Protein AF-A0A8H4R1X8-F1 (afdb_monomer)

Secondary structure (DSSP, 8-state):
---EEEEEEEE--TTSSHHHHHHHHTT-EEE-GGG--EEEEEEEE-S-GGGTTTT-SEEEEEEE---STTHHHHHHHHHHHHHHHHHH-GGGGGGEEEEEE-GGGS-SS--TTTHHHHHHHHHHHHHHS-EEEE--TTT-TTHHHHHHHHHHHHS-----HHHHHHHHHHHHHHHHHHHHHHHHHSPP--TTTT-----SS---SHHHHHHHHTSHHHHHHHHHHHHHHHHTT--TTPPPSEEEEETTEEEEEPPTTHHHHHHHHHHH--S--PPEE-TT-SSEEEEE---S--HHHHGGGS-HHHHHHHHHHHHHHHHHHHH---SSSS-TTT--B-SGGG-SSSS-B---SSHHHHHHHHHHHHHH-

Structure (mmCIF, N/CA/C/O backbone):
data_AF-A0A8H4R1X8-F1
#
_entry.id   AF-A0A8H4R1X8-F1
#
loop_
_atom_site.group_PDB
_atom_site.id
_atom_site.type_symbol
_atom_site.label_atom_id
_atom_site.label_alt_id
_atom_site.label_comp_id
_atom_site.label_asym_id
_atom_site.label_entity_id
_atom_site.label_seq_id
_atom_site.pdbx_PDB_ins_code
_atom_site.Cartn_x
_atom_site.Cartn_y
_atom_site.Cartn_z
_atom_site.occupancy
_atom_site.B_iso_or_equiv
_atom_site.auth_seq_id
_atom_site.auth_comp_id
_atom_site.auth_asym_id
_atom_site.auth_atom_id
_atom_site.pdbx_PDB_model_num
ATOM 1 N N . MET A 1 1 ? -36.419 9.594 14.996 1.00 67.94 1 MET A N 1
ATOM 2 C CA . MET A 1 1 ? -35.307 8.666 14.683 1.00 67.94 1 MET A CA 1
ATOM 3 C C . MET A 1 1 ? -35.090 7.795 15.907 1.00 67.94 1 MET A C 1
ATOM 5 O O . MET A 1 1 ? -35.027 8.354 16.991 1.00 67.94 1 MET A O 1
ATOM 9 N N . SER A 1 2 ? -35.062 6.468 15.768 1.00 80.12 2 SER A N 1
ATOM 10 C CA . SER A 1 2 ? -34.792 5.568 16.897 1.00 80.12 2 SER A CA 1
ATOM 11 C C . SER A 1 2 ? -33.324 5.684 17.308 1.00 80.12 2 SER A C 1
ATOM 13 O O . SER A 1 2 ? -32.444 5.491 16.467 1.00 80.12 2 SER A O 1
ATOM 15 N N . GLU A 1 3 ? -33.073 6.004 18.572 1.00 90.19 3 GLU A N 1
ATOM 16 C CA . GLU A 1 3 ? -31.738 5.961 19.169 1.00 90.19 3 GLU A CA 1
ATOM 17 C C . GLU A 1 3 ? -31.219 4.515 19.156 1.00 90.19 3 GLU A C 1
ATOM 19 O O . GLU A 1 3 ? -31.959 3.589 19.495 1.00 90.19 3 GLU A O 1
ATOM 24 N N . LYS A 1 4 ? -29.974 4.308 18.716 1.00 94.12 4 LYS A N 1
ATOM 25 C CA . LYS A 1 4 ? -29.330 2.985 18.711 1.00 94.12 4 LYS A C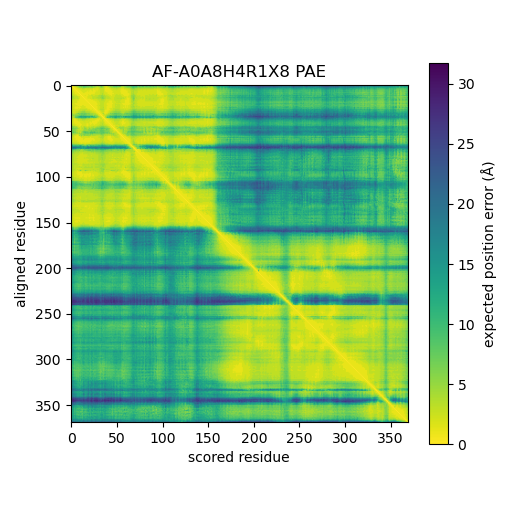A 1
ATOM 26 C C . LYS A 1 4 ? -28.282 2.902 19.809 1.00 94.12 4 LYS A C 1
ATOM 28 O O . LYS A 1 4 ? -27.446 3.792 19.914 1.00 94.12 4 LYS A O 1
ATOM 33 N N . GLU A 1 5 ? -28.297 1.827 20.580 1.00 96.31 5 GLU A N 1
ATOM 34 C CA . GLU A 1 5 ? -27.269 1.550 21.586 1.00 96.31 5 GLU A CA 1
ATOM 35 C C . GLU A 1 5 ? -26.081 0.808 20.945 1.00 96.31 5 GLU A C 1
ATOM 37 O O . GLU A 1 5 ? -26.293 -0.110 20.153 1.00 96.31 5 GLU A O 1
ATOM 42 N N . ILE A 1 6 ? -24.846 1.218 21.258 1.00 96.50 6 ILE A N 1
ATOM 43 C CA . ILE A 1 6 ? -23.599 0.523 20.897 1.00 96.50 6 ILE A CA 1
ATOM 44 C C . ILE A 1 6 ? -22.894 0.120 22.192 1.00 96.50 6 ILE A C 1
ATOM 46 O O . ILE A 1 6 ? -22.570 0.978 23.015 1.00 96.50 6 ILE A O 1
ATOM 50 N N . ARG A 1 7 ? -22.624 -1.173 22.358 1.00 97.06 7 ARG A N 1
ATOM 51 C CA . ARG A 1 7 ? -22.012 -1.746 23.561 1.00 97.06 7 ARG A CA 1
ATOM 52 C C . ARG A 1 7 ? -20.508 -1.889 23.386 1.00 97.06 7 ARG A C 1
ATOM 54 O O . ARG A 1 7 ? -20.046 -2.553 22.454 1.00 97.06 7 ARG A O 1
ATOM 61 N N . LEU A 1 8 ? -19.755 -1.271 24.289 1.00 97.38 8 LEU A N 1
ATOM 62 C CA . LEU A 1 8 ? -18.296 -1.226 24.273 1.00 97.38 8 LEU A CA 1
ATOM 63 C C . LEU A 1 8 ? -17.733 -1.968 25.486 1.00 97.38 8 LEU A C 1
ATOM 65 O O . LEU A 1 8 ? -18.058 -1.622 26.622 1.00 97.38 8 LEU A O 1
ATOM 69 N N . SER A 1 9 ? -16.842 -2.930 25.256 1.00 97.25 9 SER A N 1
ATOM 70 C CA . SER A 1 9 ? -15.993 -3.486 26.315 1.00 97.25 9 SER A CA 1
ATOM 71 C C . SER A 1 9 ? -14.662 -2.756 26.312 1.00 97.25 9 SER A C 1
ATOM 73 O O . SER A 1 9 ? -13.980 -2.728 25.291 1.00 97.25 9 SER A O 1
ATOM 75 N N . ILE A 1 10 ? -14.273 -2.183 27.446 1.00 97.50 10 ILE A N 1
ATOM 76 C CA . ILE A 1 10 ? -12.992 -1.486 27.590 1.00 97.50 10 ILE A CA 1
ATOM 77 C C . ILE A 1 10 ? -12.081 -2.324 28.476 1.00 97.50 10 ILE A C 1
ATOM 79 O O . ILE A 1 10 ? -12.452 -2.695 29.591 1.00 97.50 10 ILE A O 1
ATOM 83 N N . PHE A 1 11 ? -10.894 -2.626 27.968 1.00 96.75 11 PHE A N 1
ATOM 84 C CA . PHE A 1 11 ? -9.898 -3.447 28.632 1.00 96.75 11 PHE A CA 1
ATOM 85 C C . PHE A 1 11 ? -8.535 -2.769 28.579 1.00 96.75 11 PHE A C 1
ATOM 87 O O . PHE A 1 11 ? -8.171 -2.152 27.584 1.00 96.75 11 PHE A O 1
ATOM 94 N N . GLY A 1 12 ? -7.769 -2.916 29.649 1.00 95.31 12 GLY A N 1
ATOM 95 C CA . GLY A 1 12 ? -6.408 -2.418 29.742 1.00 95.31 12 GLY A CA 1
ATOM 96 C C . GLY A 1 12 ? -5.877 -2.563 31.158 1.00 95.31 12 GLY A C 1
ATOM 97 O O . GLY A 1 12 ? -6.645 -2.719 32.115 1.00 95.31 12 GLY A O 1
ATOM 98 N N . ASP A 1 13 ? -4.564 -2.469 31.307 1.00 93.69 13 ASP A N 1
ATOM 99 C CA . ASP A 1 13 ? -3.908 -2.633 32.602 1.00 93.69 13 ASP A CA 1
ATOM 100 C C . ASP A 1 13 ? -4.240 -1.487 33.571 1.00 93.69 13 ASP A C 1
ATOM 102 O O . ASP A 1 13 ? -4.947 -0.519 33.245 1.00 93.69 13 ASP A O 1
ATOM 106 N N . SER A 1 14 ? -3.778 -1.605 34.815 1.00 93.19 14 SER A N 1
ATOM 107 C CA . SER A 1 14 ? -3.855 -0.494 35.767 1.00 93.19 14 SER A CA 1
ATOM 108 C C . SER A 1 14 ? -3.109 0.726 35.213 1.00 93.19 14 SER A C 1
ATOM 110 O O . SER A 1 14 ? -2.062 0.592 34.592 1.00 93.19 14 SER A O 1
ATOM 112 N N . GLY A 1 15 ? -3.666 1.927 35.383 1.00 92.56 15 GLY A N 1
ATOM 113 C CA . GLY A 1 15 ? -3.042 3.164 34.892 1.00 92.56 15 GLY A CA 1
ATOM 114 C C . GLY A 1 15 ? -3.182 3.440 33.387 1.00 92.56 15 GLY A C 1
ATOM 115 O O . GLY A 1 15 ? -2.812 4.530 32.948 1.00 92.56 15 GLY A O 1
ATOM 116 N N . SER A 1 16 ? -3.788 2.534 32.611 1.00 94.56 16 SER A N 1
ATOM 117 C CA . SER A 1 16 ? -4.052 2.711 31.171 1.00 94.56 16 SER A CA 1
ATOM 118 C C . SER A 1 16 ? -5.112 3.762 30.829 1.00 94.56 16 SER A C 1
ATOM 120 O O . SER A 1 16 ? -5.340 4.042 29.657 1.00 94.56 16 SER A O 1
ATOM 122 N N . GLY A 1 17 ? -5.798 4.337 31.820 1.00 95.75 17 GLY A N 1
ATOM 123 C CA . GLY A 1 17 ? -6.875 5.307 31.598 1.00 95.75 17 GLY A CA 1
ATOM 124 C C . GLY A 1 17 ? -8.225 4.696 31.197 1.00 95.75 17 GLY A C 1
ATOM 125 O O . GLY A 1 17 ? -9.147 5.458 30.898 1.00 95.75 17 GLY A O 1
ATOM 126 N N . LYS A 1 18 ? -8.379 3.359 31.225 1.00 96.69 18 LYS A N 1
ATOM 127 C CA . LYS A 1 18 ? -9.637 2.673 30.871 1.00 96.69 18 LYS A CA 1
ATOM 128 C C . LYS A 1 18 ? -10.871 3.208 31.602 1.00 96.69 18 LYS A C 1
ATOM 130 O O . LYS A 1 18 ? -11.884 3.444 30.957 1.00 96.69 18 LYS A O 1
ATOM 135 N N . THR A 1 19 ? -10.776 3.466 32.907 1.00 97.44 19 THR A N 1
ATOM 136 C CA . THR A 1 19 ? -11.908 3.929 33.725 1.00 97.44 19 THR A CA 1
ATOM 137 C C . THR A 1 19 ? -12.337 5.336 33.357 1.00 97.44 19 THR A C 1
ATOM 139 O O . THR A 1 19 ? -13.521 5.603 33.172 1.00 97.44 19 THR A O 1
ATOM 142 N N . THR A 1 20 ? -11.374 6.235 33.161 1.00 97.50 20 THR A N 1
ATOM 143 C CA . THR A 1 20 ? -11.653 7.601 32.712 1.00 97.50 20 THR A CA 1
ATOM 144 C C . THR A 1 20 ? -12.304 7.600 31.331 1.00 97.50 20 THR A C 1
ATOM 146 O O . THR A 1 20 ? -13.279 8.315 31.118 1.00 97.50 20 THR A O 1
ATOM 149 N N . LEU A 1 21 ? -11.809 6.768 30.408 1.00 97.44 21 LEU A N 1
ATOM 150 C CA . LEU A 1 21 ? -12.401 6.622 29.079 1.00 97.44 21 LEU A CA 1
ATOM 151 C C . LEU A 1 21 ? -13.810 6.009 29.139 1.00 97.44 21 LEU A C 1
ATOM 153 O O . LEU A 1 21 ? -14.708 6.502 28.462 1.00 97.44 21 LEU A O 1
ATOM 157 N N . CYS A 1 22 ? -14.016 4.982 29.970 1.00 97.44 22 CYS A N 1
ATOM 158 C CA . CYS A 1 22 ? -15.313 4.339 30.182 1.00 97.44 22 CYS A CA 1
ATOM 159 C C . CYS A 1 22 ? -16.348 5.342 30.679 1.00 97.44 22 CYS A C 1
ATOM 161 O O . CYS A 1 22 ? -17.390 5.501 30.054 1.00 97.44 22 CYS A O 1
ATOM 163 N N . ASN A 1 23 ? -16.022 6.083 31.737 1.00 97.31 23 ASN A N 1
ATOM 164 C CA . ASN A 1 23 ? -16.903 7.104 32.299 1.00 97.31 23 ASN A CA 1
ATOM 165 C C . ASN A 1 23 ? -17.181 8.241 31.313 1.00 97.31 23 ASN A C 1
ATOM 167 O O . ASN A 1 23 ? -18.259 8.827 31.334 1.00 97.31 23 ASN A O 1
ATOM 171 N N . TRP A 1 24 ? -16.210 8.575 30.456 1.00 96.75 24 TRP A N 1
ATOM 172 C CA . TRP A 1 24 ? -16.415 9.607 29.449 1.00 96.75 24 TRP A CA 1
ATOM 173 C C . TRP A 1 24 ? -17.393 9.156 28.369 1.00 96.75 24 TRP A C 1
ATOM 175 O O . TRP A 1 24 ? -18.232 9.957 27.969 1.00 96.75 24 TRP A O 1
ATOM 185 N N . LEU A 1 25 ? -17.268 7.916 27.885 1.00 96.75 25 LEU A N 1
ATOM 186 C CA . LEU A 1 25 ? -18.071 7.377 26.786 1.00 96.75 25 LEU A CA 1
ATOM 187 C C . LEU A 1 25 ? -19.457 6.901 27.241 1.00 96.75 25 LEU A C 1
ATOM 189 O O . LEU A 1 25 ? -20.407 7.002 26.468 1.00 96.75 25 LEU A O 1
ATOM 193 N N . ASP A 1 26 ? -19.594 6.378 28.461 1.00 97.56 26 ASP A N 1
ATOM 194 C CA . ASP A 1 26 ? -20.839 5.761 28.918 1.00 97.56 26 ASP A CA 1
ATOM 195 C C . ASP A 1 26 ? -22.011 6.752 28.938 1.00 97.56 26 ASP A C 1
ATOM 197 O O . ASP A 1 26 ? -21.920 7.879 29.429 1.00 97.56 26 ASP A O 1
ATOM 201 N N . GLY A 1 27 ? -23.122 6.348 28.326 1.00 94.69 27 GLY A N 1
ATOM 202 C CA . GLY A 1 27 ? -24.318 7.168 28.168 1.00 94.69 27 GLY A CA 1
ATOM 203 C C . GLY A 1 27 ? -24.185 8.332 27.179 1.00 94.69 27 GLY A C 1
ATOM 204 O O . GLY A 1 27 ? -25.184 9.010 26.924 1.00 94.69 27 GLY A O 1
ATOM 205 N N . LYS A 1 28 ? -23.007 8.582 26.583 1.00 93.94 28 LYS A N 1
ATOM 206 C CA . LYS A 1 28 ? -22.850 9.670 25.610 1.00 93.94 28 LYS A CA 1
ATOM 207 C C . LYS A 1 28 ? -23.652 9.396 24.354 1.00 93.94 28 LYS A C 1
ATOM 209 O O . LYS A 1 28 ? -23.607 8.307 23.778 1.00 93.94 28 LYS A O 1
ATOM 214 N N . GLN A 1 29 ? -24.330 10.446 23.906 1.00 94.00 29 GLN A N 1
ATOM 215 C CA . GLN A 1 29 ? -24.980 10.478 22.612 1.00 94.00 29 GLN A CA 1
ATOM 216 C C . GLN A 1 29 ? -24.038 11.055 21.560 1.00 94.00 29 GLN A C 1
ATOM 218 O O . GLN A 1 29 ? -23.407 12.090 21.772 1.00 94.00 29 GLN A O 1
ATOM 223 N N . PHE A 1 30 ? -23.975 10.398 20.410 1.00 89.31 30 PHE A N 1
ATOM 224 C CA . PHE A 1 30 ? -23.195 10.840 19.265 1.00 89.31 30 PHE A CA 1
ATOM 225 C C . PHE A 1 30 ? -24.058 10.824 18.007 1.00 89.31 30 PHE A C 1
ATOM 227 O O . PHE A 1 30 ? -24.783 9.862 17.753 1.00 89.31 30 PHE A O 1
ATOM 234 N N . VAL A 1 31 ? -23.975 11.880 17.201 1.00 87.88 31 VAL A N 1
ATOM 235 C CA . VAL A 1 31 ? -24.609 11.909 15.880 1.00 87.88 31 VAL A CA 1
ATOM 236 C C . VAL A 1 31 ? -23.635 11.270 14.907 1.00 87.88 31 VAL A C 1
ATOM 238 O O . VAL A 1 31 ? -22.562 11.814 14.653 1.00 87.88 31 VAL A O 1
ATOM 241 N N . GLY A 1 32 ? -23.980 10.094 14.386 1.00 81.38 32 GLY A N 1
ATOM 242 C CA . GLY A 1 32 ? -23.092 9.416 13.454 1.00 81.38 32 GLY A CA 1
ATOM 243 C C . GLY A 1 32 ? -22.926 10.200 12.146 1.00 81.38 32 GLY A C 1
ATOM 244 O O . GLY A 1 32 ? -23.780 11.013 11.773 1.00 81.38 32 GLY A O 1
ATOM 245 N N . PRO A 1 33 ? -21.838 9.943 11.404 1.00 76.12 33 PRO A N 1
ATOM 246 C CA . PRO A 1 33 ? -21.590 10.614 10.136 1.00 76.12 33 PRO A CA 1
ATOM 247 C C . PRO A 1 33 ? -22.722 10.355 9.128 1.00 76.12 33 PRO A C 1
ATOM 249 O O . PRO A 1 33 ? -23.291 9.261 9.075 1.00 76.12 33 PRO A O 1
ATOM 252 N N . GLY A 1 34 ? -23.048 11.370 8.320 1.00 73.38 34 GLY A N 1
ATOM 253 C CA . GLY A 1 34 ? -23.973 11.241 7.186 1.00 73.38 34 GLY A CA 1
ATOM 254 C C . GLY A 1 34 ? -25.450 11.024 7.542 1.00 73.38 34 GLY A C 1
ATOM 255 O O . GLY A 1 34 ? -26.135 10.288 6.834 1.00 73.38 34 GLY A O 1
ATOM 256 N N . ASN A 1 35 ? -25.950 11.644 8.620 1.00 70.81 35 ASN A N 1
ATOM 257 C CA . ASN A 1 35 ? -27.333 11.492 9.106 1.00 70.81 35 ASN A CA 1
ATOM 258 C C . ASN A 1 35 ? -27.700 10.037 9.463 1.00 70.81 35 ASN A C 1
ATOM 260 O O . ASN A 1 35 ? -28.859 9.635 9.356 1.00 70.81 35 ASN A O 1
ATOM 264 N N . SER A 1 36 ? -26.722 9.238 9.904 1.00 74.12 36 SER A N 1
ATOM 265 C CA . SER A 1 36 ? -26.918 7.825 10.269 1.00 74.12 36 SER A CA 1
ATOM 266 C C . SER A 1 36 ? -27.732 7.610 11.555 1.00 74.12 36 SER A C 1
ATOM 268 O O . SER A 1 36 ? -28.049 6.470 11.898 1.00 74.12 36 SER A O 1
ATOM 270 N N . GLY A 1 37 ? -28.131 8.699 12.217 1.00 86.88 37 GLY A N 1
ATOM 271 C CA . GLY A 1 37 ? -28.921 8.715 13.441 1.00 86.88 37 GLY A CA 1
ATOM 272 C C . GLY A 1 37 ? -28.089 9.093 14.661 1.00 86.88 37 GLY A C 1
ATOM 273 O O . GLY A 1 37 ? -26.900 9.403 14.557 1.00 86.88 37 GLY A O 1
ATOM 274 N N . THR A 1 38 ? -28.745 9.078 15.817 1.00 92.50 38 THR A N 1
ATOM 275 C CA . THR A 1 38 ? -28.103 9.279 17.118 1.00 92.50 38 THR A CA 1
ATOM 276 C C . THR A 1 38 ? -27.814 7.922 17.747 1.00 92.50 38 THR A C 1
ATOM 278 O O . THR A 1 38 ? -28.680 7.042 17.778 1.00 92.50 38 THR A O 1
ATOM 281 N N . PHE A 1 39 ? -26.596 7.765 18.247 1.00 94.12 39 PHE A N 1
ATOM 282 C CA . PHE A 1 39 ? -26.103 6.564 18.904 1.00 94.12 39 PHE A CA 1
ATOM 283 C C . PHE A 1 39 ? -25.848 6.857 20.373 1.00 94.12 39 PHE A C 1
ATOM 285 O O . PHE A 1 39 ? -25.292 7.907 20.682 1.00 94.12 39 PHE A O 1
ATOM 292 N N . ARG A 1 40 ? -26.206 5.927 21.255 1.00 96.50 40 ARG A N 1
ATOM 293 C CA . ARG A 1 40 ? -25.829 5.944 22.667 1.00 96.50 40 ARG A CA 1
ATOM 294 C C . ARG A 1 40 ? -24.765 4.893 22.908 1.00 96.50 40 ARG A C 1
ATOM 296 O O . ARG A 1 40 ? -24.959 3.736 22.547 1.00 96.50 40 ARG A O 1
ATOM 303 N N . MET A 1 41 ? -23.659 5.281 23.519 1.00 96.69 41 MET A N 1
ATOM 304 C CA . MET A 1 41 ? -22.636 4.324 23.923 1.00 96.69 41 MET A CA 1
ATOM 305 C C . MET A 1 41 ? -22.961 3.760 25.301 1.00 96.69 41 MET A C 1
ATOM 307 O O . MET A 1 41 ? -23.322 4.507 26.206 1.00 96.69 41 MET A O 1
ATOM 311 N N . LYS A 1 42 ? -22.826 2.446 25.450 1.00 97.38 42 LYS A N 1
ATOM 312 C CA . LYS A 1 42 ? -22.928 1.749 26.729 1.00 97.38 42 LYS A CA 1
ATOM 313 C C . LYS A 1 42 ? -21.622 1.026 26.981 1.00 97.38 42 LYS A C 1
ATOM 315 O O . LYS A 1 42 ? -21.281 0.097 26.251 1.00 97.38 42 LYS A O 1
ATOM 320 N N . CYS A 1 43 ? -20.875 1.482 27.971 1.00 97.31 43 CYS A N 1
ATOM 321 C CA . CYS A 1 43 ? -19.518 1.021 28.202 1.00 97.31 43 CYS A CA 1
ATOM 322 C C . CYS A 1 43 ? -19.460 0.100 29.414 1.00 97.31 43 CYS A C 1
ATOM 324 O O . CYS A 1 43 ? -20.140 0.305 30.417 1.00 97.31 43 CYS A O 1
ATOM 326 N N . ARG A 1 44 ? -18.617 -0.925 29.324 1.00 96.88 44 ARG A N 1
ATOM 327 C CA . ARG A 1 44 ? -18.326 -1.826 30.431 1.00 96.88 44 ARG A CA 1
ATOM 328 C C . ARG A 1 44 ? -16.830 -2.059 30.521 1.00 96.88 44 ARG A C 1
ATOM 330 O O . ARG A 1 44 ? -16.206 -2.544 29.576 1.00 96.88 44 ARG A O 1
ATOM 337 N N . GLU A 1 45 ? -16.262 -1.783 31.687 1.00 96.44 45 GLU A N 1
ATOM 338 C CA . GLU A 1 45 ? -14.912 -2.239 31.993 1.00 96.44 45 GLU A CA 1
ATOM 339 C C . GLU A 1 45 ? -14.881 -3.758 32.118 1.00 96.44 45 GLU A C 1
ATOM 341 O O . GLU A 1 45 ? -15.719 -4.378 32.779 1.00 96.44 45 GLU A O 1
ATOM 346 N N . THR A 1 46 ? -13.899 -4.361 31.465 1.00 93.19 46 THR A N 1
ATOM 347 C CA . THR A 1 46 ? -13.682 -5.800 31.489 1.00 93.19 46 THR A CA 1
ATOM 348 C C . THR A 1 46 ? -12.313 -6.081 32.096 1.00 93.19 46 THR A C 1
ATOM 350 O O . THR A 1 46 ? -11.337 -5.414 31.764 1.00 93.19 46 THR A O 1
ATOM 353 N N . ILE A 1 47 ? -12.252 -7.058 33.001 1.00 89.94 47 ILE A N 1
ATOM 354 C CA . ILE A 1 47 ? -11.014 -7.479 33.683 1.00 89.94 47 ILE A CA 1
ATOM 355 C C . ILE A 1 47 ? -10.453 -8.762 33.047 1.00 89.94 47 ILE A C 1
ATOM 357 O O . ILE A 1 47 ? -9.271 -9.053 33.187 1.00 89.94 47 ILE A O 1
ATOM 361 N N . ASP A 1 48 ? -11.280 -9.507 32.307 1.00 89.44 48 ASP A N 1
ATOM 362 C CA . ASP A 1 48 ? -10.909 -10.780 31.690 1.00 89.44 48 ASP A CA 1
ATOM 363 C C . ASP A 1 48 ? -11.115 -10.759 30.168 1.00 89.44 48 ASP A C 1
ATOM 365 O O . ASP A 1 48 ? -12.205 -10.480 29.663 1.00 89.44 48 ASP A O 1
ATOM 369 N N . ALA A 1 49 ? -10.065 -11.125 29.437 1.00 85.94 49 ALA A N 1
ATOM 370 C CA . ALA A 1 49 ? -10.086 -11.275 27.990 1.00 85.94 49 ALA A CA 1
ATOM 371 C C . ALA A 1 49 ? -11.094 -12.315 27.478 1.00 85.94 49 ALA A C 1
ATOM 373 O O . ALA A 1 49 ? -11.504 -12.248 26.317 1.00 85.94 49 ALA A O 1
ATOM 374 N N . SER A 1 50 ? -11.515 -13.268 28.314 1.00 85.62 50 SER A N 1
ATOM 375 C CA . SER A 1 50 ? -12.558 -14.239 27.961 1.00 85.62 50 SER A CA 1
ATOM 376 C C . SER A 1 50 ? -13.927 -13.580 27.720 1.00 85.62 50 SER A C 1
ATOM 378 O O . SER A 1 50 ? -14.735 -14.086 26.941 1.00 85.62 50 SER A O 1
ATOM 380 N N . ALA A 1 51 ? -14.172 -12.412 28.323 1.00 87.19 51 ALA A N 1
ATOM 381 C CA . ALA A 1 51 ? -15.445 -11.701 28.250 1.00 87.19 51 ALA A CA 1
ATOM 382 C C . ALA A 1 51 ? -15.516 -10.664 27.112 1.00 87.19 51 ALA A C 1
ATOM 384 O O . ALA A 1 51 ? -16.546 -10.012 26.952 1.00 87.19 51 ALA A O 1
ATOM 385 N N . PHE A 1 52 ? -14.464 -10.516 26.296 1.00 86.12 52 PHE A N 1
ATOM 386 C CA . PHE A 1 52 ? -14.390 -9.513 25.221 1.00 86.12 52 PHE A CA 1
ATOM 387 C C . PHE A 1 52 ? -15.568 -9.547 24.251 1.00 86.12 52 PHE A C 1
ATOM 389 O O . PHE A 1 52 ? -16.041 -8.503 23.813 1.00 86.12 52 PHE A O 1
ATOM 396 N N . MET A 1 53 ? -16.043 -10.744 23.922 1.00 87.50 53 MET A N 1
ATOM 397 C CA . MET A 1 53 ? -17.038 -10.943 22.870 1.00 87.50 53 MET A CA 1
ATOM 398 C C . MET A 1 53 ? -18.457 -11.145 23.410 1.00 87.50 53 MET A C 1
ATOM 400 O O . MET A 1 53 ? -19.399 -11.246 22.623 1.00 87.50 53 MET A O 1
ATOM 404 N N . HIS A 1 54 ? -18.627 -11.218 24.733 1.00 89.00 54 HIS A N 1
ATOM 405 C CA . HIS A 1 54 ? -19.922 -11.497 25.335 1.00 89.00 54 HIS A CA 1
ATOM 406 C C . HIS A 1 54 ? -20.775 -10.228 25.383 1.00 89.00 54 HIS A C 1
ATOM 408 O O . HIS A 1 54 ? -20.590 -9.379 26.250 1.00 89.00 54 HIS A O 1
ATOM 414 N N . ASP A 1 55 ? -21.768 -10.163 24.496 1.00 90.38 55 ASP A N 1
ATOM 415 C CA . ASP A 1 55 ? -22.748 -9.073 24.435 1.00 90.38 55 ASP A CA 1
ATOM 416 C C . ASP A 1 55 ? -22.155 -7.703 24.053 1.00 90.38 55 ASP A C 1
ATOM 418 O O . ASP A 1 55 ? -22.696 -6.653 24.395 1.00 90.38 55 ASP A O 1
ATOM 422 N N . THR A 1 56 ? -21.051 -7.720 23.304 1.00 93.69 56 THR A N 1
ATOM 423 C CA . THR A 1 56 ? -20.283 -6.522 22.955 1.00 93.69 56 THR A CA 1
ATOM 424 C C . THR A 1 56 ? -20.191 -6.322 21.442 1.00 93.69 56 THR A C 1
ATOM 426 O O . THR A 1 56 ? -19.933 -7.253 20.664 1.00 93.69 56 THR A O 1
ATOM 429 N N . ASP A 1 57 ? -20.365 -5.071 21.015 1.00 95.25 57 ASP A N 1
ATOM 430 C CA . ASP A 1 57 ? -20.259 -4.677 19.611 1.00 95.25 57 ASP A CA 1
ATOM 431 C C . ASP A 1 57 ? -18.801 -4.360 19.235 1.00 95.25 57 ASP A C 1
ATOM 433 O O . ASP A 1 57 ? -18.361 -4.733 18.144 1.00 95.25 57 ASP A O 1
ATOM 437 N N . MET A 1 58 ? -18.042 -3.742 20.152 1.00 96.38 58 MET A N 1
ATOM 438 C CA . MET A 1 58 ? -16.639 -3.326 19.985 1.00 96.38 58 MET A CA 1
ATOM 439 C C . MET A 1 58 ? -15.814 -3.471 21.273 1.00 96.38 58 MET A C 1
ATOM 441 O O . MET A 1 58 ? -16.306 -3.208 22.368 1.00 96.38 58 MET A O 1
ATOM 445 N N . VAL A 1 59 ? -14.532 -3.803 21.133 1.00 97.19 59 VAL A N 1
ATOM 446 C CA . VAL A 1 59 ? -13.564 -3.952 22.226 1.00 97.19 59 VAL A CA 1
ATOM 447 C C . VAL A 1 59 ? -12.473 -2.890 22.099 1.00 97.19 59 VAL A C 1
ATOM 449 O O . VAL A 1 59 ? -11.781 -2.816 21.085 1.00 97.19 59 VAL A O 1
ATOM 452 N N . LEU A 1 60 ? -12.308 -2.071 23.135 1.00 97.69 60 LEU A N 1
ATOM 453 C CA . LEU A 1 60 ? -11.283 -1.033 23.219 1.00 97.69 60 LEU A CA 1
ATOM 454 C C . LEU A 1 60 ? -10.139 -1.516 24.113 1.00 97.69 60 LEU A C 1
ATOM 456 O O . LEU A 1 60 ? -10.348 -1.761 25.300 1.00 97.69 60 LEU A O 1
ATOM 460 N N . LEU A 1 61 ? -8.939 -1.634 23.549 1.00 97.50 61 LEU A N 1
ATOM 461 C CA . LEU A 1 61 ? -7.729 -2.081 24.236 1.00 97.50 61 LEU A CA 1
ATOM 462 C C . LEU A 1 61 ? -6.841 -0.880 24.560 1.00 97.50 61 LEU A C 1
ATOM 464 O O . LEU A 1 61 ? -6.157 -0.349 23.685 1.00 97.50 61 LEU A O 1
ATOM 468 N N . THR A 1 62 ? -6.893 -0.409 25.801 1.00 97.38 62 THR A N 1
ATOM 469 C CA . THR A 1 62 ? -6.271 0.849 26.225 1.00 97.38 62 THR A CA 1
ATOM 470 C C . THR A 1 62 ? -4.881 0.638 26.805 1.00 97.38 62 THR A C 1
ATOM 472 O O . THR A 1 62 ? -4.740 -0.115 27.765 1.00 97.38 62 THR A O 1
ATOM 475 N N . PHE A 1 63 ? -3.895 1.392 26.331 1.00 95.81 63 PHE A N 1
ATOM 476 C CA . PHE A 1 63 ? -2.547 1.472 26.899 1.00 95.81 63 PHE A CA 1
ATOM 477 C C . PHE A 1 63 ? -2.147 2.944 27.095 1.00 95.81 63 PHE A C 1
ATOM 479 O O . PHE A 1 63 ? -2.589 3.795 26.320 1.00 95.8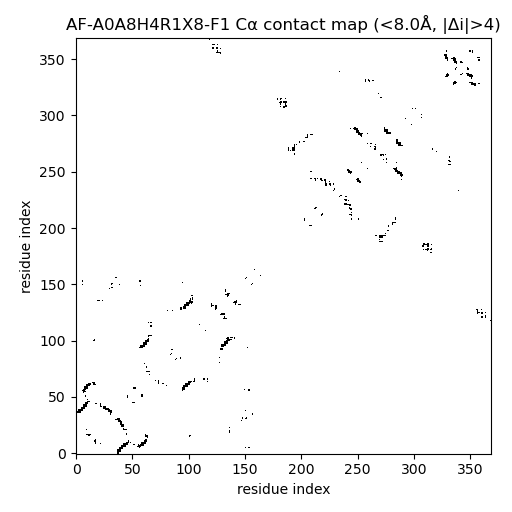1 63 PHE A O 1
ATOM 486 N N . PRO A 1 64 ? -1.353 3.286 28.124 1.00 94.44 64 PRO A N 1
ATOM 487 C CA . PRO A 1 64 ? -0.869 4.651 28.292 1.00 94.44 64 PRO A CA 1
ATOM 488 C C . PRO A 1 64 ? 0.215 4.964 27.250 1.00 94.44 64 PRO A C 1
ATOM 490 O O . PRO A 1 64 ? 1.071 4.130 26.974 1.00 94.44 64 PRO A O 1
ATOM 493 N N . ILE A 1 65 ? 0.196 6.166 26.672 1.00 91.44 65 ILE A N 1
ATOM 494 C CA . ILE A 1 65 ? 1.314 6.653 25.856 1.00 91.44 65 ILE A CA 1
ATOM 495 C C . ILE A 1 65 ? 2.374 7.208 26.811 1.00 91.44 65 ILE A C 1
ATOM 497 O O . ILE A 1 65 ? 2.158 8.244 27.440 1.00 91.44 65 ILE A O 1
ATOM 501 N N . GLU A 1 66 ? 3.510 6.523 26.929 1.00 85.19 66 GLU A N 1
ATOM 502 C CA . GLU A 1 66 ? 4.621 6.920 27.800 1.00 85.19 66 GLU A CA 1
ATOM 503 C C . GLU A 1 66 ? 5.895 7.164 26.973 1.00 85.19 66 GLU A C 1
ATOM 505 O O . GLU A 1 66 ? 6.255 6.352 26.125 1.00 85.19 66 GLU A O 1
ATOM 510 N N . ILE A 1 67 ? 6.556 8.309 27.195 1.00 68.88 67 ILE A N 1
ATOM 511 C CA . ILE A 1 67 ? 7.756 8.754 26.444 1.00 68.88 67 ILE A CA 1
ATOM 512 C C . ILE A 1 67 ? 9.052 8.220 27.069 1.00 68.88 67 ILE A C 1
ATOM 514 O O . ILE A 1 67 ? 10.089 8.148 26.417 1.00 68.88 67 ILE A O 1
ATOM 518 N N . ASN A 1 68 ? 9.005 7.847 28.346 1.00 69.56 68 ASN A N 1
ATOM 519 C CA . ASN A 1 68 ? 10.201 7.500 29.106 1.00 69.56 68 ASN A CA 1
ATOM 520 C C . ASN A 1 68 ? 10.641 6.042 28.870 1.00 69.56 68 ASN A C 1
ATOM 522 O O . ASN A 1 68 ? 10.043 5.315 28.080 1.00 69.56 68 ASN A O 1
ATOM 526 N N . SER A 1 69 ? 11.693 5.617 29.583 1.00 59.56 69 SER A N 1
ATOM 527 C CA . SER A 1 69 ? 12.410 4.329 29.488 1.00 59.56 69 SER A CA 1
ATOM 528 C C . SER A 1 69 ? 11.565 3.046 29.474 1.00 59.56 69 SER A C 1
ATOM 530 O O . SER A 1 69 ? 12.127 1.971 29.285 1.00 59.56 69 SER A O 1
ATOM 532 N N . ASP A 1 70 ? 10.248 3.135 29.663 1.00 65.19 70 ASP A N 1
ATOM 533 C CA . ASP A 1 70 ? 9.320 2.007 29.657 1.00 65.19 70 ASP A CA 1
ATOM 534 C C . ASP A 1 70 ? 8.492 1.870 28.360 1.00 65.19 70 ASP A C 1
ATOM 536 O O . ASP A 1 70 ? 7.473 1.181 28.310 1.00 65.19 70 ASP A O 1
ATOM 540 N N . MET A 1 71 ? 8.960 2.457 27.248 1.00 76.69 71 MET A N 1
ATOM 541 C CA . MET A 1 71 ? 8.411 2.173 25.909 1.00 76.69 71 MET A CA 1
ATOM 542 C C . MET A 1 71 ? 8.369 0.660 25.619 1.00 76.69 71 MET A C 1
ATOM 544 O O . MET A 1 71 ? 7.458 0.169 24.951 1.00 76.69 71 MET A O 1
ATOM 548 N N . VAL A 1 72 ? 9.326 -0.091 26.174 1.00 79.81 72 VAL A N 1
ATOM 549 C CA . VAL A 1 72 ? 9.375 -1.556 26.101 1.00 79.81 72 VAL A CA 1
ATOM 550 C C . VAL A 1 72 ? 8.127 -2.190 26.722 1.00 79.81 72 VAL A C 1
ATOM 552 O O . VAL A 1 72 ? 7.568 -3.106 26.119 1.00 79.81 72 VAL A O 1
ATOM 555 N N . SER A 1 73 ? 7.638 -1.696 27.864 1.00 83.94 73 SER A N 1
ATOM 556 C CA . SER A 1 73 ? 6.398 -2.181 28.484 1.00 83.94 73 SER A CA 1
ATOM 557 C C . SER A 1 73 ? 5.187 -1.921 27.594 1.00 83.94 73 SER A C 1
ATOM 559 O O . SER A 1 73 ? 4.444 -2.853 27.289 1.00 83.94 73 SER A O 1
ATOM 561 N N . THR A 1 74 ? 5.046 -0.703 27.057 1.00 84.69 74 THR A N 1
ATOM 562 C CA . THR A 1 74 ? 3.933 -0.369 26.149 1.00 84.69 74 THR A CA 1
ATOM 563 C C . THR A 1 74 ? 3.914 -1.279 24.919 1.00 84.69 74 THR A C 1
ATOM 565 O O . THR A 1 74 ? 2.875 -1.842 24.569 1.00 84.69 74 THR A O 1
ATOM 568 N N . LEU A 1 75 ? 5.071 -1.485 24.284 1.00 85.94 75 LEU A N 1
ATOM 569 C CA . LEU A 1 75 ? 5.190 -2.381 23.133 1.00 85.94 75 LEU A CA 1
ATOM 570 C C . LEU A 1 75 ? 4.918 -3.838 23.495 1.00 85.94 75 LEU A C 1
ATOM 572 O O . LEU A 1 75 ? 4.275 -4.544 22.723 1.00 85.94 75 LEU A O 1
ATOM 576 N N . THR A 1 76 ? 5.352 -4.277 24.673 1.00 89.44 76 THR A N 1
ATOM 577 C CA . THR A 1 76 ? 5.084 -5.631 25.167 1.00 89.44 76 THR A CA 1
ATOM 578 C C . THR A 1 76 ? 3.587 -5.855 25.365 1.00 89.44 76 THR A C 1
ATOM 580 O O . THR A 1 76 ? 3.059 -6.887 24.957 1.00 89.44 76 THR A O 1
ATOM 583 N N . VAL A 1 77 ? 2.877 -4.878 25.933 1.00 89.56 77 VAL A N 1
ATOM 584 C CA . VAL A 1 77 ? 1.421 -4.929 26.116 1.00 89.56 77 VAL A CA 1
ATOM 585 C C . VAL A 1 77 ? 0.703 -5.007 24.768 1.00 89.56 77 VAL A C 1
ATOM 587 O O . VAL A 1 77 ? -0.140 -5.884 24.565 1.00 89.56 77 VAL A O 1
ATOM 590 N N . ILE A 1 78 ? 1.078 -4.145 23.817 1.00 91.25 78 ILE A N 1
ATOM 591 C CA . ILE A 1 78 ? 0.502 -4.144 22.465 1.00 91.25 78 ILE A CA 1
ATOM 592 C C . ILE A 1 78 ? 0.742 -5.487 21.770 1.00 91.25 78 ILE A C 1
ATOM 594 O O . ILE A 1 78 ? -0.184 -6.060 21.196 1.00 91.25 78 ILE A O 1
ATOM 598 N N . GLU A 1 79 ? 1.963 -6.011 21.851 1.00 90.56 79 GLU A N 1
ATOM 599 C CA . GLU A 1 79 ? 2.354 -7.276 21.233 1.00 90.56 79 GLU A CA 1
ATOM 600 C C . GLU A 1 79 ? 1.614 -8.472 21.845 1.00 90.56 79 GLU A C 1
ATOM 602 O O . GLU A 1 79 ? 1.170 -9.369 21.126 1.00 90.56 79 GLU A O 1
ATOM 607 N N . ASN A 1 80 ? 1.409 -8.471 23.163 1.00 92.75 80 ASN A N 1
ATOM 608 C CA . ASN A 1 80 ? 0.629 -9.498 23.847 1.00 92.75 80 ASN A CA 1
ATOM 609 C C . ASN A 1 80 ? -0.835 -9.489 23.392 1.00 92.75 80 ASN A C 1
ATOM 611 O O . ASN A 1 80 ? -1.406 -10.548 23.124 1.00 92.75 80 ASN A O 1
ATOM 615 N N . TRP A 1 81 ? -1.445 -8.308 23.255 1.00 93.88 81 TRP A N 1
ATOM 616 C CA . TRP A 1 81 ? -2.802 -8.195 22.716 1.00 93.88 81 TRP A CA 1
ATOM 617 C C . TRP A 1 81 ? -2.880 -8.578 21.246 1.00 93.88 81 TRP A C 1
ATOM 619 O O . TRP A 1 81 ? -3.828 -9.255 20.851 1.00 93.88 81 TRP A O 1
ATOM 629 N N . ARG A 1 82 ? -1.879 -8.208 20.443 1.00 91.75 82 ARG A N 1
ATOM 630 C CA . ARG A 1 82 ? -1.794 -8.609 19.037 1.00 91.75 82 ARG A CA 1
ATOM 631 C C . ARG A 1 82 ? -1.801 -10.130 18.911 1.00 91.75 82 ARG A C 1
ATOM 633 O O . ARG A 1 82 ? -2.673 -10.661 18.228 1.00 91.75 82 ARG A O 1
ATOM 640 N N . LYS A 1 83 ? -0.911 -10.820 19.631 1.00 92.75 83 LYS A N 1
ATOM 641 C CA . LYS A 1 83 ? -0.856 -12.292 19.665 1.00 92.75 83 LYS A CA 1
ATOM 642 C C . LYS A 1 83 ? -2.179 -12.901 20.114 1.00 92.75 83 LYS A C 1
ATOM 644 O O . LYS A 1 83 ? -2.705 -13.783 19.451 1.00 92.75 83 LYS A O 1
ATOM 649 N N . LEU A 1 84 ? -2.773 -12.378 21.188 1.00 93.25 84 LEU A N 1
ATOM 650 C CA . LEU A 1 84 ? -4.065 -12.855 21.682 1.00 93.25 84 LEU A CA 1
ATOM 651 C C . LEU A 1 84 ? -5.169 -12.768 20.615 1.00 93.25 84 LEU A C 1
ATOM 653 O O . LEU A 1 84 ? -5.967 -13.698 20.475 1.00 93.25 84 LEU A O 1
ATOM 657 N N . ILE A 1 85 ? -5.241 -11.654 19.883 1.00 93.75 85 ILE A N 1
ATOM 658 C CA . ILE A 1 85 ? -6.250 -11.461 18.838 1.00 93.75 85 ILE A CA 1
ATOM 659 C C . ILE A 1 85 ? -5.956 -12.351 17.636 1.00 93.75 85 ILE A C 1
ATOM 661 O O . ILE A 1 85 ? -6.886 -12.947 17.102 1.00 93.75 85 ILE A O 1
ATOM 665 N N . GLU A 1 86 ? -4.695 -12.477 17.231 1.00 90.50 86 GLU A N 1
ATOM 666 C CA . GLU A 1 86 ? -4.281 -13.376 16.149 1.00 90.50 86 GLU A CA 1
ATOM 667 C C . GLU A 1 86 ? -4.622 -14.835 16.451 1.00 90.50 86 GLU A C 1
ATOM 669 O O . GLU A 1 86 ? -5.199 -15.511 15.600 1.00 90.50 86 GLU A O 1
ATOM 674 N N . ASP A 1 87 ? -4.358 -15.287 17.674 1.00 92.69 87 ASP A N 1
ATOM 675 C CA . ASP A 1 87 ? -4.548 -16.680 18.067 1.00 92.69 87 ASP A CA 1
ATOM 676 C C . ASP A 1 87 ? -6.023 -17.035 18.296 1.00 92.69 87 ASP A C 1
ATOM 678 O O . ASP A 1 87 ? -6.451 -18.147 17.987 1.00 92.69 87 ASP A O 1
ATOM 682 N N . ARG A 1 88 ? -6.815 -16.118 18.874 1.00 93.62 88 ARG A N 1
ATOM 683 C CA . ARG A 1 88 ? -8.168 -16.442 19.375 1.00 93.62 88 ARG A CA 1
ATOM 684 C C . ARG A 1 88 ? -9.306 -15.696 18.698 1.00 93.62 88 ARG A C 1
ATOM 686 O O . ARG A 1 88 ? -10.437 -16.173 18.718 1.00 93.62 88 ARG A O 1
ATOM 693 N N . TYR A 1 89 ? -9.040 -14.523 18.132 1.00 92.38 89 TYR A N 1
ATOM 694 C CA . TYR A 1 89 ? -10.085 -13.592 17.701 1.00 92.38 89 TYR A CA 1
ATOM 695 C C . TYR A 1 89 ? -9.866 -13.041 16.289 1.00 92.38 89 TYR A C 1
ATOM 697 O O . TYR A 1 89 ? -10.434 -12.006 15.942 1.00 92.38 89 TYR A O 1
ATOM 705 N N . TRP A 1 90 ? -9.083 -13.720 15.447 1.00 89.81 90 TRP A N 1
ATOM 706 C CA . TRP A 1 90 ? -8.678 -13.198 14.140 1.00 89.81 90 TRP A CA 1
ATOM 707 C C . TRP A 1 90 ? -9.862 -12.835 13.233 1.00 89.81 90 TRP A C 1
ATOM 709 O O . TRP A 1 90 ? -9.875 -11.771 12.602 1.00 89.81 90 TRP A O 1
ATOM 719 N N . GLU A 1 91 ? -10.902 -13.672 13.222 1.00 89.69 91 GLU A N 1
ATOM 720 C CA . GLU A 1 91 ? -12.138 -13.435 12.459 1.00 89.69 91 GLU A CA 1
ATOM 721 C C . GLU A 1 91 ? -12.954 -12.248 12.996 1.00 89.69 91 GLU A C 1
ATOM 723 O O . GLU A 1 91 ? -13.760 -11.644 12.289 1.00 89.69 91 GLU A O 1
ATOM 728 N N . HIS A 1 92 ? -12.706 -11.856 14.245 1.00 92.00 92 HIS A N 1
ATOM 729 C CA . HIS A 1 92 ? -13.355 -10.741 14.921 1.00 92.00 92 HIS A CA 1
ATOM 730 C C . HIS A 1 92 ? -12.444 -9.526 15.103 1.00 92.00 92 HIS A C 1
ATOM 732 O O . HIS A 1 92 ? -12.880 -8.544 15.697 1.00 92.00 92 HIS A O 1
ATOM 738 N N . ARG A 1 93 ? -11.219 -9.533 14.559 1.00 91.44 93 ARG A N 1
ATOM 739 C CA . ARG A 1 93 ? -10.215 -8.469 14.754 1.00 91.44 93 ARG A CA 1
ATOM 740 C C . ARG A 1 93 ? -10.733 -7.054 14.457 1.00 91.44 93 ARG A C 1
ATOM 742 O O . ARG A 1 93 ? -10.313 -6.104 15.100 1.00 91.44 93 ARG A O 1
ATOM 749 N N . LYS A 1 94 ? -11.706 -6.909 13.544 1.00 88.75 94 LYS A N 1
ATOM 750 C CA . LYS A 1 94 ? -12.340 -5.617 13.199 1.00 88.75 94 LYS A CA 1
ATOM 751 C C . LYS A 1 94 ? -13.190 -5.016 14.321 1.00 88.75 94 LYS A C 1
ATOM 753 O O . LYS A 1 94 ? -13.518 -3.835 14.258 1.00 88.75 94 LYS A O 1
ATOM 758 N N . LYS A 1 95 ? -13.549 -5.816 15.328 1.00 94.50 95 LYS A N 1
ATOM 759 C CA . LYS A 1 95 ? -14.200 -5.348 16.553 1.00 94.50 95 LYS A CA 1
ATOM 760 C C . LYS A 1 95 ? -13.214 -4.783 17.569 1.00 94.50 95 LYS A C 1
ATOM 762 O O . LYS A 1 95 ? -13.657 -4.169 18.530 1.00 94.50 95 LYS A O 1
ATOM 767 N N . PHE A 1 96 ? -11.913 -5.000 17.393 1.00 96.75 96 PHE A N 1
ATOM 768 C CA . PHE A 1 96 ? -10.895 -4.509 18.311 1.00 96.75 96 PHE A CA 1
ATOM 769 C C . PHE A 1 96 ? -10.370 -3.152 17.846 1.00 96.75 96 PHE A C 1
ATOM 771 O O . PHE A 1 96 ? -10.254 -2.885 16.648 1.00 96.75 96 PHE A O 1
ATOM 778 N N . ILE A 1 97 ? -10.054 -2.290 18.808 1.00 97.38 97 ILE A N 1
ATOM 779 C CA . ILE A 1 97 ? -9.413 -0.997 18.581 1.00 97.38 97 ILE A CA 1
ATOM 780 C C . ILE A 1 97 ? -8.355 -0.810 19.662 1.00 97.38 97 ILE A C 1
ATOM 782 O O . ILE A 1 97 ? -8.663 -0.875 20.851 1.00 97.38 97 ILE A O 1
ATOM 786 N N . PHE A 1 98 ? -7.118 -0.552 19.256 1.00 97.25 98 PHE A N 1
ATOM 787 C CA . PHE A 1 98 ? -6.058 -0.129 20.162 1.00 97.25 98 PHE A CA 1
ATOM 788 C C . PHE A 1 98 ? -6.235 1.353 20.505 1.00 97.25 98 PHE A C 1
ATOM 790 O O . PHE A 1 98 ? -6.426 2.188 19.621 1.00 97.25 98 PHE A O 1
ATOM 797 N N . ILE A 1 99 ? -6.174 1.691 21.787 1.00 97.75 99 ILE A N 1
ATOM 798 C CA . ILE A 1 99 ? -6.369 3.052 22.277 1.00 97.75 99 ILE A CA 1
ATOM 799 C C . ILE A 1 99 ? -5.136 3.485 23.065 1.00 97.75 99 ILE A C 1
ATOM 801 O O . ILE A 1 99 ? -4.943 3.070 24.205 1.00 97.75 99 ILE A O 1
ATOM 805 N N . GLY A 1 100 ? -4.328 4.360 22.470 1.00 96.69 100 GLY A N 1
ATOM 806 C CA . GLY A 1 100 ? -3.260 5.045 23.194 1.00 96.69 100 GLY A CA 1
ATOM 807 C C . GLY A 1 100 ? -3.851 6.205 23.992 1.00 96.69 100 GLY A C 1
ATOM 808 O O . GLY A 1 100 ? -4.314 7.185 23.409 1.00 96.69 100 GLY A O 1
ATOM 809 N N . THR A 1 101 ? -3.887 6.099 25.316 1.00 96.62 101 THR A N 1
ATOM 810 C CA . THR A 1 101 ? -4.435 7.137 26.200 1.00 96.62 101 THR A CA 1
ATOM 811 C C . THR A 1 101 ? -3.358 8.118 26.659 1.00 96.62 101 THR A C 1
ATOM 813 O O . THR A 1 101 ? -2.170 7.928 26.405 1.00 96.62 101 THR A O 1
ATOM 816 N N . LYS A 1 102 ? -3.778 9.177 27.368 1.00 94.38 102 LYS A N 1
ATOM 817 C CA . LYS A 1 102 ? -2.900 10.240 27.890 1.00 94.38 102 LYS A CA 1
ATOM 818 C C . LYS A 1 102 ? -2.144 10.986 26.788 1.00 94.38 102 LYS A C 1
ATOM 820 O O . LYS A 1 102 ? -1.024 11.440 26.996 1.00 94.38 102 LYS A O 1
ATOM 825 N N . ARG A 1 103 ? -2.754 11.146 25.605 1.00 92.19 103 ARG A N 1
ATOM 826 C CA . ARG A 1 103 ? -2.131 11.880 24.493 1.00 92.19 103 ARG A CA 1
ATOM 827 C C . ARG A 1 103 ? -1.739 13.310 24.879 1.00 92.19 103 ARG A C 1
ATOM 829 O O . ARG A 1 103 ? -0.781 13.830 24.330 1.00 92.19 103 ARG A O 1
ATOM 836 N N . ASP A 1 104 ? -2.438 13.938 25.814 1.00 92.12 104 ASP A N 1
ATOM 837 C CA . ASP A 1 104 ? -2.131 15.271 26.348 1.00 92.12 104 ASP A CA 1
ATOM 838 C C . ASP A 1 104 ? -0.791 15.355 27.096 1.00 92.12 104 ASP A C 1
ATOM 840 O O . ASP A 1 104 ? -0.196 16.424 27.148 1.00 92.12 104 ASP A O 1
ATOM 844 N N . MET A 1 105 ? -0.273 14.232 27.600 1.00 89.75 105 MET A N 1
ATOM 845 C CA . MET A 1 105 ? 1.050 14.165 28.233 1.00 89.75 105 MET A CA 1
ATOM 846 C C . MET A 1 105 ? 2.194 14.187 27.210 1.00 89.75 105 MET A C 1
ATOM 848 O O . MET A 1 105 ? 3.363 14.183 27.592 1.00 89.75 105 MET A O 1
ATOM 852 N N . PHE A 1 106 ? 1.867 14.175 25.914 1.00 83.31 106 PHE A N 1
ATOM 853 C CA . PHE A 1 106 ? 2.833 14.076 24.835 1.00 83.31 106 PHE A CA 1
ATOM 854 C C . PHE A 1 106 ? 3.032 15.427 24.127 1.00 83.31 106 PHE A C 1
ATOM 856 O O . PHE A 1 106 ? 2.054 15.981 23.607 1.00 83.31 106 PHE A O 1
ATOM 863 N N . PRO A 1 107 ? 4.273 15.953 24.060 1.00 81.06 107 PRO A N 1
ATOM 864 C CA . PRO A 1 107 ? 4.547 17.247 23.451 1.00 81.06 107 PRO A CA 1
ATOM 865 C C . PRO A 1 107 ? 4.190 17.223 21.963 1.00 81.06 107 PRO A C 1
ATOM 867 O O . PRO A 1 107 ? 4.391 16.231 21.263 1.00 81.06 107 PRO A O 1
ATOM 870 N N . GLU A 1 108 ? 3.630 18.320 21.458 1.00 77.81 108 GLU A N 1
ATOM 871 C CA . GLU A 1 108 ? 3.261 18.417 20.040 1.00 77.81 108 GLU A CA 1
ATOM 872 C C . GLU A 1 108 ? 4.484 18.418 19.112 1.00 77.81 108 GLU A C 1
ATOM 874 O O . GLU A 1 108 ? 4.375 18.053 17.939 1.00 77.81 108 GLU A O 1
ATOM 879 N N . GLU A 1 109 ? 5.657 18.770 19.641 1.00 80.12 109 GLU A N 1
ATOM 880 C CA . GLU A 1 109 ? 6.902 18.827 18.889 1.00 80.12 109 GLU A CA 1
ATOM 881 C C . GLU A 1 109 ? 7.336 17.442 18.380 1.00 80.12 109 GLU A C 1
ATOM 883 O O . GLU A 1 109 ? 7.542 16.477 19.127 1.00 80.12 109 GLU A O 1
ATOM 888 N N . ARG A 1 110 ? 7.511 17.356 17.057 1.00 73.38 110 ARG A N 1
ATOM 889 C CA . ARG A 1 110 ? 8.051 16.183 16.364 1.00 73.38 110 ARG A CA 1
ATOM 890 C C . ARG A 1 110 ? 9.574 16.152 16.505 1.00 73.38 110 ARG A C 1
ATOM 892 O O . ARG A 1 110 ? 10.293 16.487 15.567 1.00 73.38 110 ARG A O 1
ATOM 899 N N . SER A 1 111 ? 10.071 15.764 17.676 1.00 76.31 111 SER A N 1
ATOM 900 C CA . SER A 1 111 ? 11.483 15.397 17.834 1.00 76.31 111 SER A CA 1
ATOM 901 C C . SER A 1 111 ? 11.753 14.026 17.197 1.00 76.31 111 SER A C 1
ATOM 903 O O . SER A 1 111 ? 10.840 13.210 17.046 1.00 76.31 111 SER A O 1
ATOM 905 N N . ALA A 1 112 ? 13.009 13.748 16.833 1.00 69.38 112 ALA A N 1
ATOM 906 C CA . ALA A 1 112 ? 13.402 12.446 16.283 1.00 69.38 112 ALA A CA 1
ATOM 907 C C . ALA A 1 112 ? 13.094 11.284 17.248 1.00 69.38 112 ALA A C 1
ATOM 909 O O . ALA A 1 112 ? 12.686 10.211 16.811 1.00 69.38 112 ALA A O 1
ATOM 910 N N . GLU A 1 113 ? 13.215 11.530 18.554 1.00 66.75 113 GLU A N 1
ATOM 911 C CA . GLU A 1 113 ? 12.889 10.581 19.629 1.00 66.75 113 GLU A CA 1
ATOM 912 C C . GLU A 1 113 ? 11.386 10.250 19.666 1.00 66.75 113 GLU A C 1
ATOM 914 O O . GLU A 1 113 ? 10.985 9.126 19.957 1.00 66.75 113 GLU A O 1
ATOM 919 N N . ASN A 1 114 ? 10.548 11.207 19.267 1.00 74.44 114 ASN A N 1
ATOM 920 C CA . ASN A 1 114 ? 9.092 11.114 19.294 1.00 74.44 114 ASN A CA 1
ATOM 921 C C . ASN A 1 114 ? 8.480 10.520 18.016 1.00 74.44 114 ASN A C 1
ATOM 923 O O . ASN A 1 114 ? 7.322 10.092 18.033 1.00 74.44 114 ASN A O 1
ATOM 927 N N . LEU A 1 115 ? 9.228 10.471 16.905 1.00 71.12 115 LEU A N 1
ATOM 928 C CA . LEU A 1 115 ? 8.745 9.951 15.615 1.00 71.12 115 LEU A CA 1
ATOM 929 C C . LEU A 1 115 ? 8.230 8.509 15.713 1.00 71.12 115 LEU A C 1
ATOM 931 O O . LEU A 1 115 ? 7.280 8.138 15.019 1.00 71.12 115 LEU A O 1
ATOM 935 N N . TYR A 1 116 ? 8.811 7.700 16.600 1.00 75.06 116 TYR A N 1
ATOM 936 C CA . TYR A 1 116 ? 8.358 6.329 16.811 1.00 75.06 116 TYR A CA 1
ATOM 937 C C . TYR A 1 116 ? 6.939 6.263 17.398 1.00 75.06 116 TYR A C 1
ATOM 939 O O . TYR A 1 116 ? 6.088 5.522 16.913 1.00 75.06 116 TYR A O 1
ATOM 947 N N . ILE A 1 117 ? 6.636 7.090 18.400 1.00 80.69 117 ILE A N 1
ATOM 948 C CA . ILE A 1 117 ? 5.300 7.131 19.007 1.00 80.69 117 ILE A CA 1
ATOM 949 C C . ILE A 1 117 ? 4.278 7.650 17.993 1.00 80.69 117 ILE A C 1
ATOM 951 O O . ILE A 1 117 ? 3.203 7.074 17.855 1.00 80.69 117 ILE A O 1
ATOM 955 N N . TRP A 1 118 ? 4.629 8.672 17.212 1.00 79.00 118 TRP A N 1
ATOM 956 C CA . TRP A 1 118 ? 3.767 9.175 16.138 1.00 79.00 118 TRP A CA 1
ATOM 957 C C . TRP A 1 118 ? 3.496 8.151 15.033 1.00 79.00 118 TRP A C 1
ATOM 959 O O . TRP A 1 118 ? 2.416 8.161 14.445 1.00 79.00 118 TRP A O 1
ATOM 969 N N . SER A 1 119 ? 4.450 7.259 14.762 1.00 77.69 119 SER A N 1
ATOM 970 C CA . SER A 1 119 ? 4.273 6.176 13.793 1.00 77.69 119 SER A CA 1
ATOM 971 C C . SER A 1 119 ? 3.554 4.955 14.360 1.00 77.69 119 SER A C 1
ATOM 973 O O . SER A 1 119 ? 3.012 4.157 13.592 1.00 77.69 119 SER A O 1
ATOM 975 N N . LEU A 1 120 ? 3.495 4.808 15.686 1.00 83.25 120 LEU A N 1
ATOM 976 C CA . LEU A 1 120 ? 2.946 3.632 16.352 1.00 83.25 120 LEU A CA 1
ATOM 977 C C . LEU A 1 120 ? 1.518 3.275 15.898 1.00 83.25 120 LEU A C 1
ATOM 979 O O . LEU A 1 120 ? 1.298 2.099 15.605 1.00 83.25 120 LEU A O 1
ATOM 983 N N . PRO A 1 121 ? 0.557 4.214 15.735 1.00 85.31 121 PRO A N 1
ATOM 984 C CA . PRO A 1 121 ? -0.773 3.853 15.255 1.00 85.31 121 PRO A CA 1
ATOM 985 C C . PRO A 1 121 ? -0.765 3.186 13.880 1.00 85.31 121 PRO A C 1
ATOM 987 O O . PRO A 1 121 ? -1.512 2.236 13.640 1.00 85.31 121 PRO A O 1
ATOM 990 N N . GLY A 1 122 ? 0.096 3.671 12.987 1.00 72.38 122 GLY A N 1
ATOM 991 C CA . GLY A 1 122 ? 0.263 3.097 11.663 1.00 72.38 122 GLY A CA 1
ATOM 992 C C . GLY A 1 122 ? 1.015 1.773 11.684 1.00 72.38 122 GLY A C 1
ATOM 993 O O . GLY A 1 122 ? 0.592 0.842 11.010 1.00 72.38 122 GLY A O 1
ATOM 994 N N . ASN A 1 123 ? 2.044 1.637 12.524 1.00 75.00 123 ASN A N 1
ATOM 995 C CA . ASN A 1 123 ? 2.761 0.374 12.726 1.00 75.00 123 ASN A CA 1
ATOM 996 C C . ASN A 1 123 ? 1.857 -0.729 13.311 1.00 75.00 123 ASN A C 1
ATOM 998 O O . ASN A 1 123 ? 1.948 -1.891 12.908 1.00 75.00 123 ASN A O 1
ATOM 1002 N N . ILE A 1 124 ? 0.951 -0.387 14.231 1.00 82.19 124 ILE A N 1
ATOM 1003 C CA . ILE A 1 124 ? -0.043 -1.328 14.768 1.00 82.19 124 ILE A CA 1
ATOM 1004 C C . ILE A 1 124 ? -1.033 -1.726 13.676 1.00 82.19 124 ILE A C 1
ATOM 1006 O O . ILE A 1 124 ? -1.269 -2.917 13.466 1.00 82.19 124 ILE A O 1
ATOM 1010 N N . LEU A 1 125 ? -1.584 -0.749 12.949 1.00 81.62 125 LEU A N 1
ATOM 1011 C CA . LEU A 1 125 ? -2.527 -1.014 11.863 1.00 81.62 125 LEU A CA 1
ATOM 1012 C C . LEU A 1 125 ? -1.891 -1.874 10.761 1.00 81.62 125 LEU A C 1
ATOM 1014 O O . LEU A 1 125 ? -2.539 -2.776 10.233 1.00 81.62 125 LEU A O 1
ATOM 1018 N N . LEU A 1 126 ? -0.619 -1.626 10.459 1.00 70.38 126 LEU A N 1
ATOM 1019 C CA . LEU A 1 126 ? 0.194 -2.399 9.533 1.00 70.38 126 LEU A CA 1
ATOM 1020 C C . LEU A 1 126 ? 0.391 -3.844 9.998 1.00 70.38 126 LEU A C 1
ATOM 1022 O O . LEU A 1 126 ? 0.147 -4.773 9.237 1.00 70.38 126 LEU A O 1
ATOM 1026 N N . SER A 1 127 ? 0.857 -4.043 11.230 1.00 74.50 127 SER A N 1
ATOM 1027 C CA . SER A 1 127 ? 1.247 -5.374 11.711 1.00 74.50 127 SER A CA 1
ATOM 1028 C C . SER A 1 127 ? 0.052 -6.266 12.047 1.00 74.50 127 SER A C 1
ATOM 1030 O O . SER A 1 127 ? 0.129 -7.476 11.864 1.00 74.50 127 SER A O 1
ATOM 1032 N N . SER A 1 128 ? -1.062 -5.683 12.500 1.00 80.38 128 SER A N 1
ATOM 1033 C CA . SER A 1 128 ? -2.215 -6.433 13.020 1.00 80.38 128 SER A CA 1
ATOM 1034 C C . SER A 1 128 ? -3.494 -6.297 12.184 1.00 80.38 128 SER A C 1
ATOM 1036 O O . SER A 1 128 ? -4.424 -7.092 12.328 1.00 80.38 128 SER A O 1
ATOM 1038 N N . GLY A 1 129 ? -3.589 -5.280 11.319 1.00 82.06 129 GLY A N 1
ATOM 1039 C CA . GLY A 1 129 ? -4.849 -4.900 10.671 1.00 82.06 129 GLY A CA 1
ATOM 1040 C C . GLY A 1 129 ? -5.877 -4.282 11.630 1.00 82.06 129 GLY A C 1
ATOM 1041 O O . GLY A 1 129 ? -7.049 -4.173 11.268 1.00 82.06 129 GLY A O 1
ATOM 1042 N N . ILE A 1 130 ? -5.469 -3.903 12.846 1.00 90.75 130 ILE A N 1
ATOM 1043 C CA . ILE A 1 130 ? -6.333 -3.350 13.897 1.00 90.75 130 ILE A CA 1
ATOM 1044 C C . ILE A 1 130 ? -6.085 -1.848 14.009 1.00 90.75 130 ILE A C 1
ATOM 1046 O O . ILE A 1 130 ? -4.945 -1.393 14.094 1.00 90.75 130 ILE A O 1
ATOM 1050 N N . LYS A 1 131 ? -7.159 -1.052 14.016 1.00 93.19 131 LYS A N 1
ATOM 1051 C CA . LYS A 1 131 ? -7.051 0.406 14.130 1.00 93.19 131 LYS A CA 1
ATOM 1052 C C . LYS A 1 131 ? -6.495 0.785 15.500 1.00 93.19 131 LYS A C 1
ATOM 1054 O O . LYS A 1 131 ? -6.968 0.293 16.522 1.00 93.19 131 LYS A O 1
ATOM 1059 N N . CYS A 1 132 ? -5.537 1.704 15.502 1.00 94.12 132 CYS A N 1
ATOM 1060 C CA . CYS A 1 132 ? -5.058 2.370 16.702 1.00 94.12 132 CYS A CA 1
ATOM 1061 C C . CYS A 1 132 ? -5.444 3.853 16.661 1.00 94.12 132 CYS A C 1
ATOM 1063 O O . CYS A 1 132 ? -5.281 4.504 15.626 1.00 94.12 132 CYS A O 1
ATOM 1065 N N . ILE A 1 133 ? -5.968 4.375 17.770 1.00 95.62 133 ILE A N 1
ATOM 1066 C CA . ILE A 1 133 ? -6.347 5.784 17.936 1.00 95.62 133 ILE A CA 1
ATOM 1067 C C . ILE A 1 133 ? -5.686 6.311 19.204 1.00 95.62 133 ILE A C 1
ATOM 1069 O O . ILE A 1 133 ? -5.760 5.686 20.261 1.00 95.62 133 ILE A O 1
ATOM 1073 N N . PHE A 1 134 ? -5.043 7.469 19.098 1.00 95.25 134 PHE A N 1
ATOM 1074 C CA . PHE A 1 134 ? -4.500 8.176 20.251 1.00 95.25 134 PHE A CA 1
ATOM 1075 C C . PHE A 1 134 ? -5.488 9.222 20.740 1.00 95.25 134 PHE A C 1
ATOM 1077 O O . PHE A 1 134 ? -6.029 9.988 19.944 1.00 95.25 134 PHE A O 1
ATOM 1084 N N . LEU A 1 135 ? -5.717 9.267 22.049 1.00 96.94 135 LEU A N 1
ATOM 1085 C CA . LEU A 1 135 ? -6.691 10.171 22.643 1.00 96.94 135 LEU A CA 1
ATOM 1086 C C . LEU A 1 135 ? -6.293 10.654 24.035 1.00 96.94 135 LEU A C 1
ATOM 1088 O O . LEU A 1 135 ? -5.438 10.087 24.719 1.00 96.94 135 LEU A O 1
ATOM 1092 N N . SER A 1 136 ? -6.975 11.705 24.470 1.00 96.44 136 SER A N 1
ATOM 1093 C CA . SER A 1 136 ? -6.975 12.158 25.853 1.00 96.44 136 SER A CA 1
ATOM 1094 C C . SER A 1 136 ? -8.409 12.350 26.314 1.00 96.44 136 SER A C 1
ATOM 1096 O O . SER A 1 136 ? -9.144 13.180 25.781 1.00 96.44 136 SER A O 1
ATOM 1098 N N . ALA A 1 137 ? -8.802 11.599 27.342 1.00 94.38 137 ALA A N 1
ATOM 1099 C CA . ALA A 1 137 ? -10.097 11.786 27.986 1.00 94.38 137 ALA A CA 1
ATOM 1100 C C . ALA A 1 137 ? -10.185 13.127 28.743 1.00 94.38 137 ALA A C 1
ATOM 1102 O O . ALA A 1 137 ? -11.287 13.605 28.994 1.00 94.38 137 ALA A O 1
ATOM 1103 N N . ILE A 1 138 ? -9.036 13.728 29.086 1.00 93.38 138 ILE A N 1
ATOM 1104 C CA . ILE A 1 138 ? -8.953 15.006 29.801 1.00 93.38 138 ILE A CA 1
ATOM 1105 C C . ILE A 1 138 ? -9.150 16.167 28.825 1.00 93.38 138 ILE A C 1
ATOM 1107 O O . ILE A 1 138 ? -10.026 17.000 29.040 1.00 93.38 138 ILE A O 1
ATOM 1111 N N . SER A 1 139 ? -8.375 16.215 27.735 1.00 94.38 139 SER A N 1
ATOM 1112 C CA . SER A 1 139 ? -8.468 17.318 26.766 1.00 94.38 139 SER A CA 1
ATOM 1113 C C . SER A 1 139 ? -9.588 17.143 25.739 1.00 94.38 139 SER A C 1
ATOM 1115 O O . SER A 1 139 ? -9.939 18.088 25.037 1.00 94.38 139 SER A O 1
ATOM 1117 N N . GLY A 1 140 ? -10.146 15.938 25.614 1.00 94.25 140 GLY A N 1
ATOM 1118 C CA . GLY A 1 140 ? -11.122 15.609 24.577 1.00 94.25 140 GLY A CA 1
ATOM 1119 C C . GLY A 1 140 ? -10.500 15.211 23.234 1.00 94.25 140 GLY A C 1
ATOM 1120 O O . GLY A 1 140 ? -11.224 14.792 22.327 1.00 94.25 140 GLY A O 1
ATOM 1121 N N . PHE A 1 141 ? -9.174 15.319 23.086 1.00 94.12 141 PHE A N 1
ATOM 1122 C CA . PHE A 1 141 ? -8.473 14.992 21.845 1.00 94.12 141 PHE A CA 1
ATOM 1123 C C . PHE A 1 141 ? -8.729 13.537 21.428 1.00 94.12 141 PHE A C 1
ATOM 1125 O O . PHE A 1 141 ? -8.667 12.634 22.260 1.00 94.12 141 PHE A O 1
ATOM 1132 N N . GLY A 1 142 ? -9.006 13.302 20.142 1.00 93.50 142 GLY A N 1
ATOM 1133 C CA . GLY A 1 142 ? -9.203 11.963 19.567 1.00 93.50 142 GLY A CA 1
ATOM 1134 C C . GLY A 1 142 ? -10.541 11.283 19.901 1.00 93.50 142 GLY A C 1
ATOM 1135 O O . GLY A 1 142 ? -10.909 10.310 19.244 1.00 93.50 142 GLY A O 1
ATOM 1136 N N . LEU A 1 143 ? -11.330 11.798 20.854 1.00 95.75 143 LEU A N 1
ATOM 1137 C CA . LEU A 1 143 ? -12.604 11.174 21.247 1.00 95.75 143 LEU A CA 1
ATOM 1138 C C . LEU A 1 143 ? -13.655 11.233 20.134 1.00 95.75 143 LEU A C 1
ATOM 1140 O O . LEU A 1 143 ? -14.373 10.262 19.913 1.00 95.75 143 LEU A O 1
ATOM 1144 N N . GLN A 1 144 ? -13.723 12.334 19.381 1.00 92.88 144 GLN A N 1
ATOM 1145 C CA . GLN A 1 144 ? -14.628 12.430 18.232 1.00 92.88 144 GLN A CA 1
ATOM 1146 C C . GLN A 1 144 ? -14.246 11.448 17.114 1.00 92.88 144 GLN A C 1
ATOM 1148 O O . GLN A 1 144 ? -15.136 10.868 16.487 1.00 92.88 144 GLN A O 1
ATOM 1153 N N . GLU A 1 145 ? -12.946 11.241 16.874 1.00 93.06 145 GLU A N 1
ATOM 1154 C CA . GLU A 1 145 ? -12.454 10.246 15.913 1.00 93.06 145 GLU A CA 1
ATOM 1155 C C . GLU A 1 145 ? -12.859 8.838 16.357 1.00 93.06 145 GLU A C 1
ATOM 1157 O O . GLU A 1 145 ? -13.459 8.102 15.572 1.00 93.06 145 GLU A O 1
ATOM 1162 N N . LEU A 1 146 ? -12.624 8.503 17.632 1.00 95.69 146 LEU A N 1
ATOM 1163 C CA . LEU A 1 146 ? -13.039 7.232 18.221 1.00 95.69 146 LEU A CA 1
ATOM 1164 C C . LEU A 1 146 ? -14.547 7.009 18.065 1.00 95.69 146 LEU A C 1
ATOM 1166 O O . LEU A 1 146 ? -14.961 5.977 17.538 1.00 95.69 146 LEU A O 1
ATOM 1170 N N . CYS A 1 147 ? -15.372 7.982 18.460 1.00 94.62 147 CYS A N 1
ATOM 1171 C CA . CYS A 1 147 ? -16.826 7.868 18.368 1.00 94.62 147 CYS A CA 1
ATOM 1172 C C . CYS A 1 147 ? -17.308 7.691 16.928 1.00 94.62 147 CYS A C 1
ATOM 1174 O O . CYS A 1 147 ? -18.160 6.844 16.655 1.00 94.62 147 CYS A O 1
ATOM 1176 N N . SER A 1 148 ? -16.732 8.452 15.996 1.00 90.44 148 SER A N 1
ATOM 1177 C CA . SER A 1 148 ? -17.056 8.352 14.572 1.00 90.44 148 SER A CA 1
ATOM 1178 C C . SER A 1 148 ? -16.685 6.981 14.009 1.00 90.44 148 SER A C 1
ATOM 1180 O O . SER A 1 148 ? -17.466 6.391 13.261 1.00 90.44 148 SER A O 1
ATOM 1182 N N . TYR A 1 149 ? -15.515 6.458 14.384 1.00 92.56 149 TYR A N 1
ATOM 1183 C CA . TYR A 1 149 ? -15.047 5.143 13.958 1.00 92.56 149 TYR A CA 1
ATOM 1184 C C . TYR A 1 149 ? -15.931 4.021 14.520 1.00 92.56 149 TYR A C 1
ATOM 1186 O O . TYR A 1 149 ? -16.412 3.183 13.758 1.00 92.56 149 TYR A O 1
ATOM 1194 N N . VAL A 1 150 ? -16.217 4.046 15.824 1.00 94.12 150 VAL A N 1
ATOM 1195 C CA . VAL A 1 150 ? -17.099 3.080 16.500 1.00 94.12 150 VAL A CA 1
ATOM 1196 C C . VAL A 1 150 ? -18.497 3.086 15.882 1.00 94.12 150 VAL A C 1
ATOM 1198 O O . VAL A 1 150 ? -19.008 2.027 15.521 1.00 94.12 150 VAL A O 1
ATOM 1201 N N . ALA A 1 151 ? -19.099 4.263 15.684 1.00 91.38 151 ALA A N 1
ATOM 1202 C CA . ALA A 1 151 ? -20.420 4.382 15.069 1.00 91.38 151 ALA A CA 1
ATOM 1203 C C . ALA A 1 151 ? -20.433 3.828 13.636 1.00 91.38 151 ALA A C 1
ATOM 1205 O O . ALA A 1 151 ? -21.339 3.076 13.270 1.00 91.38 151 ALA A O 1
ATOM 1206 N N . LYS A 1 152 ? -19.399 4.144 12.842 1.00 89.19 152 LYS A N 1
ATOM 1207 C CA . LYS A 1 152 ? -19.246 3.639 11.471 1.00 89.19 152 LYS A CA 1
ATOM 1208 C C . LYS A 1 152 ? -19.127 2.118 11.429 1.00 89.19 152 LYS A C 1
ATOM 1210 O O . LYS A 1 152 ? -19.655 1.509 10.507 1.00 89.19 152 LYS A O 1
ATOM 1215 N N . GLN A 1 153 ? -18.438 1.507 12.386 1.00 89.81 153 GLN A N 1
ATOM 1216 C CA . GLN A 1 153 ? -18.239 0.061 12.395 1.00 89.81 153 GLN A CA 1
ATOM 1217 C C . GLN A 1 153 ? -19.432 -0.713 12.977 1.00 89.81 153 GLN A C 1
ATOM 1219 O O . GLN A 1 153 ? -19.795 -1.759 12.448 1.00 89.81 153 GLN A O 1
ATOM 1224 N N . ALA A 1 154 ? -20.069 -0.206 14.037 1.00 88.00 154 ALA A N 1
ATOM 1225 C CA . ALA A 1 154 ? -21.236 -0.846 14.653 1.00 88.00 154 ALA A CA 1
ATOM 1226 C C . ALA A 1 154 ? -22.497 -0.717 13.784 1.00 88.00 154 ALA A C 1
ATOM 1228 O O . ALA A 1 154 ? -23.365 -1.588 13.765 1.00 88.00 154 ALA A O 1
ATOM 1229 N N . CYS A 1 155 ? -22.606 0.383 13.045 1.00 83.69 155 CYS A N 1
ATOM 1230 C CA . CYS A 1 155 ? -23.668 0.620 12.084 1.00 83.69 155 CYS A CA 1
ATOM 1231 C C . CYS A 1 155 ? -23.035 1.032 10.759 1.00 83.69 155 CYS A C 1
ATOM 1233 O O . CYS A 1 155 ? -23.062 2.223 10.435 1.00 83.69 155 CYS A O 1
ATOM 1235 N N . PRO A 1 156 ? -22.486 0.070 9.985 1.00 76.12 156 PRO A N 1
ATOM 1236 C CA . PRO A 1 156 ? -21.958 0.362 8.664 1.00 76.12 156 PRO A CA 1
ATOM 1237 C C . PRO A 1 156 ? -23.055 1.073 7.901 1.00 76.12 156 PRO A C 1
ATOM 1239 O O . PRO A 1 156 ? -24.151 0.534 7.708 1.00 76.12 156 PRO A O 1
ATOM 1242 N N . TYR A 1 157 ? -22.783 2.341 7.593 1.00 68.12 157 TYR A N 1
ATOM 1243 C CA . TYR A 1 157 ? -23.732 3.214 6.937 1.00 68.12 157 TYR A CA 1
ATOM 1244 C C . TYR A 1 157 ? -24.223 2.469 5.701 1.00 68.12 157 TYR A C 1
ATOM 1246 O O . TYR A 1 157 ? -23.453 2.204 4.777 1.00 68.12 157 TYR A O 1
ATOM 1254 N N . LYS A 1 158 ? -25.502 2.072 5.708 1.00 65.19 158 LYS A N 1
ATOM 1255 C CA . LYS A 1 158 ? -26.184 1.626 4.498 1.00 65.19 158 LYS A CA 1
ATOM 1256 C C . LYS A 1 158 ? -26.370 2.887 3.680 1.00 65.19 158 LYS A C 1
ATOM 1258 O O . LYS A 1 158 ? -27.420 3.520 3.751 1.00 65.19 158 LYS A O 1
ATOM 1263 N N . GLU A 1 159 ? -25.298 3.286 3.005 1.00 58.75 159 GLU A N 1
ATOM 1264 C CA . GLU A 1 159 ? -25.282 4.393 2.066 1.00 58.75 159 GLU A CA 1
ATOM 1265 C C . GLU A 1 159 ? -26.558 4.289 1.238 1.00 58.75 159 GLU A C 1
ATOM 1267 O O . GLU A 1 159 ? -26.858 3.207 0.717 1.00 58.75 159 GLU A O 1
ATOM 1272 N N . SER A 1 160 ? -27.384 5.346 1.260 1.00 56.94 160 SER A N 1
ATOM 1273 C CA . SER A 1 160 ? -28.712 5.315 0.654 1.00 56.94 160 SER A CA 1
ATOM 1274 C C . SER A 1 160 ? -28.551 4.774 -0.757 1.00 56.94 160 SER A C 1
ATOM 1276 O O . SER A 1 160 ? -27.913 5.411 -1.598 1.00 56.94 160 SER A O 1
ATOM 1278 N N . THR A 1 161 ? -29.064 3.564 -0.978 1.00 60.09 161 THR A N 1
ATOM 1279 C CA . THR A 1 161 ? -28.676 2.730 -2.118 1.00 60.09 161 THR A CA 1
ATOM 1280 C C . THR A 1 161 ? -28.809 3.476 -3.434 1.00 60.09 161 THR A C 1
ATOM 1282 O O . THR A 1 161 ? -28.018 3.243 -4.331 1.00 60.09 161 THR A O 1
ATOM 1285 N N . MET A 1 162 ? -29.745 4.415 -3.554 1.00 69.25 162 MET A N 1
ATOM 1286 C CA . MET A 1 162 ? -29.961 5.164 -4.783 1.00 69.25 162 MET A CA 1
ATOM 1287 C C . MET A 1 162 ? -28.820 6.128 -5.144 1.00 69.25 162 MET A C 1
ATOM 1289 O O . MET A 1 162 ? -28.386 6.119 -6.292 1.00 69.25 162 MET A O 1
ATOM 1293 N N . SER A 1 163 ? -28.304 6.935 -4.208 1.00 75.38 163 SER A N 1
ATOM 1294 C CA . SER A 1 163 ? -27.265 7.933 -4.520 1.00 75.38 163 SER A CA 1
ATOM 1295 C C . SER A 1 163 ? -25.912 7.273 -4.786 1.00 75.38 163 SER A C 1
ATOM 1297 O O . SER A 1 163 ? -25.242 7.625 -5.758 1.00 75.38 163 SER A O 1
ATOM 1299 N N . THR A 1 164 ? -25.552 6.257 -3.998 1.00 73.19 164 THR A N 1
ATOM 1300 C CA . THR A 1 164 ? -24.359 5.441 -4.239 1.00 73.19 164 THR A CA 1
ATOM 1301 C C . THR A 1 164 ? -24.498 4.657 -5.529 1.00 73.19 164 THR A C 1
ATOM 1303 O O . THR A 1 164 ? -23.602 4.736 -6.356 1.00 73.19 164 THR A O 1
ATOM 1306 N N . ARG A 1 165 ? -25.634 3.986 -5.785 1.00 79.25 165 ARG A N 1
ATOM 1307 C CA . ARG A 1 165 ? -25.846 3.277 -7.061 1.00 79.25 165 ARG A CA 1
ATOM 1308 C C . ARG A 1 165 ? -25.766 4.224 -8.248 1.00 79.25 165 ARG A C 1
ATOM 1310 O O . ARG A 1 165 ? -25.120 3.871 -9.221 1.00 79.25 165 ARG A O 1
ATOM 1317 N N . LEU A 1 166 ? -26.354 5.420 -8.178 1.00 83.25 166 LEU A N 1
ATOM 1318 C CA . LEU A 1 166 ? -26.245 6.425 -9.241 1.00 83.25 166 LEU A CA 1
ATOM 1319 C C . LEU A 1 166 ? -24.796 6.864 -9.451 1.00 83.25 166 LEU A C 1
ATOM 1321 O O . LEU A 1 166 ? -24.336 6.888 -10.587 1.00 83.25 166 LEU A O 1
ATOM 1325 N N . ARG A 1 167 ? -24.050 7.160 -8.381 1.00 81.25 167 ARG A N 1
ATOM 1326 C CA . ARG A 1 167 ? -22.622 7.505 -8.473 1.00 81.25 167 ARG A CA 1
ATOM 1327 C C . ARG A 1 167 ? -21.796 6.359 -9.046 1.00 81.25 167 ARG A C 1
ATOM 1329 O O . ARG A 1 167 ? -20.963 6.603 -9.909 1.00 81.25 167 ARG A O 1
ATOM 1336 N N . THR A 1 168 ? -22.048 5.130 -8.614 1.00 82.25 168 THR A N 1
ATOM 1337 C CA . THR A 1 168 ? -21.390 3.918 -9.105 1.00 82.25 168 THR A CA 1
ATOM 1338 C C . THR A 1 168 ? -21.714 3.683 -10.577 1.00 82.25 168 THR A C 1
ATOM 1340 O O . THR A 1 168 ? -20.799 3.490 -11.370 1.00 82.25 168 THR A O 1
ATOM 1343 N N . VAL A 1 169 ? -22.982 3.786 -10.984 1.00 87.12 169 VAL A N 1
ATOM 1344 C CA . VAL A 1 169 ? -23.403 3.672 -12.388 1.00 87.12 169 VAL A CA 1
ATOM 1345 C C . VAL A 1 169 ? -22.761 4.770 -13.226 1.00 87.12 169 VAL A C 1
ATOM 1347 O O . VAL A 1 169 ? -22.120 4.460 -14.220 1.00 87.12 169 VAL A O 1
ATOM 1350 N N . LEU A 1 170 ? -22.839 6.038 -12.813 1.00 88.62 170 LEU A N 1
ATOM 1351 C CA . LEU A 1 170 ? -22.196 7.149 -13.520 1.00 88.62 170 LEU A CA 1
ATOM 1352 C C . LEU A 1 170 ? -20.678 6.960 -13.617 1.00 88.62 170 LEU A C 1
ATOM 1354 O O . LEU A 1 170 ? -20.096 7.200 -14.674 1.00 88.62 170 LEU A O 1
ATOM 1358 N N . TYR A 1 171 ? -20.035 6.493 -12.547 1.00 87.75 171 TYR A N 1
ATOM 1359 C CA . TYR A 1 171 ? -18.613 6.167 -12.537 1.00 87.75 171 TYR A CA 1
ATOM 1360 C C . TYR A 1 171 ? -18.287 5.052 -13.535 1.00 87.75 171 TYR A C 1
ATOM 1362 O O . TYR A 1 171 ? -17.347 5.201 -14.316 1.00 87.75 171 TYR A O 1
ATOM 1370 N N . HIS A 1 172 ? -19.072 3.972 -13.562 1.00 88.69 172 HIS A N 1
ATOM 1371 C CA . HIS A 1 172 ? -18.883 2.863 -14.493 1.00 88.69 172 HIS A CA 1
ATOM 1372 C C . HIS A 1 172 ? -19.147 3.274 -15.936 1.00 88.69 172 HIS A C 1
ATOM 1374 O O . HIS A 1 172 ? -18.317 2.977 -16.787 1.00 88.69 172 HIS A O 1
ATOM 1380 N N . THR A 1 173 ? -20.224 4.008 -16.218 1.00 90.56 173 THR A N 1
ATOM 1381 C CA . THR A 1 173 ? -20.529 4.526 -17.558 1.00 90.56 173 THR A CA 1
ATOM 1382 C C . THR A 1 173 ? -19.417 5.451 -18.038 1.00 90.56 173 THR A C 1
ATOM 1384 O O . THR A 1 173 ? -18.912 5.289 -19.146 1.00 90.56 173 THR A O 1
ATOM 1387 N N . ARG A 1 174 ? -18.959 6.377 -17.186 1.00 92.38 174 ARG A N 1
ATOM 1388 C CA . ARG A 1 174 ? -17.840 7.271 -17.503 1.00 92.38 174 ARG A CA 1
ATOM 1389 C C . ARG A 1 174 ? -16.544 6.492 -17.728 1.00 92.38 174 ARG A C 1
ATOM 1391 O O . ARG A 1 174 ? -15.811 6.779 -18.668 1.00 92.38 174 ARG A O 1
ATOM 1398 N N . SER A 1 175 ? -16.253 5.505 -16.884 1.00 91.00 175 SER A N 1
ATOM 1399 C CA . SER A 1 175 ? -15.068 4.661 -17.043 1.00 91.00 175 SER A CA 1
ATOM 1400 C C . SER A 1 175 ? -15.141 3.830 -18.322 1.00 91.00 175 SER A C 1
ATOM 1402 O O . SER A 1 175 ? -14.145 3.740 -19.030 1.00 91.00 175 SER A O 1
ATOM 1404 N N . ALA A 1 176 ? -16.306 3.273 -18.653 1.00 93.19 176 ALA A N 1
ATOM 1405 C CA . ALA A 1 176 ? -16.531 2.512 -19.874 1.00 93.19 176 ALA A CA 1
ATOM 1406 C C . ALA A 1 176 ? -16.376 3.394 -21.118 1.00 93.19 176 ALA A C 1
ATOM 1408 O O . ALA A 1 176 ? -15.730 2.977 -22.076 1.00 93.19 176 ALA A O 1
ATOM 1409 N N . LEU A 1 177 ? -16.882 4.631 -21.077 1.00 95.31 177 LEU A N 1
ATOM 1410 C CA . LEU A 1 177 ? -16.666 5.622 -22.129 1.00 95.31 177 LEU A CA 1
ATOM 1411 C C . LEU A 1 177 ? -15.175 5.923 -22.311 1.00 95.31 177 LEU A C 1
ATOM 1413 O O . LEU A 1 177 ? -14.672 5.881 -23.430 1.00 95.31 177 LEU A O 1
ATOM 1417 N N . PHE A 1 178 ? -14.442 6.183 -21.227 1.00 95.00 178 PHE A N 1
ATOM 1418 C CA . PHE A 1 178 ? -13.003 6.424 -21.321 1.00 95.00 178 PHE A CA 1
ATOM 1419 C C . PHE A 1 178 ? -12.222 5.196 -21.785 1.00 95.00 178 PHE A C 1
ATOM 1421 O O . PHE A 1 178 ? -11.235 5.349 -22.492 1.00 95.00 178 PHE A O 1
ATOM 1428 N N . ASP A 1 179 ? -12.651 3.988 -21.431 1.00 95.06 179 ASP A N 1
ATOM 1429 C CA . ASP A 1 179 ? -12.040 2.754 -21.927 1.00 95.06 179 ASP A CA 1
ATOM 1430 C C . ASP A 1 179 ? -12.325 2.546 -23.418 1.00 95.06 179 ASP A C 1
ATOM 1432 O O . ASP A 1 179 ? -11.464 2.065 -24.150 1.00 95.06 179 ASP A O 1
ATOM 1436 N N . PHE A 1 180 ? -13.518 2.917 -23.880 1.00 96.50 180 PHE A N 1
ATOM 1437 C CA . PHE A 1 180 ? -13.869 2.898 -25.295 1.00 96.50 180 PHE A CA 1
ATOM 1438 C C . PHE A 1 180 ? -13.015 3.892 -26.089 1.00 96.50 180 PHE A C 1
ATOM 1440 O O . PHE A 1 180 ? -12.371 3.501 -27.061 1.00 96.50 180 PHE A O 1
ATOM 1447 N N . LEU A 1 181 ? -12.924 5.144 -25.628 1.00 96.75 181 LEU A N 1
ATOM 1448 C CA . LEU A 1 181 ? -12.043 6.150 -26.226 1.00 96.75 181 LEU A CA 1
ATOM 1449 C C . LEU A 1 181 ? -10.583 5.686 -26.209 1.00 96.75 181 LEU A C 1
ATOM 1451 O O . LEU A 1 181 ? -9.897 5.765 -27.225 1.00 96.75 181 LEU A O 1
ATOM 1455 N N . ALA A 1 182 ? -10.119 5.130 -25.090 1.00 96.56 182 ALA A N 1
ATOM 1456 C CA . ALA A 1 182 ? -8.756 4.641 -24.975 1.00 96.56 182 ALA A CA 1
ATOM 1457 C C . ALA A 1 182 ? -8.452 3.507 -25.959 1.00 96.56 182 ALA A C 1
ATOM 1459 O O . ALA A 1 182 ? -7.360 3.472 -26.516 1.00 96.56 182 ALA A O 1
ATOM 1460 N N . ARG A 1 183 ? -9.398 2.599 -26.223 1.00 95.31 183 ARG A N 1
ATOM 1461 C CA . ARG A 1 183 ? -9.238 1.548 -27.245 1.00 95.31 183 ARG A CA 1
ATOM 1462 C C . ARG A 1 183 ? -9.111 2.112 -28.658 1.00 95.31 183 ARG A C 1
ATOM 1464 O O . ARG A 1 183 ? -8.318 1.589 -29.428 1.00 95.31 183 ARG A O 1
ATOM 1471 N N . ILE A 1 184 ? -9.866 3.160 -28.986 1.00 97.50 184 ILE A N 1
ATOM 1472 C CA . ILE A 1 184 ? -9.851 3.773 -30.323 1.00 97.50 184 ILE A CA 1
ATOM 1473 C C . ILE A 1 184 ? -8.572 4.581 -30.550 1.00 97.50 184 ILE A C 1
ATOM 1475 O O . ILE A 1 184 ? -7.970 4.504 -31.616 1.00 97.50 184 ILE A O 1
ATOM 1479 N N . PHE A 1 185 ? -8.162 5.371 -29.556 1.00 97.94 185 PHE A N 1
ATOM 1480 C CA . PHE A 1 185 ? -7.101 6.366 -29.721 1.00 97.94 185 PHE A CA 1
ATOM 1481 C C . PHE A 1 185 ? -5.723 5.914 -29.231 1.00 97.94 185 PHE A C 1
ATOM 1483 O O . PHE A 1 185 ? -4.745 6.645 -29.425 1.00 97.94 185 PHE A O 1
ATOM 1490 N N . ALA A 1 186 ? -5.611 4.729 -28.623 1.00 97.12 186 ALA A N 1
ATOM 1491 C CA . ALA A 1 186 ? -4.317 4.177 -28.242 1.00 97.12 186 ALA A CA 1
ATOM 1492 C C . ALA A 1 186 ? -3.352 4.085 -29.435 1.00 97.12 186 ALA A C 1
ATOM 1494 O O . ALA A 1 186 ? -3.721 4.063 -30.616 1.00 97.12 186 ALA A O 1
ATOM 1495 N N . LEU A 1 187 ? -2.066 4.084 -29.111 1.00 96.62 187 LEU A N 1
ATOM 1496 C CA . LEU A 1 187 ? -1.022 3.803 -30.078 1.00 96.62 187 LEU A CA 1
ATOM 1497 C C . LEU A 1 187 ? -1.144 2.334 -30.518 1.00 96.62 187 LEU A C 1
ATOM 1499 O O . LEU A 1 187 ? -1.451 1.478 -29.684 1.00 96.62 187 LEU A O 1
ATOM 1503 N N . PRO A 1 188 ? -0.953 2.036 -31.815 1.00 94.50 188 PRO A N 1
ATOM 1504 C CA . PRO A 1 188 ? -1.024 0.669 -32.302 1.00 94.50 188 PRO A CA 1
ATOM 1505 C C . PRO A 1 188 ? 0.073 -0.165 -31.642 1.00 94.50 188 PRO A C 1
ATOM 1507 O O . PRO A 1 188 ? 1.226 0.260 -31.567 1.00 94.50 188 PRO A O 1
ATOM 1510 N N . VAL A 1 189 ? -0.297 -1.357 -31.187 1.00 92.75 189 VAL A N 1
ATOM 1511 C CA . VAL A 1 189 ? 0.640 -2.343 -30.655 1.00 92.75 189 VAL A CA 1
ATOM 1512 C C . VAL A 1 189 ? 0.685 -3.514 -31.634 1.00 92.75 189 VAL A C 1
ATOM 1514 O O . VAL A 1 189 ? -0.378 -4.051 -31.957 1.00 92.75 189 VAL A O 1
ATOM 1517 N N . PRO A 1 190 ? 1.868 -3.901 -32.144 1.00 91.94 190 PRO A N 1
ATOM 1518 C CA . PRO A 1 190 ? 1.992 -5.081 -32.989 1.00 91.94 190 PRO A CA 1
ATOM 1519 C C . PRO A 1 190 ? 1.457 -6.335 -32.276 1.00 91.94 190 PRO A C 1
ATOM 1521 O O . PRO A 1 190 ? 1.676 -6.477 -31.073 1.00 91.94 190 PRO A O 1
ATOM 1524 N N . PRO A 1 191 ? 0.789 -7.263 -32.984 1.00 88.69 191 PRO A N 1
ATOM 1525 C CA . PRO A 1 191 ? 0.258 -8.481 -32.367 1.00 88.69 191 PRO A CA 1
ATOM 1526 C C . PRO A 1 191 ? 1.357 -9.337 -31.716 1.00 88.69 191 PRO A C 1
ATOM 1528 O O . PRO A 1 191 ? 1.133 -9.912 -30.658 1.00 88.69 191 PRO A O 1
ATOM 1531 N N . ASP A 1 192 ? 2.563 -9.326 -32.287 1.00 89.56 192 ASP A N 1
ATOM 1532 C CA . ASP A 1 192 ? 3.718 -10.098 -31.819 1.00 89.56 192 ASP A CA 1
ATOM 1533 C C . ASP A 1 192 ? 4.724 -9.241 -31.029 1.00 89.56 192 ASP A C 1
ATOM 1535 O O . ASP A 1 192 ? 5.924 -9.509 -31.046 1.00 89.56 192 ASP A O 1
ATOM 1539 N N . VAL A 1 193 ? 4.272 -8.174 -30.354 1.00 92.50 193 VAL A N 1
ATOM 1540 C CA . VAL A 1 193 ? 5.182 -7.201 -29.712 1.00 92.50 193 VAL A CA 1
ATOM 1541 C C . VAL A 1 193 ? 6.107 -7.813 -28.653 1.00 92.50 193 VAL A C 1
ATOM 1543 O O . VAL A 1 193 ? 7.210 -7.318 -28.448 1.00 92.50 193 VAL A O 1
ATOM 1546 N N . ASN A 1 194 ? 5.675 -8.897 -28.004 1.00 94.19 194 ASN A N 1
ATOM 1547 C CA . ASN A 1 194 ? 6.445 -9.611 -26.984 1.00 94.19 194 ASN A CA 1
ATOM 1548 C C . ASN A 1 194 ? 7.036 -10.930 -27.504 1.00 94.19 194 ASN A C 1
ATOM 1550 O O . ASN A 1 194 ? 7.443 -11.768 -26.704 1.00 94.19 194 ASN A O 1
ATOM 1554 N N . ARG A 1 195 ? 7.078 -11.146 -28.825 1.00 92.62 195 ARG A N 1
ATOM 1555 C CA . ARG A 1 195 ? 7.725 -12.329 -29.396 1.00 92.62 195 ARG A CA 1
ATOM 1556 C C . ARG A 1 195 ? 9.220 -12.284 -29.103 1.00 92.62 195 ARG A C 1
ATOM 1558 O O . ARG A 1 195 ? 9.869 -11.263 -29.324 1.00 92.62 195 ARG A O 1
ATOM 1565 N N . ASP A 1 196 ? 9.756 -13.398 -28.624 1.00 90.69 196 ASP A N 1
ATOM 1566 C CA . ASP A 1 196 ? 11.183 -13.504 -28.358 1.00 90.69 196 ASP A CA 1
ATOM 1567 C C . ASP A 1 196 ? 11.974 -13.440 -29.665 1.00 90.69 196 ASP A C 1
ATOM 1569 O O . ASP A 1 196 ? 11.647 -14.095 -30.662 1.00 90.69 196 ASP A O 1
ATOM 1573 N N . THR A 1 197 ? 13.026 -12.633 -29.656 1.00 87.62 197 THR A N 1
ATOM 1574 C CA . THR A 1 197 ? 14.017 -12.577 -30.724 1.00 87.62 197 THR A CA 1
ATOM 1575 C C . THR A 1 197 ? 15.312 -13.249 -30.253 1.00 87.62 197 THR A C 1
ATOM 1577 O O . THR A 1 197 ? 15.514 -13.398 -29.045 1.00 87.62 197 THR A O 1
ATOM 1580 N N . PRO A 1 198 ? 16.191 -13.713 -31.159 1.00 84.75 198 PRO A N 1
ATOM 1581 C CA . PRO A 1 198 ? 17.437 -14.379 -30.775 1.00 84.75 198 PRO A CA 1
ATOM 1582 C C . PRO A 1 198 ? 18.370 -13.460 -29.980 1.00 84.75 198 PRO A C 1
ATOM 1584 O O . PRO A 1 198 ? 18.384 -12.248 -30.201 1.00 84.75 198 PRO A O 1
ATOM 1587 N N . ASP A 1 199 ? 19.158 -14.034 -29.072 1.00 76.38 199 ASP A N 1
ATOM 1588 C CA . ASP A 1 199 ? 20.191 -13.292 -28.350 1.00 76.38 199 ASP A CA 1
ATOM 1589 C C . ASP A 1 199 ? 21.314 -12.897 -29.318 1.00 76.38 199 ASP A C 1
ATOM 1591 O O . ASP A 1 199 ? 21.877 -13.731 -30.023 1.00 76.38 199 ASP A O 1
ATOM 1595 N N . THR A 1 200 ? 21.630 -11.603 -29.379 1.00 73.12 200 THR A N 1
ATOM 1596 C CA . THR A 1 200 ? 22.663 -11.076 -30.286 1.00 73.12 200 THR A CA 1
ATOM 1597 C C . THR A 1 200 ? 24.067 -11.115 -29.689 1.00 73.12 200 THR A C 1
ATOM 1599 O O . THR A 1 200 ? 25.040 -10.947 -30.417 1.00 73.12 200 THR A O 1
ATOM 1602 N N . ILE A 1 201 ? 24.177 -11.259 -28.365 1.00 80.50 201 ILE A N 1
ATOM 1603 C CA . ILE A 1 201 ? 25.434 -11.238 -27.612 1.00 80.50 201 ILE A CA 1
ATOM 1604 C C . ILE A 1 201 ? 25.322 -12.265 -26.490 1.00 80.50 201 ILE A C 1
ATOM 1606 O O . ILE A 1 201 ? 24.353 -12.246 -25.732 1.00 80.50 201 ILE A O 1
ATOM 1610 N N . GLU A 1 202 ? 26.326 -13.129 -26.376 1.00 84.25 202 GLU A N 1
ATOM 1611 C CA . GLU A 1 202 ? 26.430 -14.111 -25.304 1.00 84.25 202 GLU A CA 1
ATOM 1612 C C . GLU A 1 202 ? 27.274 -13.521 -24.165 1.00 84.25 202 GLU A C 1
ATOM 1614 O O . GLU A 1 202 ? 28.479 -13.319 -24.302 1.00 84.25 202 GLU A O 1
ATOM 1619 N N . ILE A 1 203 ? 26.624 -13.175 -23.053 1.00 87.88 203 ILE A N 1
ATOM 1620 C CA . ILE A 1 203 ? 27.292 -12.735 -21.821 1.00 87.88 203 ILE A CA 1
ATOM 1621 C C . ILE A 1 203 ? 27.338 -13.946 -20.901 1.00 87.88 203 ILE A C 1
ATOM 1623 O O . ILE A 1 203 ? 26.291 -14.396 -20.446 1.00 87.88 203 ILE A O 1
ATOM 1627 N N . LEU A 1 204 ? 28.522 -14.498 -20.646 1.00 87.88 204 LEU A N 1
ATOM 1628 C CA . LEU A 1 204 ? 28.647 -15.794 -19.975 1.00 87.88 204 LEU A CA 1
ATOM 1629 C C . LEU A 1 204 ? 28.473 -15.688 -18.457 1.00 87.88 204 LEU A C 1
ATOM 1631 O O . LEU A 1 204 ? 27.835 -16.553 -17.857 1.00 87.88 204 LEU A O 1
ATOM 1635 N N . THR A 1 205 ? 29.001 -14.630 -17.838 1.00 94.12 205 THR A N 1
ATOM 1636 C CA . THR A 1 205 ? 29.009 -14.472 -16.376 1.00 94.12 205 THR A CA 1
ATOM 1637 C C . THR A 1 205 ? 28.563 -13.082 -15.914 1.00 94.12 205 THR A C 1
ATOM 1639 O O . THR A 1 205 ? 28.586 -12.112 -16.673 1.00 94.12 205 THR A O 1
ATOM 1642 N N . ASP A 1 206 ? 28.169 -12.966 -14.638 1.00 93.50 206 ASP A N 1
ATOM 1643 C CA . ASP A 1 206 ? 27.865 -11.667 -14.017 1.00 93.50 206 ASP A CA 1
ATOM 1644 C C . ASP A 1 206 ? 29.097 -10.740 -14.019 1.00 93.50 206 ASP A C 1
ATOM 1646 O O . ASP A 1 206 ? 28.955 -9.532 -14.196 1.00 93.50 206 ASP A O 1
ATOM 1650 N N . GLU A 1 207 ? 30.309 -11.293 -13.886 1.00 95.62 207 GLU A N 1
ATOM 1651 C CA . GLU A 1 207 ? 31.555 -10.517 -13.941 1.00 95.62 207 GLU A CA 1
ATOM 1652 C C . GLU A 1 207 ? 31.759 -9.892 -15.325 1.00 95.62 207 GLU A C 1
ATOM 1654 O O . GLU A 1 207 ? 32.052 -8.700 -15.418 1.00 95.62 207 GLU A O 1
ATOM 1659 N N . ASP A 1 208 ? 31.512 -10.650 -16.400 1.00 94.75 208 ASP A N 1
ATOM 1660 C CA . ASP A 1 208 ? 31.557 -10.116 -17.766 1.00 94.75 208 ASP A CA 1
ATOM 1661 C C . ASP A 1 208 ? 30.574 -8.948 -17.921 1.00 94.75 208 ASP A C 1
ATOM 1663 O O . ASP A 1 208 ? 30.925 -7.893 -18.455 1.00 94.75 208 ASP A O 1
ATOM 1667 N N . ALA A 1 209 ? 29.358 -9.095 -17.384 1.00 93.44 209 ALA A N 1
ATOM 1668 C CA . ALA A 1 209 ? 28.354 -8.039 -17.397 1.00 93.44 209 ALA A CA 1
ATOM 1669 C C . ALA A 1 209 ? 28.814 -6.787 -16.623 1.00 93.44 209 ALA A C 1
ATOM 1671 O O . ALA A 1 209 ? 28.640 -5.667 -17.109 1.00 93.44 209 ALA A O 1
ATOM 1672 N N . PHE A 1 210 ? 29.453 -6.952 -15.460 1.00 94.25 210 PHE A N 1
ATOM 1673 C CA . PHE A 1 210 ? 29.997 -5.834 -14.683 1.00 94.25 210 PHE A CA 1
ATOM 1674 C C . PHE A 1 210 ? 31.160 -5.124 -15.380 1.00 94.25 210 PHE A C 1
ATOM 1676 O O . PHE A 1 210 ? 31.301 -3.906 -15.244 1.00 94.25 210 PHE A O 1
ATOM 1683 N N . GLN A 1 211 ? 31.978 -5.828 -16.166 1.00 95.00 211 GLN A N 1
ATOM 1684 C CA . GLN A 1 211 ? 33.004 -5.171 -16.981 1.00 95.00 211 GLN A CA 1
ATOM 1685 C C . GLN A 1 211 ? 32.378 -4.268 -18.051 1.00 95.00 211 GLN A C 1
ATOM 1687 O O . GLN A 1 211 ? 32.886 -3.171 -18.297 1.00 95.00 211 GLN A O 1
ATOM 1692 N N . LEU A 1 212 ? 31.224 -4.647 -18.614 1.00 94.50 212 LEU A N 1
ATOM 1693 C CA . LEU A 1 212 ? 30.503 -3.805 -19.575 1.00 94.50 212 LEU A CA 1
ATOM 1694 C C . LEU A 1 212 ? 29.969 -2.504 -18.952 1.00 94.50 212 LEU A C 1
ATOM 1696 O O . LEU A 1 212 ? 29.823 -1.507 -19.658 1.00 94.50 212 LEU A O 1
ATOM 1700 N N . PHE A 1 213 ? 29.736 -2.455 -17.635 1.00 93.94 213 PHE A N 1
ATOM 1701 C CA . PHE A 1 213 ? 29.289 -1.225 -16.958 1.00 93.94 213 PHE A CA 1
ATOM 1702 C C . PHE A 1 213 ? 30.370 -0.138 -16.975 1.00 93.94 213 PHE A C 1
ATOM 1704 O O . PHE A 1 213 ? 30.058 1.048 -16.866 1.00 93.94 213 PHE A O 1
ATOM 1711 N N . LYS A 1 214 ? 31.639 -0.537 -17.128 1.00 94.06 214 LYS A N 1
ATOM 1712 C CA . LYS A 1 214 ? 32.803 0.357 -17.159 1.00 94.06 214 LYS A CA 1
ATOM 1713 C C . LYS A 1 214 ? 33.053 0.961 -18.542 1.00 94.06 214 LYS A C 1
ATOM 1715 O O . LYS A 1 214 ? 33.931 1.812 -18.677 1.00 94.06 214 LYS A O 1
ATOM 1720 N N . LEU A 1 215 ? 32.310 0.538 -19.569 1.00 95.00 215 LEU A N 1
ATOM 1721 C CA . LEU A 1 215 ? 32.440 1.10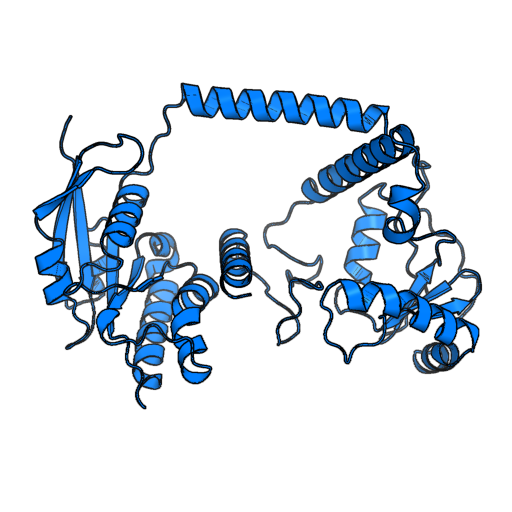9 -20.905 1.00 95.00 215 LEU A CA 1
ATOM 1722 C C . LEU A 1 215 ? 32.068 2.603 -20.891 1.00 95.00 215 LEU A C 1
ATOM 1724 O O . LEU A 1 215 ? 31.100 2.984 -20.227 1.00 95.00 215 LEU A O 1
ATOM 1728 N N . PRO A 1 216 ? 32.770 3.462 -21.657 1.00 96.31 216 PRO A N 1
ATOM 1729 C CA . PRO A 1 216 ? 32.475 4.894 -21.691 1.00 96.31 216 PRO A CA 1
ATOM 1730 C C . PRO A 1 216 ? 31.017 5.213 -22.048 1.00 96.31 216 PRO A C 1
ATOM 1732 O O . PRO A 1 216 ? 30.414 6.097 -21.442 1.00 96.31 216 PRO A O 1
ATOM 1735 N N . GLU A 1 217 ? 30.424 4.466 -22.986 1.00 94.50 217 GLU A N 1
ATOM 1736 C CA . GLU A 1 217 ? 29.015 4.625 -23.371 1.00 94.50 217 GLU A CA 1
ATOM 1737 C C . GLU A 1 217 ? 28.058 4.247 -22.230 1.00 94.50 217 GLU A C 1
ATOM 1739 O O . GLU A 1 217 ? 27.104 4.978 -21.956 1.00 94.50 217 GLU A O 1
ATOM 1744 N N . ALA A 1 218 ? 28.339 3.148 -21.527 1.00 94.25 218 ALA A N 1
ATOM 1745 C CA . ALA A 1 218 ? 27.549 2.686 -20.392 1.00 94.25 218 ALA A CA 1
ATOM 1746 C C . ALA A 1 218 ? 27.550 3.720 -19.256 1.00 94.25 218 ALA A C 1
ATOM 1748 O O . ALA A 1 218 ? 26.487 4.066 -18.734 1.00 94.25 218 ALA A O 1
ATOM 1749 N N . ILE A 1 219 ? 28.729 4.261 -18.927 1.00 93.00 219 ILE A N 1
ATOM 1750 C CA . ILE A 1 219 ? 28.906 5.318 -17.923 1.00 93.00 219 ILE A CA 1
ATOM 1751 C C . ILE A 1 219 ? 28.165 6.591 -18.342 1.00 93.00 219 ILE A C 1
ATOM 1753 O O . ILE A 1 219 ? 27.419 7.154 -17.540 1.00 93.00 219 ILE A O 1
ATOM 1757 N N . ALA A 1 220 ? 28.327 7.038 -19.590 1.00 92.81 220 ALA A N 1
ATOM 1758 C CA . ALA A 1 220 ? 27.663 8.241 -20.088 1.00 92.81 220 ALA A CA 1
ATOM 1759 C C . ALA A 1 220 ? 26.131 8.103 -20.056 1.00 92.81 220 ALA A C 1
ATOM 1761 O O . ALA A 1 220 ? 25.432 9.022 -19.623 1.00 92.81 220 ALA A O 1
ATOM 1762 N N . HIS A 1 221 ? 25.602 6.941 -20.453 1.00 92.19 221 HIS A N 1
ATOM 1763 C CA . HIS A 1 221 ? 24.169 6.657 -20.389 1.00 92.19 221 HIS A CA 1
ATOM 1764 C C . HIS A 1 221 ? 23.649 6.668 -18.946 1.00 92.19 221 HIS A C 1
ATOM 1766 O O . HIS A 1 221 ? 22.636 7.305 -18.654 1.00 92.19 221 HIS A O 1
ATOM 1772 N N . ASN A 1 222 ? 24.369 6.018 -18.030 1.00 91.12 222 ASN A N 1
ATOM 1773 C CA . ASN A 1 222 ? 24.032 5.997 -16.612 1.00 91.12 222 ASN A CA 1
ATOM 1774 C C . ASN A 1 222 ? 23.996 7.410 -16.004 1.00 91.12 222 ASN A C 1
ATOM 1776 O O . ASN A 1 222 ? 23.029 7.792 -15.344 1.00 91.12 222 ASN A O 1
ATOM 1780 N N . GLN A 1 223 ? 25.022 8.218 -16.285 1.00 88.62 223 GLN A N 1
ATOM 1781 C CA . GLN A 1 223 ? 25.107 9.606 -15.832 1.00 88.62 223 GLN A CA 1
ATOM 1782 C C . GLN A 1 223 ? 23.967 10.463 -16.386 1.00 88.62 223 GLN A C 1
ATOM 1784 O O . GLN A 1 223 ? 23.420 11.291 -15.657 1.00 88.62 223 GLN A O 1
ATOM 1789 N N . HIS A 1 224 ? 23.584 10.254 -17.648 1.00 87.88 224 HIS A N 1
ATOM 1790 C CA . HIS A 1 224 ? 22.434 10.924 -18.246 1.00 87.88 224 HIS A CA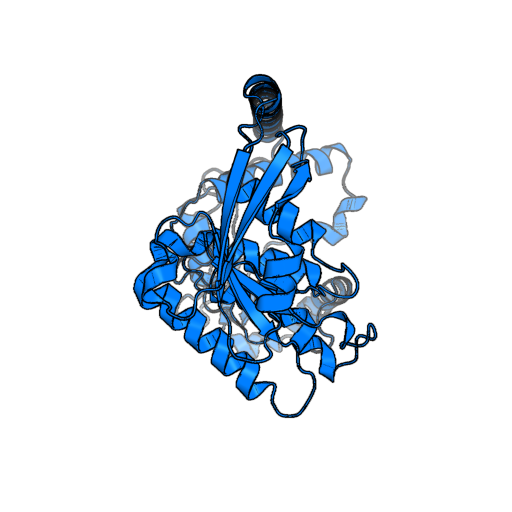 1
ATOM 1791 C C . HIS A 1 224 ? 21.130 10.562 -17.518 1.00 87.88 224 HIS A C 1
ATOM 1793 O O . HIS A 1 224 ? 20.385 11.457 -17.121 1.00 87.88 224 HIS A O 1
ATOM 1799 N N . LEU A 1 225 ? 20.883 9.274 -17.246 1.00 86.38 225 LEU A N 1
ATOM 1800 C CA . LEU A 1 225 ? 19.706 8.832 -16.488 1.00 86.38 225 LEU A CA 1
ATOM 1801 C C . LEU A 1 225 ? 19.683 9.380 -15.051 1.00 86.38 225 LEU A C 1
ATOM 1803 O O . LEU A 1 225 ? 18.620 9.738 -14.536 1.00 86.38 225 LEU A O 1
ATOM 1807 N N . ALA A 1 226 ? 20.848 9.501 -14.411 1.00 82.38 226 ALA A N 1
ATOM 1808 C CA . ALA A 1 226 ? 20.964 9.996 -13.040 1.00 82.38 226 ALA A CA 1
ATOM 1809 C C . ALA A 1 226 ? 20.491 11.452 -12.885 1.00 82.38 226 ALA A C 1
ATOM 1811 O O . ALA A 1 226 ? 20.085 11.851 -11.792 1.00 82.38 226 ALA A O 1
ATOM 1812 N N . GLN A 1 227 ? 20.500 12.245 -13.963 1.00 82.00 227 GLN A N 1
ATOM 1813 C CA . GLN A 1 227 ? 19.969 13.612 -13.956 1.00 82.00 227 GLN A CA 1
ATOM 1814 C C . GLN A 1 227 ? 18.466 13.626 -13.663 1.00 82.00 227 GLN A C 1
ATOM 1816 O O . GLN A 1 227 ? 18.012 14.439 -12.863 1.00 82.00 227 GLN A O 1
ATOM 1821 N N . TYR A 1 228 ? 17.715 12.683 -14.238 1.00 77.38 228 TYR A N 1
ATOM 1822 C CA . TYR A 1 228 ? 16.279 12.545 -13.993 1.00 77.38 228 TYR A CA 1
ATOM 1823 C C . TYR A 1 228 ? 15.993 11.951 -12.613 1.00 77.38 228 TYR A C 1
ATOM 1825 O O . TYR A 1 228 ? 15.072 12.394 -11.935 1.00 77.38 228 TYR A O 1
ATOM 1833 N N . TRP A 1 229 ? 16.809 10.991 -12.163 1.00 69.44 229 TRP A N 1
ATOM 1834 C CA . TRP A 1 229 ? 16.650 10.337 -10.856 1.00 69.44 229 TRP A CA 1
ATOM 1835 C C . TRP A 1 229 ? 16.693 11.331 -9.685 1.00 69.44 229 TRP A C 1
ATOM 1837 O O . TRP A 1 229 ? 15.889 11.257 -8.754 1.00 69.44 229 TRP A O 1
ATOM 1847 N N . ARG A 1 230 ? 17.586 12.325 -9.764 1.00 64.94 230 ARG A N 1
ATOM 1848 C CA . ARG A 1 230 ? 17.731 13.381 -8.747 1.00 64.94 230 ARG A CA 1
ATOM 1849 C C . ARG A 1 230 ? 16.486 14.259 -8.604 1.00 64.94 230 ARG A C 1
ATOM 1851 O O . ARG A 1 230 ? 16.217 14.740 -7.508 1.00 64.94 230 ARG A O 1
ATOM 1858 N N . SER A 1 231 ? 15.721 14.455 -9.678 1.00 61.09 231 SER A N 1
ATOM 1859 C CA . SER A 1 231 ? 14.514 15.291 -9.671 1.00 61.09 231 SER A CA 1
ATOM 1860 C C . SER A 1 231 ? 13.322 14.648 -8.951 1.00 61.09 231 SER A C 1
ATOM 1862 O O . SER A 1 231 ? 12.395 15.362 -8.588 1.00 61.09 231 SER A O 1
ATOM 1864 N N . PHE A 1 232 ? 13.349 13.334 -8.700 1.00 55.03 232 PHE A N 1
ATOM 1865 C CA . PHE A 1 232 ? 12.266 12.595 -8.032 1.00 55.03 232 PHE A CA 1
ATOM 1866 C C . PHE A 1 232 ? 12.532 12.311 -6.544 1.00 55.03 232 PHE A C 1
ATOM 1868 O O . PHE A 1 232 ? 11.963 11.379 -5.983 1.00 55.03 232 PHE A O 1
ATOM 1875 N N . GLY A 1 233 ? 13.416 13.077 -5.895 1.00 53.31 233 GLY A N 1
ATOM 1876 C CA . GLY A 1 233 ? 13.694 12.907 -4.463 1.00 53.31 233 GLY A CA 1
ATOM 1877 C C . GLY A 1 233 ? 14.458 11.624 -4.117 1.00 53.31 233 GLY A C 1
ATOM 1878 O O . GLY A 1 233 ? 14.473 11.220 -2.957 1.00 53.31 233 GLY A O 1
ATOM 1879 N N . GLY A 1 234 ? 15.102 10.983 -5.100 1.00 54.38 234 GLY A N 1
ATOM 1880 C CA . GLY A 1 234 ? 15.980 9.842 -4.852 1.00 54.38 234 GLY A CA 1
ATOM 1881 C C . GLY A 1 234 ? 17.104 10.202 -3.874 1.00 54.38 234 GLY A C 1
ATOM 1882 O O . GLY A 1 234 ? 17.654 11.308 -3.914 1.00 54.38 234 GLY A O 1
ATOM 1883 N N . ILE A 1 235 ? 17.464 9.265 -2.993 1.00 52.59 235 ILE A N 1
ATOM 1884 C CA . ILE A 1 235 ? 18.584 9.433 -2.060 1.00 52.59 235 ILE A CA 1
ATOM 1885 C C . ILE A 1 235 ? 19.850 9.724 -2.880 1.00 52.59 235 ILE A C 1
ATOM 1887 O O . ILE A 1 235 ? 20.202 8.955 -3.776 1.00 52.59 235 ILE A O 1
ATOM 1891 N N . LYS A 1 236 ? 20.548 10.828 -2.564 1.00 43.50 236 LYS A N 1
ATOM 1892 C CA . LYS A 1 236 ? 21.721 11.367 -3.295 1.00 43.50 236 LYS A CA 1
ATOM 1893 C C . LYS A 1 236 ? 22.828 10.345 -3.627 1.00 43.50 236 LYS A C 1
ATOM 1895 O O . LYS A 1 236 ? 23.671 10.645 -4.467 1.00 43.50 236 LYS A O 1
ATOM 1900 N N . ALA A 1 237 ? 22.856 9.192 -2.960 1.00 46.00 237 ALA A N 1
ATOM 1901 C CA . ALA A 1 237 ? 23.927 8.202 -3.024 1.00 46.00 237 ALA A CA 1
ATOM 1902 C C . ALA A 1 237 ? 23.746 7.102 -4.089 1.00 46.00 237 ALA A C 1
ATOM 1904 O O . ALA A 1 237 ? 24.695 6.367 -4.346 1.00 46.00 237 ALA A O 1
ATOM 1905 N N . LEU A 1 238 ? 22.572 6.968 -4.714 1.00 53.00 238 LEU A N 1
ATOM 1906 C CA . LEU A 1 238 ? 22.318 5.878 -5.661 1.00 53.00 238 LEU A CA 1
ATOM 1907 C C . LEU A 1 238 ? 22.522 6.370 -7.103 1.00 53.00 238 LEU A C 1
ATOM 1909 O O . LEU A 1 238 ? 21.831 7.279 -7.569 1.00 53.00 238 LEU A O 1
ATOM 1913 N N . GLN A 1 239 ? 23.513 5.797 -7.798 1.00 56.22 239 GLN A N 1
ATOM 1914 C CA . GLN A 1 239 ? 23.668 5.928 -9.253 1.00 56.22 239 GLN A CA 1
ATOM 1915 C C . GLN A 1 239 ? 22.371 5.475 -9.945 1.00 56.22 239 GLN A C 1
ATOM 1917 O O . GLN A 1 239 ? 21.620 4.676 -9.381 1.00 56.22 239 GLN A O 1
ATOM 1922 N N . ALA A 1 240 ? 22.085 5.978 -11.154 1.00 61.69 240 ALA A N 1
ATOM 1923 C CA . ALA A 1 240 ? 20.939 5.469 -11.908 1.00 61.69 240 ALA A CA 1
ATOM 1924 C C . ALA A 1 240 ? 21.070 3.945 -12.045 1.00 61.69 240 ALA A C 1
ATOM 1926 O O . ALA A 1 240 ? 22.186 3.447 -12.187 1.00 61.69 240 ALA A O 1
ATOM 1927 N N . PRO A 1 241 ? 19.978 3.174 -12.005 1.00 75.69 241 PRO A N 1
ATOM 1928 C CA . PRO A 1 241 ? 20.122 1.735 -11.880 1.00 75.69 241 PRO A CA 1
ATOM 1929 C C . PRO A 1 241 ? 20.546 1.056 -13.184 1.00 75.69 241 PRO A C 1
ATOM 1931 O O . PRO A 1 241 ? 20.699 -0.150 -13.147 1.00 75.69 241 PRO A O 1
ATOM 1934 N N . ALA A 1 242 ? 20.706 1.754 -14.319 1.00 90.12 242 ALA A N 1
ATOM 1935 C CA . ALA A 1 242 ? 20.849 1.115 -15.630 1.00 90.12 242 ALA A CA 1
ATOM 1936 C C . ALA A 1 242 ? 22.025 1.635 -16.480 1.00 90.12 242 ALA A C 1
ATOM 1938 O O . ALA A 1 242 ? 22.338 2.828 -16.487 1.00 90.12 242 ALA A O 1
ATOM 1939 N N . TRP A 1 243 ? 22.636 0.723 -17.237 1.00 94.19 243 TRP A N 1
ATOM 1940 C CA . TRP A 1 243 ? 23.801 0.919 -18.101 1.00 94.19 243 TRP A CA 1
ATOM 1941 C C . TRP A 1 243 ? 23.512 0.392 -19.503 1.00 94.19 243 TRP A C 1
ATOM 1943 O O . TRP A 1 243 ? 23.078 -0.749 -19.665 1.00 94.19 243 TRP A O 1
ATOM 1953 N N . LYS A 1 244 ? 23.783 1.195 -20.536 1.00 94.94 244 LYS A N 1
ATOM 1954 C CA . LYS A 1 244 ? 23.709 0.735 -21.927 1.00 94.94 244 LYS A CA 1
ATOM 1955 C C . LYS A 1 244 ? 24.994 -0.021 -22.268 1.00 94.94 244 LYS A C 1
ATOM 1957 O O . LYS A 1 244 ? 26.027 0.599 -22.490 1.00 94.94 244 LYS A O 1
ATOM 1962 N N . ILE A 1 245 ? 24.924 -1.349 -22.262 1.00 94.44 245 ILE A N 1
ATOM 1963 C CA . ILE A 1 245 ? 26.095 -2.230 -22.403 1.00 94.44 245 ILE A CA 1
ATOM 1964 C C . ILE A 1 245 ? 26.363 -2.666 -23.849 1.00 94.44 245 ILE A C 1
ATOM 1966 O O . ILE A 1 245 ? 27.445 -3.155 -24.152 1.00 94.44 245 ILE A O 1
ATOM 1970 N N . ALA A 1 246 ? 25.388 -2.481 -24.743 1.00 92.69 246 ALA A N 1
ATOM 1971 C CA . ALA A 1 246 ? 25.522 -2.698 -26.181 1.00 92.69 246 ALA A CA 1
ATOM 1972 C C . ALA A 1 246 ? 24.513 -1.819 -26.947 1.00 92.69 246 ALA A C 1
ATOM 1974 O O . ALA A 1 246 ? 23.592 -1.270 -26.332 1.00 92.69 246 ALA A O 1
ATOM 1975 N N . PRO A 1 247 ? 24.598 -1.707 -28.290 1.00 91.44 247 PRO A N 1
ATOM 1976 C CA . PRO A 1 247 ? 23.639 -0.925 -29.075 1.00 91.44 247 PRO A CA 1
ATOM 1977 C C . PRO A 1 247 ? 22.173 -1.322 -28.851 1.00 91.44 247 PRO A C 1
ATOM 1979 O O . PRO A 1 247 ? 21.300 -0.457 -28.878 1.00 91.44 247 PRO A O 1
ATOM 1982 N N . THR A 1 248 ? 21.921 -2.609 -28.601 1.00 91.62 248 THR A N 1
ATOM 1983 C CA . THR A 1 248 ? 20.591 -3.208 -28.421 1.00 91.62 248 THR A CA 1
ATOM 1984 C C . THR A 1 248 ? 20.330 -3.707 -27.001 1.00 91.62 248 THR A C 1
ATOM 1986 O O . THR A 1 248 ? 19.263 -4.268 -26.767 1.00 91.62 248 THR A O 1
ATOM 1989 N N . LEU A 1 249 ? 21.250 -3.514 -26.045 1.00 94.12 249 LEU A N 1
ATOM 1990 C CA . LEU A 1 249 ? 21.129 -4.069 -24.692 1.00 94.12 249 LEU A CA 1
ATOM 1991 C C . LEU A 1 249 ? 21.341 -3.021 -23.603 1.00 94.12 249 LEU A C 1
ATOM 1993 O O . LEU A 1 249 ? 22.257 -2.195 -23.657 1.00 94.12 249 LEU A O 1
ATOM 1997 N N . ILE A 1 250 ? 20.516 -3.128 -22.568 1.00 95.25 250 ILE A N 1
ATOM 1998 C CA . ILE A 1 250 ? 20.664 -2.412 -21.308 1.00 95.25 250 ILE A CA 1
ATOM 1999 C C . ILE A 1 250 ? 20.788 -3.425 -20.172 1.00 95.25 250 ILE A C 1
ATOM 2001 O O . ILE A 1 250 ? 20.159 -4.483 -20.197 1.00 95.25 250 ILE A O 1
ATOM 2005 N N . ALA A 1 251 ? 21.594 -3.100 -19.171 1.00 94.81 251 ALA A N 1
ATOM 2006 C CA . 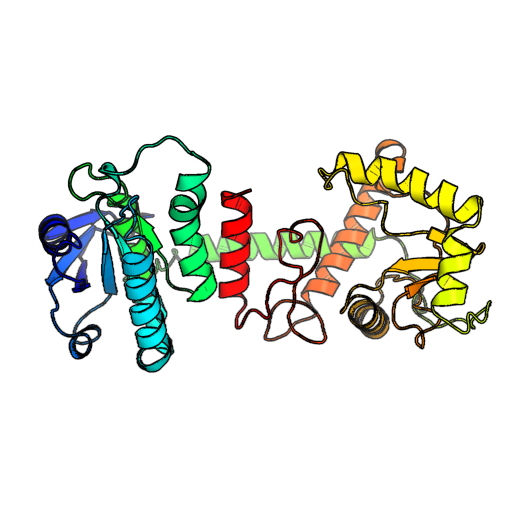ALA A 1 251 ? 21.808 -3.935 -18.005 1.00 94.81 251 ALA A CA 1
ATOM 2007 C C . ALA A 1 251 ? 21.677 -3.134 -16.715 1.00 94.81 251 ALA A C 1
ATOM 2009 O O . ALA A 1 251 ? 21.897 -1.923 -16.693 1.00 94.81 251 ALA A O 1
ATOM 2010 N N . LYS A 1 252 ? 21.301 -3.822 -15.642 1.00 92.56 252 LYS A N 1
ATOM 2011 C CA . LYS A 1 252 ? 21.186 -3.262 -14.298 1.00 92.56 252 LYS A CA 1
ATOM 2012 C C . LYS A 1 252 ? 21.369 -4.316 -13.227 1.00 92.56 252 LYS A C 1
ATOM 2014 O O . LYS A 1 252 ? 21.262 -5.503 -13.514 1.00 92.56 252 LYS A O 1
ATOM 2019 N N . HIS A 1 253 ? 21.580 -3.887 -11.988 1.00 88.56 253 HIS A N 1
ATOM 2020 C CA . HIS A 1 253 ? 21.476 -4.794 -10.848 1.00 88.56 253 HIS A CA 1
ATOM 2021 C C . HIS A 1 253 ? 20.074 -5.404 -10.799 1.00 88.56 253 HIS A C 1
ATOM 2023 O O . HIS A 1 253 ? 19.075 -4.691 -10.933 1.00 88.56 253 HIS A O 1
ATOM 2029 N N . ILE A 1 254 ? 20.000 -6.725 -10.646 1.00 85.75 254 ILE A N 1
ATOM 2030 C CA . ILE A 1 254 ? 18.719 -7.422 -10.613 1.00 85.75 254 ILE A CA 1
ATOM 2031 C C . ILE A 1 254 ? 17.991 -7.157 -9.293 1.00 85.75 254 ILE A C 1
ATOM 2033 O O . ILE A 1 254 ? 18.535 -7.347 -8.207 1.00 85.75 254 ILE A O 1
ATOM 2037 N N . SER A 1 255 ? 16.731 -6.732 -9.390 1.00 79.50 255 SER A N 1
ATOM 2038 C CA . SER A 1 255 ? 15.804 -6.772 -8.258 1.00 79.50 255 SER A CA 1
ATOM 2039 C C . SER A 1 255 ? 15.244 -8.195 -8.111 1.00 79.50 255 SER A C 1
ATOM 2041 O O . SER A 1 255 ? 14.952 -8.816 -9.140 1.00 79.50 255 SER A O 1
ATOM 2043 N N . PRO A 1 256 ? 15.020 -8.707 -6.880 1.00 73.94 256 PRO A N 1
ATOM 2044 C CA . PRO A 1 256 ? 14.616 -10.097 -6.630 1.00 73.94 256 PRO A CA 1
ATOM 2045 C C . PRO A 1 256 ? 13.384 -10.581 -7.405 1.00 73.94 256 PRO A C 1
ATOM 2047 O O . PRO A 1 256 ? 13.200 -11.779 -7.572 1.00 73.94 256 PRO A O 1
ATOM 2050 N N . PHE A 1 257 ? 12.531 -9.664 -7.870 1.00 83.94 257 PHE A N 1
ATOM 2051 C CA . PHE A 1 257 ? 11.268 -10.003 -8.531 1.00 83.94 257 PHE A CA 1
ATOM 2052 C C . PHE A 1 257 ? 11.133 -9.437 -9.941 1.00 83.94 257 PHE A C 1
ATOM 2054 O O . PHE A 1 257 ? 10.125 -9.672 -10.607 1.00 83.94 257 PHE A O 1
ATOM 2061 N N . GLU A 1 258 ? 12.094 -8.635 -10.394 1.00 86.19 258 GLU A N 1
ATOM 2062 C CA . GLU A 1 258 ? 11.948 -7.895 -11.643 1.00 86.19 258 GLU A CA 1
ATOM 2063 C C . GLU A 1 258 ? 11.913 -8.818 -12.860 1.00 86.19 258 GLU A C 1
ATOM 2065 O O . GLU A 1 258 ? 11.043 -8.661 -13.720 1.00 86.19 258 GLU A O 1
ATOM 2070 N N . ARG A 1 259 ? 12.805 -9.813 -12.906 1.00 90.94 259 ARG A N 1
ATOM 2071 C CA . ARG A 1 259 ? 12.844 -10.801 -13.989 1.00 90.94 259 ARG A CA 1
ATOM 2072 C C . ARG A 1 259 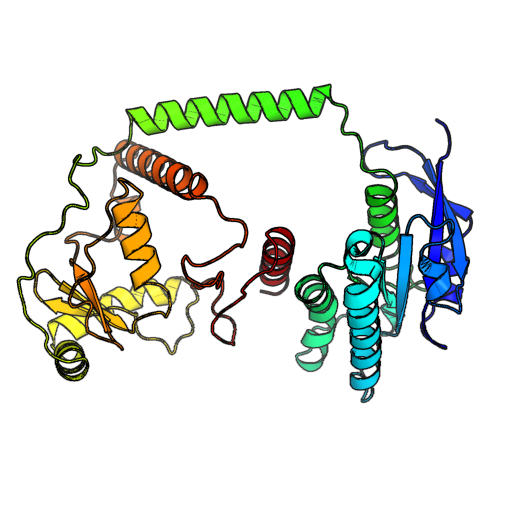? 11.512 -11.529 -14.115 1.00 90.94 259 ARG A C 1
ATOM 2074 O O . ARG A 1 259 ? 10.916 -11.531 -15.189 1.00 90.94 259 ARG A O 1
ATOM 2081 N N . ASP A 1 260 ? 11.025 -12.073 -13.008 1.00 91.31 260 ASP A N 1
ATOM 2082 C CA . ASP A 1 260 ? 9.811 -12.883 -12.996 1.00 91.31 260 ASP A CA 1
ATOM 2083 C C . ASP A 1 260 ? 8.572 -12.052 -13.325 1.00 91.31 260 ASP A C 1
ATOM 2085 O O . ASP A 1 260 ? 7.744 -12.468 -14.134 1.00 91.31 260 ASP A O 1
ATOM 2089 N N . ASN A 1 261 ? 8.464 -10.839 -12.770 1.00 91.12 261 ASN A N 1
ATOM 2090 C CA . ASN A 1 261 ? 7.385 -9.916 -13.118 1.00 91.12 261 ASN A CA 1
ATOM 2091 C C . ASN A 1 261 ? 7.421 -9.564 -14.615 1.00 91.12 261 ASN A C 1
ATOM 2093 O O . ASN A 1 261 ? 6.374 -9.532 -15.259 1.00 91.12 261 ASN A O 1
ATOM 2097 N N . THR A 1 262 ? 8.606 -9.330 -15.184 1.00 93.81 262 THR A N 1
ATOM 2098 C CA . THR A 1 262 ? 8.757 -8.991 -16.607 1.00 93.81 262 THR A CA 1
ATOM 2099 C C . THR A 1 262 ? 8.336 -10.154 -17.502 1.00 93.81 262 THR A C 1
ATOM 2101 O O . THR A 1 262 ? 7.534 -9.965 -18.419 1.00 93.81 262 THR A O 1
ATOM 2104 N N . LEU A 1 263 ? 8.822 -11.366 -17.215 1.00 95.12 263 LEU A N 1
ATOM 2105 C CA . LEU A 1 263 ? 8.447 -12.581 -17.943 1.00 95.12 263 LEU A CA 1
ATOM 2106 C C . LEU A 1 263 ? 6.941 -12.856 -17.839 1.00 95.12 263 LEU A C 1
ATOM 2108 O O . LEU A 1 263 ? 6.296 -13.185 -18.838 1.00 95.12 263 LEU A O 1
ATOM 2112 N N . PHE A 1 264 ? 6.356 -12.659 -16.656 1.00 95.19 264 PHE A N 1
ATOM 2113 C CA . PHE A 1 264 ? 4.921 -12.815 -16.439 1.00 95.19 264 PHE A CA 1
ATOM 2114 C C . PHE A 1 264 ? 4.106 -11.819 -17.273 1.00 95.19 264 PHE A C 1
ATOM 2116 O O . PHE A 1 264 ? 3.210 -12.224 -18.011 1.00 95.19 264 PHE A O 1
ATOM 2123 N N . ILE A 1 265 ? 4.430 -10.522 -17.225 1.00 95.38 265 ILE A N 1
ATOM 2124 C CA . ILE A 1 265 ? 3.703 -9.504 -17.998 1.00 95.38 265 ILE A CA 1
ATOM 2125 C C . ILE A 1 265 ? 3.849 -9.737 -19.507 1.00 95.38 265 ILE A C 1
ATOM 2127 O O . ILE A 1 265 ? 2.853 -9.617 -20.221 1.00 95.38 265 ILE A O 1
ATOM 2131 N N . ARG A 1 266 ? 5.040 -10.112 -19.995 1.00 95.75 266 ARG A N 1
ATOM 2132 C CA . ARG A 1 266 ? 5.262 -10.432 -21.419 1.00 95.75 266 ARG A CA 1
ATOM 2133 C C . ARG A 1 266 ? 4.388 -11.585 -21.903 1.00 95.75 266 ARG A C 1
ATOM 2135 O O . ARG A 1 266 ? 3.833 -11.504 -22.992 1.00 95.75 266 ARG A O 1
ATOM 2142 N N . SER A 1 267 ? 4.263 -12.635 -21.093 1.00 95.19 267 SER A N 1
ATOM 2143 C CA . SER A 1 267 ? 3.514 -13.850 -21.444 1.00 95.19 267 SER A CA 1
ATOM 2144 C C . SER A 1 267 ? 1.998 -13.721 -21.270 1.00 95.19 267 SER A C 1
ATOM 2146 O O . SER A 1 267 ? 1.251 -14.436 -21.932 1.00 95.19 267 SER A O 1
ATOM 2148 N N . HIS A 1 268 ? 1.527 -12.815 -20.408 1.00 95.62 268 HIS A N 1
ATOM 2149 C CA . HIS A 1 268 ? 0.101 -12.688 -20.072 1.00 95.62 268 HIS A CA 1
ATOM 2150 C C . HIS A 1 268 ? -0.554 -11.423 -20.634 1.00 95.62 268 HIS A C 1
ATOM 2152 O O . HIS A 1 268 ? -1.754 -11.211 -20.445 1.00 95.62 268 HIS A O 1
ATOM 2158 N N . THR A 1 269 ? 0.209 -10.548 -21.292 1.00 95.94 269 THR A N 1
ATOM 2159 C CA . THR A 1 269 ? -0.308 -9.278 -21.801 1.00 95.94 269 THR A CA 1
ATOM 2160 C C . THR A 1 269 ? 0.299 -8.899 -23.145 1.00 95.94 269 THR A C 1
ATOM 2162 O O . THR A 1 269 ? 1.408 -9.297 -23.487 1.00 95.94 269 THR A O 1
ATOM 2165 N N . ASN A 1 270 ? -0.403 -8.019 -23.859 1.00 94.75 270 ASN A N 1
ATOM 2166 C CA . ASN A 1 270 ? 0.116 -7.343 -25.049 1.00 94.75 270 ASN A CA 1
ATOM 2167 C C . ASN A 1 270 ? 0.748 -5.983 -24.705 1.00 94.75 270 ASN A C 1
ATOM 2169 O O . ASN A 1 270 ? 0.842 -5.117 -25.568 1.00 94.75 270 ASN A O 1
ATOM 2173 N N . ILE A 1 271 ? 1.114 -5.732 -23.441 1.00 96.38 271 ILE A N 1
ATOM 2174 C CA . ILE A 1 271 ? 1.883 -4.531 -23.097 1.00 96.38 271 ILE A CA 1
ATOM 2175 C C . ILE A 1 271 ? 3.294 -4.733 -23.670 1.00 96.38 271 ILE A C 1
ATOM 2177 O O . ILE A 1 271 ? 3.905 -5.751 -23.346 1.00 96.38 271 ILE A O 1
ATOM 2181 N N . PRO A 1 272 ? 3.824 -3.808 -24.491 1.00 95.44 272 PRO A N 1
ATOM 2182 C CA . PRO A 1 272 ? 5.195 -3.881 -24.980 1.00 95.44 272 PRO A CA 1
ATOM 2183 C C . PRO A 1 272 ? 6.160 -3.801 -23.802 1.00 95.44 272 PRO A C 1
ATOM 2185 O O . PRO A 1 272 ? 6.249 -2.770 -23.131 1.00 95.44 272 PRO A O 1
ATOM 2188 N N . VAL A 1 273 ? 6.870 -4.890 -23.542 1.00 95.12 273 VAL A N 1
ATOM 2189 C CA . VAL A 1 273 ? 7.838 -4.979 -22.450 1.00 95.12 273 VAL A CA 1
ATOM 2190 C C . VAL A 1 273 ? 9.145 -5.506 -23.031 1.00 95.12 273 VAL A C 1
ATOM 2192 O O . VAL A 1 273 ? 9.092 -6.541 -23.681 1.00 95.12 273 VAL A O 1
ATOM 2195 N N . PRO A 1 274 ? 10.304 -4.854 -22.825 1.00 94.62 274 PRO A N 1
ATOM 2196 C CA . PRO A 1 274 ? 11.585 -5.323 -23.362 1.00 94.62 274 PRO A CA 1
ATOM 2197 C C . PRO A 1 274 ? 11.886 -6.778 -22.989 1.00 94.62 274 PRO A C 1
ATOM 2199 O O . PRO A 1 274 ? 11.632 -7.183 -21.853 1.00 94.62 274 PRO A O 1
ATOM 2202 N N . GLN A 1 275 ? 12.426 -7.566 -23.923 1.00 95.00 275 GLN A N 1
ATOM 2203 C CA . GLN A 1 275 ? 12.759 -8.968 -23.656 1.00 95.00 275 GLN A CA 1
ATOM 2204 C C . GLN A 1 275 ? 13.893 -9.069 -22.623 1.00 95.00 275 GLN A C 1
ATOM 2206 O O . GLN A 1 275 ? 14.956 -8.482 -22.847 1.00 95.00 275 GLN A O 1
ATOM 2211 N N . PRO A 1 276 ? 13.711 -9.815 -21.514 1.00 94.56 276 PRO A N 1
ATOM 2212 C CA . PRO A 1 276 ? 14.815 -10.215 -20.651 1.00 94.56 276 PRO A CA 1
ATOM 2213 C C . PRO A 1 276 ? 15.808 -11.091 -21.420 1.00 94.56 276 PRO A C 1
ATOM 2215 O O . PRO A 1 276 ? 15.415 -12.026 -22.114 1.00 94.56 276 PRO A O 1
ATOM 2218 N N . ARG A 1 277 ? 17.095 -10.801 -21.274 1.00 93.38 277 ARG A N 1
ATOM 2219 C CA . ARG A 1 277 ? 18.210 -11.498 -21.926 1.00 93.38 277 ARG A CA 1
ATOM 2220 C C . ARG A 1 277 ? 19.095 -12.142 -20.874 1.00 93.38 277 ARG A C 1
ATOM 2222 O O . ARG A 1 277 ? 19.085 -11.703 -19.725 1.00 93.38 277 ARG A O 1
ATOM 2229 N N . CYS A 1 278 ? 19.887 -13.137 -21.277 1.00 91.69 278 CYS A N 1
ATOM 2230 C CA . CYS A 1 278 ? 20.895 -13.752 -20.405 1.00 91.69 278 CYS A CA 1
ATOM 2231 C C . CYS A 1 278 ? 20.292 -14.212 -19.057 1.00 91.69 278 CYS A C 1
ATOM 2233 O O . CYS A 1 278 ? 20.728 -13.799 -17.983 1.00 91.69 278 CYS A O 1
ATOM 2235 N N . LEU A 1 279 ? 19.227 -15.027 -19.109 1.00 91.94 279 LEU A N 1
ATOM 2236 C CA . LEU A 1 279 ? 18.456 -15.444 -17.924 1.00 91.94 279 LEU A CA 1
ATOM 2237 C C . LEU A 1 279 ? 19.277 -16.238 -16.892 1.00 91.94 279 LEU A C 1
ATOM 2239 O O . LEU A 1 279 ? 18.844 -16.370 -15.749 1.00 91.94 279 LEU A O 1
ATOM 2243 N N . HIS A 1 280 ? 20.441 -16.755 -17.287 1.00 91.88 280 HIS A N 1
ATOM 2244 C CA . HIS A 1 280 ? 21.383 -17.484 -16.436 1.00 91.88 280 HIS A CA 1
ATOM 2245 C C . HIS A 1 280 ? 22.185 -16.591 -15.480 1.00 91.88 280 HIS A C 1
ATOM 2247 O O . HIS A 1 280 ? 22.791 -17.111 -14.546 1.00 91.88 280 HIS A O 1
ATOM 2253 N N . LEU A 1 281 ? 22.200 -15.271 -15.689 1.00 92.81 281 LEU A N 1
ATOM 2254 C CA . LEU A 1 281 ? 22.865 -14.320 -14.792 1.00 92.81 281 LEU A CA 1
ATOM 2255 C C . LEU A 1 281 ? 22.113 -14.218 -13.457 1.00 92.81 281 LEU A C 1
ATOM 2257 O O . LEU A 1 281 ? 20.885 -14.323 -13.427 1.00 92.81 281 LEU A O 1
ATOM 2261 N N . ASN A 1 282 ? 22.812 -13.996 -12.344 1.00 91.00 282 ASN A N 1
ATOM 2262 C CA . ASN A 1 282 ? 22.194 -13.999 -11.009 1.00 91.00 282 ASN A CA 1
ATOM 2263 C C . ASN A 1 282 ? 22.213 -12.639 -10.317 1.00 91.00 282 ASN A C 1
ATOM 2265 O O . ASN A 1 282 ? 21.427 -12.417 -9.401 1.00 91.00 282 ASN A O 1
ATOM 2269 N N . GLN A 1 283 ? 23.095 -11.735 -10.735 1.00 90.94 283 GLN A N 1
ATOM 2270 C CA . GLN A 1 283 ? 23.268 -10.412 -10.130 1.00 90.94 283 GLN A CA 1
ATOM 2271 C C . GLN A 1 283 ? 22.920 -9.283 -11.101 1.00 90.94 283 GLN A C 1
ATOM 2273 O O . GLN A 1 283 ? 22.616 -8.164 -10.675 1.00 90.94 283 GLN A O 1
ATOM 2278 N N . VAL A 1 284 ? 22.925 -9.578 -12.401 1.00 92.88 284 VAL A N 1
ATOM 2279 C CA . VAL A 1 284 ? 22.613 -8.617 -13.453 1.00 92.88 284 VAL A CA 1
ATOM 2280 C C . VAL A 1 284 ? 21.333 -9.005 -14.190 1.00 92.88 284 VAL A C 1
ATOM 2282 O O . VAL A 1 284 ? 21.130 -10.136 -14.627 1.00 92.88 284 VAL A O 1
ATOM 2285 N N . TYR A 1 285 ? 20.447 -8.027 -14.342 1.00 94.00 285 TYR A N 1
ATOM 2286 C CA . TYR A 1 285 ? 19.291 -8.093 -15.217 1.00 94.00 285 TYR A CA 1
ATOM 2287 C C . TYR A 1 285 ? 19.629 -7.399 -16.536 1.00 94.00 285 TYR A C 1
ATOM 2289 O O . TYR A 1 285 ? 19.830 -6.183 -16.568 1.00 94.00 285 TYR A O 1
ATOM 2297 N N . VAL A 1 286 ? 19.689 -8.176 -17.617 1.00 94.62 286 VAL A N 1
ATOM 2298 C CA . VAL A 1 286 ? 19.904 -7.677 -18.979 1.00 94.62 286 VAL A CA 1
ATOM 2299 C C . VAL A 1 286 ? 18.574 -7.695 -19.722 1.00 94.62 286 VAL A C 1
ATOM 2301 O O . VAL A 1 286 ? 17.791 -8.635 -19.600 1.00 94.62 286 VAL A O 1
ATOM 2304 N N . SER A 1 287 ? 18.302 -6.654 -20.500 1.00 95.19 287 SER A N 1
ATOM 2305 C CA . SER A 1 287 ? 17.118 -6.584 -21.356 1.00 95.19 287 SER A CA 1
ATOM 2306 C C . SER A 1 287 ? 17.398 -5.791 -22.627 1.00 95.19 287 SER A C 1
ATOM 2308 O O . SER A 1 287 ? 18.443 -5.150 -22.757 1.00 95.19 287 SER A O 1
ATOM 2310 N N . GLU A 1 288 ? 16.470 -5.839 -23.576 1.00 94.75 288 GLU A N 1
ATOM 2311 C CA . GLU A 1 288 ? 16.556 -5.033 -24.793 1.00 94.75 288 GLU A CA 1
ATOM 2312 C C . GLU A 1 288 ? 16.581 -3.529 -24.486 1.00 94.75 288 GLU A C 1
ATOM 2314 O O . GLU A 1 288 ? 15.774 -2.999 -23.719 1.00 94.75 288 GLU A O 1
ATOM 2319 N N . PHE A 1 289 ? 17.500 -2.820 -25.134 1.00 93.12 289 PHE A N 1
ATOM 2320 C CA . PHE A 1 289 ? 17.516 -1.367 -25.144 1.00 93.12 289 PHE A CA 1
ATOM 2321 C C . PHE A 1 289 ? 16.472 -0.850 -26.134 1.00 93.12 289 PHE A C 1
ATOM 2323 O O . PHE A 1 289 ? 16.538 -1.134 -27.330 1.00 93.12 289 PHE A O 1
ATOM 2330 N N . VAL A 1 290 ? 15.532 -0.044 -25.641 1.00 92.06 290 VAL A N 1
ATOM 2331 C CA . VAL A 1 290 ? 14.530 0.620 -26.480 1.00 92.06 290 VAL A CA 1
ATOM 2332 C C . VAL A 1 290 ? 15.076 1.984 -26.913 1.00 92.06 290 VAL A C 1
ATOM 2334 O O . VAL A 1 290 ? 15.183 2.884 -26.073 1.00 92.06 290 VAL A O 1
ATOM 2337 N N . PRO A 1 291 ? 15.421 2.181 -28.198 1.00 91.56 291 PRO A N 1
ATOM 2338 C CA . PRO A 1 291 ? 15.902 3.471 -28.668 1.00 91.56 291 PRO A CA 1
ATOM 2339 C C . PRO A 1 291 ? 14.780 4.513 -28.603 1.00 91.56 291 PRO A C 1
ATOM 2341 O O . PRO A 1 291 ? 13.641 4.257 -28.992 1.00 91.56 291 PRO A O 1
ATOM 2344 N N . GLY A 1 292 ? 15.105 5.718 -28.140 1.00 91.56 292 GLY A N 1
ATOM 2345 C CA . GLY A 1 292 ? 14.151 6.821 -28.091 1.00 91.56 292 GLY A CA 1
ATOM 2346 C C . GLY A 1 292 ? 14.476 7.852 -27.020 1.00 91.56 292 GLY A C 1
ATOM 2347 O O . GLY A 1 292 ? 15.511 7.797 -26.359 1.00 91.56 292 GLY A O 1
ATOM 2348 N N . ARG A 1 293 ? 13.563 8.815 -26.857 1.00 91.50 293 ARG A N 1
ATOM 2349 C CA . ARG A 1 293 ? 13.588 9.778 -25.750 1.00 91.50 293 ARG A CA 1
ATOM 2350 C C . ARG A 1 293 ? 12.625 9.312 -24.666 1.00 91.50 293 ARG A C 1
ATOM 2352 O O . ARG A 1 293 ? 11.521 8.870 -24.982 1.00 91.50 293 ARG A O 1
ATOM 2359 N N . MET A 1 294 ? 13.016 9.457 -23.401 1.00 89.75 294 MET A N 1
ATOM 2360 C CA . MET A 1 294 ? 12.116 9.215 -22.273 1.00 89.75 294 MET A CA 1
ATOM 2361 C C . MET A 1 294 ? 10.877 10.103 -22.398 1.00 89.75 294 MET A C 1
ATOM 2363 O O . MET A 1 294 ? 11.007 11.291 -22.695 1.00 89.75 294 MET A O 1
ATOM 2367 N N . LEU A 1 295 ? 9.692 9.549 -22.119 1.00 92.69 295 LEU A N 1
ATOM 2368 C CA . LEU A 1 295 ? 8.432 10.295 -22.194 1.00 92.69 295 LEU A CA 1
ATOM 2369 C C . LEU A 1 295 ? 8.479 11.575 -21.348 1.00 92.69 295 LEU A C 1
ATOM 2371 O O . LEU A 1 295 ? 8.029 12.619 -21.799 1.00 92.69 295 LEU A O 1
ATOM 2375 N N . LEU A 1 296 ? 9.103 11.506 -20.168 1.00 89.19 296 LEU A N 1
ATOM 2376 C CA . LEU A 1 296 ? 9.332 12.654 -19.289 1.00 89.19 296 LEU A CA 1
ATOM 2377 C C . LEU A 1 296 ? 10.098 13.792 -19.980 1.00 89.19 296 LEU A C 1
ATOM 2379 O O . LEU A 1 296 ? 9.744 14.952 -19.826 1.00 89.19 296 LEU A O 1
ATOM 2383 N N . ALA A 1 297 ? 11.137 13.464 -20.749 1.00 90.38 297 ALA A N 1
ATOM 2384 C CA . ALA A 1 297 ? 11.999 14.452 -21.390 1.00 90.38 297 ALA A CA 1
ATOM 2385 C C . ALA A 1 297 ? 11.368 15.073 -22.644 1.00 90.38 297 ALA A C 1
ATOM 2387 O O . ALA A 1 297 ? 11.790 16.140 -23.082 1.00 90.38 297 ALA A O 1
ATOM 2388 N N . CYS A 1 298 ? 10.402 14.392 -23.266 1.00 94.50 298 CYS A N 1
ATOM 2389 C CA . CYS A 1 298 ? 9.790 14.854 -24.507 1.00 94.50 298 CYS A CA 1
ATOM 2390 C C . CYS A 1 298 ? 8.325 15.279 -24.370 1.00 94.50 298 CYS A C 1
ATOM 2392 O O . CYS A 1 298 ? 7.807 15.807 -25.352 1.00 94.50 298 CYS A O 1
ATOM 2394 N N . TRP A 1 299 ? 7.685 15.106 -23.206 1.00 95.25 299 TRP A N 1
ATOM 2395 C CA . TRP A 1 299 ? 6.251 15.346 -22.993 1.00 95.25 299 TRP A CA 1
ATOM 2396 C C . TRP A 1 299 ? 5.778 16.697 -23.538 1.00 95.25 299 TRP A C 1
ATOM 2398 O O . TRP A 1 299 ? 4.869 16.730 -24.365 1.00 95.25 299 TRP A O 1
ATOM 2408 N N . ASP A 1 300 ? 6.454 17.786 -23.167 1.00 96.75 300 ASP A N 1
ATOM 2409 C CA . ASP A 1 300 ? 6.080 19.153 -23.565 1.00 96.75 300 ASP A CA 1
ATOM 2410 C C . ASP A 1 300 ? 6.337 19.448 -25.050 1.00 96.75 300 ASP A C 1
ATOM 2412 O O . ASP A 1 300 ? 5.760 20.371 -25.617 1.00 96.75 300 ASP A O 1
ATOM 2416 N N . SER A 1 301 ? 7.182 18.643 -25.704 1.00 97.12 301 SER A N 1
ATOM 2417 C CA . SER A 1 301 ? 7.429 18.737 -27.150 1.00 97.12 301 SER A CA 1
ATOM 2418 C C . SER A 1 301 ? 6.409 17.962 -27.990 1.00 97.12 301 SER A C 1
ATOM 2420 O O . SER A 1 301 ? 6.384 18.105 -29.213 1.00 97.12 301 SER A O 1
ATOM 2422 N N . LEU A 1 302 ? 5.592 17.107 -27.366 1.00 97.12 302 LEU A N 1
ATOM 2423 C CA . LEU A 1 302 ? 4.546 16.363 -28.060 1.00 97.12 302 LEU A CA 1
ATOM 2424 C C . LEU A 1 302 ? 3.352 17.280 -28.338 1.00 97.12 302 LEU A C 1
ATOM 2426 O O . LEU A 1 302 ? 2.975 18.106 -27.512 1.00 97.12 302 LEU A O 1
ATOM 2430 N N . SER A 1 303 ? 2.692 17.088 -29.482 1.00 97.88 303 SER A N 1
ATOM 2431 C CA . SER A 1 303 ? 1.409 17.748 -29.725 1.00 97.88 303 SER A CA 1
ATOM 2432 C C . SER A 1 303 ? 0.361 17.276 -28.713 1.00 97.88 303 SER A C 1
ATOM 2434 O O . SER A 1 303 ? 0.403 16.132 -28.248 1.00 97.88 303 SER A O 1
ATOM 2436 N N . TRP A 1 304 ? -0.632 18.124 -28.433 1.00 98.06 304 TRP A N 1
ATOM 2437 C CA . TRP A 1 304 ? -1.750 17.782 -27.545 1.00 98.06 304 TRP A CA 1
ATOM 2438 C C . TRP A 1 304 ? -2.425 16.460 -27.951 1.00 98.06 304 TRP A C 1
ATOM 2440 O O . TRP A 1 304 ? -2.803 15.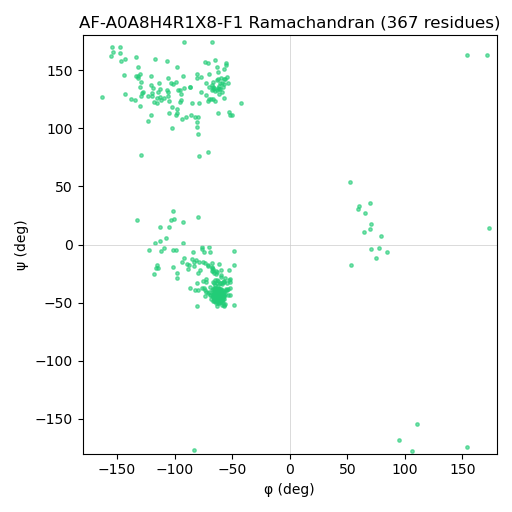653 -27.102 1.00 98.06 304 TRP A O 1
ATOM 2450 N N . PHE A 1 305 ? -2.531 16.201 -29.260 1.00 97.94 305 PHE A N 1
ATOM 2451 C CA . PHE A 1 305 ? -3.142 14.981 -29.776 1.00 97.94 305 PHE A CA 1
ATOM 2452 C C . PHE A 1 305 ? -2.268 13.756 -29.491 1.00 97.94 305 PHE A C 1
ATOM 2454 O O . PHE A 1 305 ? -2.775 12.722 -29.065 1.00 97.94 305 PHE A O 1
ATOM 2461 N N . THR A 1 306 ? -0.947 13.864 -29.646 1.00 97.75 306 THR A N 1
ATOM 2462 C CA . THR A 1 306 ? -0.026 12.778 -29.287 1.00 97.75 306 THR A CA 1
ATOM 2463 C C . THR A 1 306 ? -0.027 12.519 -27.780 1.00 97.75 306 THR A C 1
ATOM 2465 O O . THR A 1 306 ? -0.103 11.361 -27.375 1.00 97.75 306 THR A O 1
ATOM 2468 N N . GLN A 1 307 ? -0.031 13.564 -26.946 1.00 98.19 307 GLN A N 1
ATOM 2469 C CA . GLN A 1 307 ? -0.180 13.431 -25.490 1.00 98.19 307 GLN A CA 1
ATOM 2470 C C . GLN A 1 307 ? -1.479 12.693 -25.125 1.00 98.19 307 GLN A C 1
ATOM 2472 O O . GLN A 1 307 ? -1.463 11.760 -24.321 1.00 98.19 307 GLN A O 1
ATOM 2477 N N . PHE A 1 308 ? -2.595 13.044 -25.774 1.00 97.69 308 PHE A N 1
ATOM 2478 C CA . PHE A 1 308 ? -3.878 12.364 -25.597 1.00 97.69 308 PHE A CA 1
ATOM 2479 C C . PHE A 1 308 ? -3.813 10.873 -25.968 1.00 97.69 308 PHE A C 1
ATOM 2481 O O . PHE A 1 308 ? -4.287 10.024 -25.207 1.00 97.69 308 PHE A O 1
ATOM 2488 N N . ARG A 1 309 ? -3.176 10.522 -27.093 1.00 98.12 309 ARG A N 1
ATOM 2489 C CA . ARG A 1 309 ? -2.984 9.117 -27.501 1.00 98.12 309 ARG A CA 1
ATOM 2490 C C . ARG A 1 309 ? -2.095 8.341 -26.528 1.00 98.12 309 ARG A C 1
ATOM 2492 O O . ARG A 1 309 ? -2.386 7.181 -26.225 1.00 98.12 309 ARG A O 1
ATOM 2499 N N . VAL A 1 310 ? -1.047 8.969 -25.993 1.00 97.50 310 VAL A N 1
ATOM 2500 C CA . VAL A 1 310 ? -0.205 8.376 -24.941 1.00 97.50 310 VAL A CA 1
ATOM 2501 C C . VAL A 1 310 ? -1.033 8.116 -23.679 1.00 97.50 310 VAL A C 1
ATOM 2503 O O . VAL A 1 310 ? -1.008 7.001 -23.163 1.00 97.50 310 VAL A O 1
ATOM 2506 N N . ALA A 1 311 ? -1.842 9.080 -23.231 1.00 97.12 311 ALA A N 1
ATOM 2507 C CA . ALA A 1 311 ? -2.724 8.908 -22.075 1.00 97.12 311 ALA A CA 1
ATOM 2508 C C . ALA A 1 311 ? -3.745 7.769 -22.277 1.00 97.12 311 ALA A C 1
ATOM 2510 O O . ALA A 1 311 ? -3.953 6.951 -21.378 1.00 97.12 311 ALA A O 1
ATOM 2511 N N . CYS A 1 312 ? -4.332 7.662 -23.474 1.00 97.88 312 CYS A N 1
ATOM 2512 C CA . CYS A 1 312 ? -5.202 6.547 -23.860 1.00 97.88 312 CYS A CA 1
ATOM 2513 C C . CYS A 1 312 ? -4.477 5.194 -23.783 1.00 97.88 312 CYS A C 1
ATOM 2515 O O . CYS A 1 312 ? -5.005 4.228 -23.232 1.00 97.88 312 CYS A O 1
ATOM 2517 N N . THR A 1 313 ? -3.241 5.137 -24.280 1.00 97.62 313 THR A N 1
ATOM 2518 C CA . THR A 1 313 ? -2.407 3.927 -24.249 1.00 97.62 313 THR A CA 1
ATOM 2519 C C . THR A 1 313 ? -2.097 3.503 -22.810 1.00 97.62 313 THR A C 1
ATOM 2521 O O . THR A 1 313 ? -2.349 2.358 -22.437 1.00 97.62 313 THR A O 1
ATOM 2524 N N . LEU A 1 314 ? -1.657 4.439 -21.960 1.00 96.50 314 LEU A N 1
ATOM 2525 C CA . LEU A 1 314 ? -1.382 4.180 -20.542 1.00 96.50 314 LEU A CA 1
ATOM 2526 C C . LEU A 1 314 ? -2.635 3.731 -19.781 1.00 96.50 314 LEU A C 1
ATOM 2528 O O . LEU A 1 314 ? -2.562 2.820 -18.957 1.00 96.50 314 LEU A O 1
ATOM 2532 N N . ARG A 1 315 ? -3.804 4.311 -20.082 1.00 95.69 315 ARG A N 1
ATOM 2533 C CA . ARG A 1 315 ? -5.078 3.870 -19.501 1.00 95.69 315 ARG A CA 1
ATOM 2534 C C . ARG A 1 315 ? -5.371 2.404 -19.830 1.00 95.69 315 ARG A C 1
ATOM 2536 O O . ARG A 1 315 ? -5.761 1.658 -18.931 1.00 95.69 315 ARG A O 1
ATOM 2543 N N . ASN A 1 316 ? -5.166 1.986 -21.081 1.00 96.06 316 ASN A N 1
ATOM 2544 C CA . ASN A 1 316 ? -5.334 0.586 -21.475 1.00 96.06 316 ASN A CA 1
ATOM 2545 C C . ASN A 1 316 ? -4.345 -0.326 -20.742 1.00 96.06 316 ASN A C 1
ATOM 2547 O O . ASN A 1 316 ? -4.759 -1.365 -20.233 1.00 96.06 316 ASN A O 1
ATOM 2551 N N . TYR A 1 317 ? -3.076 0.074 -20.614 1.00 96.25 317 TYR A N 1
ATOM 2552 C CA . TYR A 1 317 ? -2.081 -0.703 -19.868 1.00 96.25 317 TYR A CA 1
ATOM 2553 C C . TYR A 1 317 ? -2.470 -0.863 -18.396 1.00 96.25 317 TYR A C 1
ATOM 2555 O O . TYR A 1 317 ? -2.481 -1.980 -17.885 1.00 96.25 317 TYR A O 1
ATOM 2563 N N . VAL A 1 318 ? -2.891 0.213 -17.722 1.00 94.31 318 VAL A N 1
ATOM 2564 C CA . VAL A 1 318 ? -3.380 0.151 -16.332 1.00 94.31 318 VAL A CA 1
ATOM 2565 C C . VAL A 1 318 ? -4.606 -0.752 -16.210 1.00 94.31 318 VAL A C 1
ATOM 2567 O O . VAL A 1 318 ? -4.720 -1.506 -15.245 1.00 94.31 318 VAL A O 1
ATOM 2570 N N . LYS A 1 319 ? -5.524 -0.713 -17.182 1.00 94.38 319 LYS A N 1
ATOM 2571 C CA . LYS A 1 319 ? -6.687 -1.607 -17.206 1.00 94.38 319 LYS A CA 1
ATOM 2572 C C . LYS A 1 319 ? -6.278 -3.076 -17.331 1.00 94.38 319 LYS A C 1
ATOM 2574 O O . LYS A 1 319 ? -6.807 -3.896 -16.587 1.00 94.38 319 LYS A O 1
ATOM 2579 N N . ILE A 1 320 ? -5.349 -3.395 -18.233 1.00 94.81 320 ILE A N 1
ATOM 2580 C CA . ILE A 1 320 ? -4.819 -4.754 -18.402 1.00 94.81 320 ILE A CA 1
ATOM 2581 C C . ILE A 1 320 ? -4.153 -5.215 -17.101 1.00 94.81 320 ILE A C 1
ATOM 2583 O O . ILE A 1 320 ? -4.517 -6.261 -16.575 1.00 94.81 320 ILE A O 1
ATOM 2587 N N . MET A 1 321 ? -3.273 -4.401 -16.511 1.00 92.69 321 MET A N 1
ATOM 2588 C CA . MET A 1 321 ? -2.618 -4.735 -15.240 1.00 92.69 321 MET A CA 1
ATOM 2589 C C . MET A 1 321 ? -3.621 -4.955 -14.099 1.00 92.69 321 MET A C 1
ATOM 2591 O O . MET A 1 321 ? -3.454 -5.881 -13.318 1.00 92.69 321 MET A O 1
ATOM 2595 N N . ARG A 1 322 ? -4.705 -4.170 -14.023 1.00 90.31 322 ARG A N 1
ATOM 2596 C CA . ARG A 1 322 ? -5.775 -4.362 -13.023 1.00 90.31 322 ARG A CA 1
ATOM 2597 C C . ARG A 1 322 ? -6.588 -5.639 -13.219 1.00 90.31 322 ARG A C 1
ATOM 2599 O O . ARG A 1 322 ? -7.224 -6.084 -12.270 1.00 90.31 322 ARG A O 1
ATOM 2606 N N . SER A 1 323 ? -6.613 -6.193 -14.430 1.00 92.56 323 SER A N 1
ATOM 2607 C CA . SER A 1 323 ? -7.271 -7.479 -14.685 1.00 92.56 323 SER A CA 1
ATOM 2608 C C . SER A 1 323 ? -6.427 -8.677 -14.244 1.00 92.56 323 SER A C 1
ATOM 2610 O O . SER A 1 323 ? -6.966 -9.768 -14.093 1.00 92.56 323 SER A O 1
ATOM 2612 N N . LEU A 1 324 ? -5.129 -8.474 -13.993 1.00 91.25 324 LEU A N 1
ATOM 2613 C CA . LEU A 1 324 ? -4.247 -9.487 -13.424 1.00 91.25 324 LEU A CA 1
ATOM 2614 C C . LEU A 1 324 ? -4.483 -9.541 -11.910 1.00 91.25 324 LEU A C 1
ATOM 2616 O O . LEU A 1 324 ? -3.938 -8.744 -11.147 1.00 91.25 324 LEU A O 1
ATOM 2620 N N . THR A 1 325 ? -5.345 -10.456 -11.475 1.00 87.88 325 THR A N 1
ATOM 2621 C CA . THR A 1 325 ? -5.737 -10.602 -10.068 1.00 87.88 325 THR A CA 1
ATOM 2622 C C . THR A 1 325 ? -4.961 -11.705 -9.357 1.00 87.88 325 THR A C 1
ATOM 2624 O O . THR A 1 325 ? -4.538 -12.683 -9.970 1.00 87.88 325 THR A O 1
ATOM 2627 N N . ARG A 1 326 ? -4.820 -11.561 -8.039 1.00 84.62 326 ARG A N 1
ATOM 2628 C CA . ARG A 1 326 ? -4.267 -12.560 -7.119 1.00 84.62 326 ARG A CA 1
ATOM 2629 C C . ARG A 1 326 ? -4.792 -12.331 -5.712 1.00 84.62 326 ARG A C 1
ATOM 2631 O O . ARG A 1 326 ? -5.233 -11.226 -5.400 1.00 84.62 326 ARG A O 1
ATOM 2638 N N . ASP A 1 327 ? -4.665 -13.349 -4.874 1.00 82.56 327 ASP A N 1
ATOM 2639 C CA . ASP A 1 327 ? -5.158 -13.310 -3.495 1.00 82.56 327 ASP A CA 1
ATOM 2640 C C . ASP A 1 327 ? -4.310 -12.406 -2.586 1.00 82.56 327 ASP A C 1
ATOM 2642 O O . ASP A 1 327 ? -4.820 -11.805 -1.640 1.00 82.56 327 ASP A O 1
ATOM 2646 N N . ILE A 1 328 ? -3.015 -12.275 -2.892 1.00 82.81 328 ILE A N 1
ATOM 2647 C CA . ILE A 1 328 ? -2.030 -11.551 -2.081 1.00 82.81 328 ILE A CA 1
ATOM 2648 C C . ILE A 1 328 ? -1.424 -10.394 -2.891 1.00 82.81 328 ILE A C 1
ATOM 2650 O O . ILE A 1 328 ? -0.926 -10.633 -3.989 1.00 82.81 328 ILE A O 1
ATOM 2654 N N . PRO A 1 329 ? -1.415 -9.146 -2.388 1.00 84.62 329 PRO A N 1
ATOM 2655 C CA . PRO A 1 329 ? -0.737 -8.027 -3.048 1.00 84.62 329 PRO A CA 1
ATOM 2656 C C . PRO A 1 329 ? 0.757 -8.286 -3.273 1.00 84.62 329 PRO A C 1
ATOM 2658 O O . PRO A 1 329 ? 1.382 -8.965 -2.470 1.00 84.62 329 PRO A O 1
ATOM 2661 N N . GLY A 1 330 ? 1.336 -7.685 -4.318 1.00 84.50 330 GLY A N 1
ATOM 2662 C CA . GLY A 1 330 ? 2.785 -7.659 -4.567 1.00 84.50 330 GLY A CA 1
ATOM 2663 C C . GLY A 1 330 ? 3.250 -8.487 -5.762 1.00 84.50 330 GLY A C 1
ATOM 2664 O O . GLY A 1 330 ? 2.493 -8.648 -6.714 1.00 84.50 330 GLY A O 1
ATOM 2665 N N . SER A 1 331 ? 4.510 -8.936 -5.750 1.00 85.12 331 SER A N 1
ATOM 2666 C CA . SER A 1 331 ? 5.220 -9.588 -6.864 1.00 85.12 331 SER A CA 1
ATOM 2667 C C . SER A 1 331 ? 4.732 -11.000 -7.183 1.00 85.12 331 SER A C 1
ATOM 2669 O O . SER A 1 331 ? 4.128 -11.664 -6.339 1.00 85.12 331 SER A O 1
ATOM 2671 N N . VAL A 1 332 ? 4.961 -11.459 -8.426 1.00 87.81 332 VAL A N 1
ATOM 2672 C CA . VAL A 1 332 ? 4.459 -12.758 -8.933 1.00 87.81 332 VAL A CA 1
ATOM 2673 C C . VAL A 1 332 ? 4.889 -13.965 -8.111 1.00 87.81 332 VAL A C 1
ATOM 2675 O O . VAL A 1 332 ? 4.094 -14.886 -7.967 1.00 87.81 332 VAL A O 1
ATOM 2678 N N . ASN A 1 333 ? 6.074 -13.909 -7.506 1.00 80.00 333 ASN A N 1
ATOM 2679 C CA . ASN A 1 333 ? 6.696 -15.049 -6.833 1.00 80.00 333 ASN A CA 1
ATOM 2680 C C . ASN A 1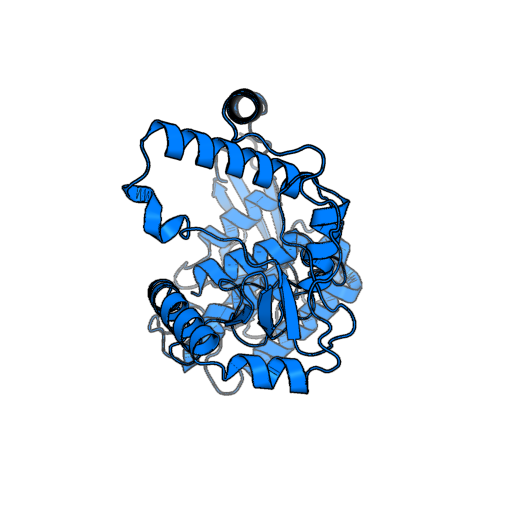 333 ? 6.806 -14.898 -5.313 1.00 80.00 333 ASN A C 1
ATOM 2682 O O . ASN A 1 333 ? 7.550 -15.634 -4.674 1.00 80.00 333 ASN A O 1
ATOM 2686 N N . GLY A 1 334 ? 6.088 -13.957 -4.699 1.00 72.19 334 GLY A N 1
ATOM 2687 C CA . GLY A 1 334 ? 6.167 -13.852 -3.243 1.00 72.19 334 GLY A CA 1
ATOM 2688 C C . GLY A 1 334 ? 5.469 -12.678 -2.592 1.00 72.19 334 GLY A C 1
ATOM 2689 O O . GLY A 1 334 ? 5.783 -12.405 -1.444 1.00 72.19 334 GLY A O 1
ATOM 2690 N N . GLY A 1 335 ? 4.584 -11.950 -3.282 1.00 74.88 335 GLY A N 1
ATOM 2691 C CA . GLY A 1 335 ? 3.762 -10.909 -2.649 1.00 74.88 335 GLY A CA 1
ATOM 2692 C C . GLY A 1 335 ? 4.540 -9.713 -2.082 1.00 74.88 335 GLY A C 1
ATOM 2693 O O . GLY A 1 335 ? 3.983 -8.879 -1.371 1.00 74.88 335 GLY A O 1
ATOM 2694 N N . HIS A 1 336 ? 5.828 -9.602 -2.395 1.00 80.38 336 HIS A N 1
ATOM 2695 C CA . HIS A 1 336 ? 6.639 -8.471 -1.970 1.00 80.38 336 HIS A CA 1
ATOM 2696 C C . HIS A 1 336 ? 6.395 -7.282 -2.895 1.00 80.38 336 HIS A C 1
ATOM 2698 O O . HIS A 1 336 ? 6.169 -7.432 -4.098 1.00 80.38 336 HIS A O 1
ATOM 2704 N N . ILE A 1 337 ? 6.461 -6.088 -2.333 1.00 78.62 337 ILE A N 1
ATOM 2705 C CA . ILE A 1 337 ? 6.261 -4.824 -3.020 1.00 78.62 337 ILE A CA 1
ATOM 2706 C C . ILE A 1 337 ? 7.588 -4.090 -3.031 1.00 78.62 337 ILE A C 1
ATOM 2708 O O . ILE A 1 337 ? 8.234 -3.901 -1.999 1.00 78.62 337 ILE A O 1
ATOM 2712 N N . TYR A 1 338 ? 7.977 -3.693 -4.235 1.00 73.56 338 TYR A N 1
ATOM 2713 C CA . TYR A 1 338 ? 9.216 -2.995 -4.510 1.00 73.56 338 TYR A CA 1
ATOM 2714 C C . TYR A 1 338 ? 8.930 -1.809 -5.427 1.00 73.56 338 TYR A C 1
ATOM 2716 O O . TYR A 1 338 ? 8.052 -1.878 -6.290 1.00 73.56 338 TYR A O 1
ATOM 2724 N N . GLY A 1 339 ? 9.662 -0.719 -5.232 1.00 70.00 339 GLY A N 1
ATOM 2725 C CA . GLY A 1 339 ? 9.559 0.484 -6.044 1.00 70.00 339 GLY A CA 1
ATOM 2726 C C . GLY A 1 339 ? 9.981 1.722 -5.268 1.00 70.00 339 GLY A C 1
ATOM 2727 O O . GLY A 1 339 ? 10.006 1.715 -4.045 1.00 70.00 339 GLY A O 1
ATOM 2728 N N . GLN A 1 340 ? 10.252 2.805 -5.988 1.00 65.25 340 GLN A N 1
ATOM 2729 C CA . GLN A 1 340 ? 10.837 4.030 -5.440 1.00 65.25 340 GLN A CA 1
ATOM 2730 C C . GLN A 1 340 ? 10.046 4.640 -4.269 1.00 65.25 340 GLN A C 1
ATOM 2732 O O . GLN A 1 340 ? 10.627 5.099 -3.294 1.00 65.25 340 GLN A O 1
ATOM 2737 N N . ILE A 1 341 ? 8.711 4.604 -4.326 1.00 62.41 341 ILE A N 1
ATOM 2738 C CA . ILE A 1 341 ? 7.843 5.089 -3.236 1.00 62.41 341 ILE A CA 1
ATOM 2739 C C . ILE A 1 341 ? 7.798 4.138 -2.023 1.00 62.41 341 ILE A C 1
ATOM 2741 O O . ILE A 1 341 ? 7.191 4.454 -1.006 1.00 62.41 341 ILE A O 1
ATOM 2745 N N . PHE A 1 342 ? 8.423 2.968 -2.144 1.00 64.25 342 PHE A N 1
ATOM 2746 C CA . PHE A 1 342 ? 8.444 1.871 -1.177 1.00 64.25 342 PHE A CA 1
ATOM 2747 C C . PHE A 1 342 ? 9.858 1.581 -0.642 1.00 64.25 342 PHE A C 1
ATOM 2749 O O . PHE A 1 342 ? 10.026 0.671 0.164 1.00 64.25 342 PHE A O 1
ATOM 2756 N N . GLU A 1 343 ? 10.873 2.342 -1.065 1.00 58.44 343 GLU A N 1
ATOM 2757 C CA . GLU A 1 343 ? 12.298 2.147 -0.744 1.00 58.44 343 GLU A CA 1
ATOM 2758 C C . GLU A 1 343 ? 12.715 2.677 0.647 1.00 58.44 343 GLU A C 1
ATOM 2760 O O . GLU A 1 343 ? 13.894 2.940 0.891 1.00 58.44 343 GLU A O 1
ATOM 2765 N N . MET A 1 344 ? 11.784 2.806 1.601 1.00 53.72 344 MET A N 1
ATOM 2766 C CA . MET A 1 344 ? 12.187 3.009 2.998 1.00 53.72 344 MET A CA 1
ATOM 2767 C C . MET A 1 344 ? 12.815 1.715 3.554 1.00 53.72 344 MET A C 1
ATOM 2769 O O . MET A 1 344 ? 12.281 0.630 3.311 1.00 53.72 344 MET A O 1
ATOM 2773 N N . PRO A 1 345 ? 13.942 1.785 4.288 1.00 47.34 345 PRO A N 1
ATOM 2774 C CA . PRO A 1 345 ? 14.583 0.591 4.835 1.00 47.34 345 PRO A CA 1
ATOM 2775 C C . PRO A 1 345 ? 13.658 -0.182 5.801 1.00 47.34 345 PRO A C 1
ATOM 2777 O O . PRO A 1 345 ? 13.012 0.463 6.629 1.00 47.34 345 PRO A O 1
ATOM 2780 N N . PRO A 1 346 ? 13.634 -1.534 5.762 1.00 46.28 346 PRO A N 1
ATOM 2781 C CA . PRO A 1 346 ? 14.503 -2.407 4.979 1.00 46.28 346 PRO A CA 1
ATOM 2782 C C . PRO A 1 346 ? 13.812 -3.017 3.739 1.00 46.28 346 PRO A C 1
ATOM 2784 O O . PRO A 1 346 ? 12.952 -3.881 3.840 1.00 46.28 346 PRO A O 1
ATOM 2787 N N . LEU A 1 347 ? 14.292 -2.602 2.563 1.00 55.34 347 LEU A N 1
ATOM 2788 C CA . LEU A 1 347 ? 14.561 -3.353 1.321 1.00 55.34 347 LEU A CA 1
ATOM 2789 C C . LEU A 1 347 ? 13.509 -4.243 0.625 1.00 55.34 347 LEU A C 1
ATOM 2791 O O . LEU A 1 347 ? 13.703 -4.478 -0.562 1.00 55.34 347 LEU A O 1
ATOM 2795 N N . CYS A 1 348 ? 12.410 -4.679 1.231 1.00 58.56 348 CYS A N 1
ATOM 2796 C CA . CYS A 1 348 ? 11.278 -5.339 0.559 1.00 58.56 348 CYS A CA 1
ATOM 2797 C C . CYS A 1 34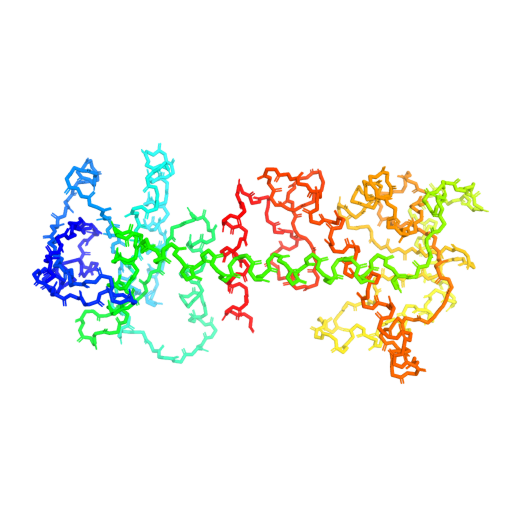8 ? 10.069 -5.308 1.503 1.00 58.56 348 CYS A C 1
ATOM 2799 O O . CYS A 1 348 ? 10.175 -5.773 2.633 1.00 58.56 348 CYS A O 1
ATOM 2801 N N . ASN A 1 349 ? 8.915 -4.807 1.051 1.00 72.38 349 ASN A N 1
ATOM 2802 C CA . ASN A 1 349 ? 7.718 -4.736 1.896 1.00 72.38 349 ASN A CA 1
ATOM 2803 C C . ASN A 1 349 ? 6.742 -5.869 1.572 1.00 72.38 349 ASN A C 1
ATOM 2805 O O . ASN A 1 349 ? 6.515 -6.169 0.403 1.00 72.38 349 ASN A O 1
ATOM 2809 N N . GLY A 1 350 ? 6.144 -6.485 2.591 1.00 75.00 350 GLY A N 1
ATOM 2810 C CA . GLY A 1 350 ? 5.316 -7.687 2.441 1.00 75.00 350 GLY A CA 1
ATOM 2811 C C . GLY A 1 350 ? 6.098 -8.997 2.672 1.00 75.00 350 GLY A C 1
ATOM 2812 O O . GLY A 1 350 ? 7.210 -8.936 3.190 1.00 75.00 350 GLY A O 1
ATOM 2813 N N . PRO A 1 351 ? 5.534 -10.174 2.329 1.00 79.75 351 PRO A N 1
ATOM 2814 C CA . PRO A 1 351 ? 4.214 -10.360 1.734 1.00 79.75 351 PRO A CA 1
ATOM 2815 C C . PRO A 1 351 ? 3.094 -9.858 2.637 1.00 79.75 351 PRO A C 1
ATOM 2817 O O . PRO A 1 351 ? 3.064 -10.116 3.839 1.00 79.75 351 PRO A O 1
ATOM 2820 N N . PHE A 1 352 ? 2.135 -9.154 2.046 1.00 81.12 352 PHE A N 1
ATOM 2821 C CA . PHE A 1 352 ? 0.945 -8.723 2.767 1.00 81.12 352 PHE A CA 1
ATOM 2822 C C . PHE A 1 352 ? -0.091 -9.837 2.747 1.00 81.12 352 PHE A C 1
ATOM 2824 O O . PHE A 1 352 ? -0.550 -10.236 1.686 1.00 81.12 352 PHE A O 1
ATOM 2831 N N . ARG A 1 353 ? -0.531 -10.313 3.914 1.00 77.31 353 ARG A N 1
ATOM 2832 C CA . ARG A 1 353 ? -1.526 -11.399 3.977 1.00 77.31 353 ARG A CA 1
ATOM 2833 C C . ARG A 1 353 ? -2.850 -11.046 3.284 1.00 77.31 353 ARG A C 1
ATOM 2835 O O . ARG A 1 353 ? -3.571 -11.942 2.865 1.00 77.31 353 ARG A O 1
ATOM 2842 N N . THR A 1 354 ? -3.190 -9.757 3.190 1.00 80.94 354 THR A N 1
ATOM 2843 C CA . THR A 1 354 ? -4.415 -9.278 2.535 1.00 80.94 354 THR A CA 1
ATOM 2844 C C . THR A 1 354 ? -4.202 -7.919 1.862 1.00 80.94 354 THR A C 1
ATOM 2846 O O . THR A 1 354 ? -3.330 -7.146 2.263 1.00 80.94 354 THR A O 1
ATOM 2849 N N . ALA A 1 355 ? -5.055 -7.593 0.885 1.00 82.75 355 ALA A N 1
ATOM 2850 C CA . ALA A 1 355 ? -5.121 -6.261 0.275 1.00 82.75 355 ALA A CA 1
ATOM 2851 C C . ALA A 1 355 ? -5.408 -5.140 1.286 1.00 82.75 355 ALA A C 1
ATOM 2853 O O . ALA A 1 355 ? -4.901 -4.036 1.127 1.00 82.75 355 ALA A O 1
ATOM 2854 N N . GLU A 1 356 ? -6.168 -5.435 2.343 1.00 80.50 356 GLU A N 1
ATOM 2855 C CA . GLU A 1 356 ? -6.468 -4.489 3.423 1.00 80.50 356 GLU A CA 1
ATOM 2856 C C . GLU A 1 356 ? -5.199 -4.096 4.189 1.00 80.50 356 GLU A C 1
ATOM 2858 O O . GLU A 1 356 ? -4.943 -2.913 4.388 1.00 80.50 356 GLU A O 1
ATOM 2863 N N . ILE A 1 357 ? -4.354 -5.069 4.549 1.00 78.69 357 ILE A N 1
ATOM 2864 C CA . ILE A 1 357 ? -3.086 -4.791 5.243 1.00 78.69 357 ILE A CA 1
ATOM 2865 C C . ILE A 1 357 ? -2.145 -3.980 4.340 1.00 78.69 357 ILE A C 1
ATOM 2867 O O . ILE A 1 357 ? -1.526 -3.024 4.801 1.00 78.69 357 ILE A O 1
ATOM 2871 N N . PHE A 1 358 ? -2.073 -4.313 3.048 1.00 83.38 358 PHE A N 1
ATOM 2872 C CA . PHE A 1 358 ? -1.304 -3.520 2.086 1.00 83.38 358 PHE A CA 1
ATOM 2873 C C . PHE A 1 358 ? -1.823 -2.078 1.963 1.00 83.38 358 PHE A C 1
ATOM 2875 O O . PHE A 1 358 ? -1.032 -1.138 1.968 1.00 83.38 358 PHE A O 1
ATOM 2882 N N . GLN A 1 359 ? -3.139 -1.877 1.871 1.00 82.94 359 GLN A N 1
ATOM 2883 C CA . GLN A 1 359 ? -3.716 -0.536 1.802 1.00 82.94 359 GLN A CA 1
ATOM 2884 C C . GLN A 1 359 ? -3.394 0.270 3.066 1.00 82.94 359 GLN A C 1
ATOM 2886 O O . GLN A 1 359 ? -2.958 1.412 2.967 1.00 82.94 359 GLN A O 1
ATOM 2891 N N . ASN A 1 360 ? -3.545 -0.339 4.240 1.00 77.88 360 ASN A N 1
ATOM 2892 C CA . ASN A 1 360 ? -3.214 0.291 5.514 1.00 77.88 360 ASN A CA 1
ATOM 2893 C C . ASN A 1 360 ? -1.738 0.705 5.593 1.00 77.88 360 ASN A C 1
ATOM 2895 O O . ASN A 1 360 ? -1.416 1.795 6.063 1.00 77.88 360 ASN A O 1
ATOM 2899 N N . TRP A 1 361 ? -0.842 -0.161 5.115 1.00 78.56 361 TRP A N 1
ATOM 2900 C CA . TRP A 1 361 ? 0.579 0.145 4.993 1.00 78.56 361 TRP A CA 1
ATOM 2901 C C . TRP A 1 361 ? 0.833 1.356 4.093 1.00 78.56 361 TRP A C 1
ATOM 2903 O O . TRP A 1 361 ? 1.605 2.248 4.440 1.00 78.56 361 TRP A O 1
ATOM 2913 N N . PHE A 1 362 ? 0.166 1.390 2.939 1.00 78.06 362 PHE A N 1
ATOM 2914 C CA . PHE A 1 362 ? 0.287 2.478 1.981 1.00 78.06 362 PHE A CA 1
ATOM 2915 C C . PHE A 1 362 ? -0.195 3.806 2.574 1.00 78.06 362 PHE A C 1
ATOM 2917 O O . PHE A 1 362 ? 0.506 4.809 2.487 1.00 78.06 362 PHE A O 1
ATOM 2924 N N . GLU A 1 363 ? -1.361 3.801 3.223 1.00 76.38 363 GLU A N 1
ATOM 2925 C CA . GLU A 1 363 ? -1.913 4.971 3.912 1.00 76.38 363 GLU A CA 1
ATOM 2926 C C . GLU A 1 363 ? -0.948 5.487 4.987 1.00 76.38 363 GLU A C 1
ATOM 2928 O O . GLU A 1 363 ? -0.681 6.689 5.053 1.00 76.38 363 GLU A O 1
ATOM 2933 N N . TYR A 1 364 ? -0.351 4.581 5.768 1.00 72.38 364 TYR A N 1
ATOM 2934 C CA . TYR A 1 364 ? 0.688 4.927 6.735 1.00 72.38 364 TYR A CA 1
ATOM 2935 C C . TYR A 1 364 ? 1.887 5.622 6.077 1.00 72.38 364 TYR A C 1
ATOM 2937 O O . TYR A 1 364 ? 2.262 6.710 6.518 1.00 72.38 364 TYR A O 1
ATOM 2945 N N . LEU A 1 365 ? 2.445 5.056 5.001 1.00 71.31 365 LEU A N 1
ATOM 2946 C CA . LEU A 1 365 ? 3.559 5.683 4.284 1.00 71.31 365 LEU A CA 1
ATOM 2947 C C . LEU A 1 365 ? 3.202 7.083 3.775 1.00 71.31 365 LEU A C 1
ATOM 2949 O O . LEU A 1 365 ? 4.002 8.000 3.915 1.00 71.31 365 LEU A O 1
ATOM 2953 N N . THR A 1 366 ? 1.996 7.269 3.233 1.00 69.19 366 THR A N 1
ATOM 2954 C CA . THR A 1 366 ? 1.554 8.578 2.723 1.00 69.19 366 THR A CA 1
ATOM 2955 C C . THR A 1 366 ? 1.278 9.620 3.809 1.00 69.19 366 THR A C 1
ATOM 2957 O O . THR A 1 366 ? 1.180 10.803 3.496 1.00 69.19 366 THR A O 1
ATOM 2960 N N . HIS A 1 367 ? 1.103 9.202 5.065 1.00 65.50 367 HIS A N 1
ATOM 2961 C CA . HIS A 1 367 ? 0.879 10.103 6.198 1.00 65.50 367 HIS A CA 1
ATOM 2962 C C . HIS A 1 367 ? 2.148 10.405 7.003 1.00 65.50 367 HIS A C 1
ATOM 2964 O O . HIS A 1 367 ? 2.187 11.427 7.690 1.00 65.50 367 HIS A O 1
ATOM 2970 N N . VAL A 1 368 ? 3.147 9.518 6.958 1.00 59.44 368 VAL A N 1
ATOM 2971 C CA . VAL A 1 368 ? 4.415 9.668 7.690 1.00 59.44 368 VAL A CA 1
ATOM 2972 C C . VAL A 1 368 ? 5.545 10.230 6.825 1.00 59.44 368 VAL A C 1
ATOM 2974 O O . VAL A 1 368 ? 6.420 10.895 7.380 1.00 59.44 368 VAL A O 1
ATOM 2977 N N . GLY A 1 369 ? 5.529 9.985 5.510 1.00 51.34 369 GLY A N 1
ATOM 2978 C CA . GLY A 1 369 ? 6.417 10.657 4.550 1.00 51.34 369 GLY A CA 1
ATOM 2979 C C . GLY A 1 369 ? 6.085 12.135 4.408 1.00 51.34 369 GLY A C 1
ATOM 2980 O O . GLY A 1 369 ? 7.049 12.922 4.279 1.00 51.34 369 GLY A O 1
#

InterPro domains:
  IPR027417 P-loop containing nucleoside triphosphate hydrolase [G3DSA:3.40.50.300] (1-167)
  IPR027417 P-loop containing nucleoside triphosphate hydrolase [SSF52540] (4-156)

Foldseek 3Di:
DDEAEAEEEEEEDPPLCSVLVQVLQAQDWDQEPPNLDIYHYHYDYDHDPVCRPPVHLAYEYTGEDDLDPCVVVRVVSLVVVLVVCVVPPLVPLARYEYEHEPCVVPDPDPDVSCLCVVLVQLVSCLPRVHGYFYDYSVVGGRVNVVVNSSCCRSCVPPPPCVVVVVVVVVVVVVLVVLLVVLVVLADDFDPCLLPDDDDPDDQPEPVSVVVLCPDPQFVVVQVVQVVVVVVVVPDPPDGRQWGDSDPFKIKGFDDPFPQVQQVVCSVQHSDNGWDFPPPVYDGMTMTTDDDDDDCVVCVVVDDPSVNVNVVSNVSVVVVSVVVPDDAWDDGPPFCWHDDDLPPDPDDIDDSDNGPSSVVSNVVSSVVSD

pLDDT: mean 86.69, std 11.64, range [43.5, 98.19]

Mean predicted aligned error: 9.24 Å

Solvent-accessible surface area (backbone atoms only — not comparable to full-atom values): 20985 Å² total; per-residue (Å²): 132,79,73,40,81,44,33,35,30,34,31,52,62,88,86,12,50,45,66,60,44,37,65,64,45,39,72,37,74,42,76,35,75,90,81,70,42,46,34,30,32,43,54,40,84,45,95,52,82,89,54,50,68,68,89,38,66,31,31,39,44,24,37,52,61,62,92,58,97,55,45,63,57,50,52,49,54,53,49,52,50,48,50,51,34,63,76,76,33,54,95,52,38,86,36,38,32,40,31,36,20,51,43,78,80,50,75,88,70,84,43,83,85,44,47,59,67,73,41,40,40,40,51,45,20,38,76,68,60,30,53,44,46,60,23,14,79,84,81,49,44,45,50,66,58,50,52,46,51,51,44,44,67,76,48,60,73,77,62,59,62,65,63,53,49,48,52,51,49,52,48,49,54,52,49,50,51,52,50,51,50,17,68,72,48,28,68,90,70,64,94,65,58,57,60,88,72,82,84,89,70,88,68,90,45,50,66,60,54,56,57,35,48,70,36,70,63,6,44,52,46,17,57,57,49,31,61,60,46,57,76,72,73,51,66,92,84,65,72,42,70,46,23,43,60,47,97,57,28,28,33,26,72,51,56,99,52,52,67,58,41,51,56,49,46,37,75,75,42,87,58,79,48,69,56,78,38,63,83,85,40,84,55,42,40,32,27,47,41,79,88,80,77,57,64,86,83,43,52,90,77,45,53,72,67,56,51,51,21,49,51,18,35,52,52,50,49,53,51,54,57,68,68,66,76,72,81,45,45,56,38,85,88,60,19,35,39,80,50,85,98,55,64,61,86,74,88,57,44,63,59,29,89,31,57,65,34,46,50,42,40,50,54,35,50,73,73,73,108

Organism: NCBI:txid84607

Sequence (369 aa):
MSEKEIRLSIFGDSGSGKTTLCNWLDGKQFVGPGNSGTFRMKCRETIDASAFMHDTDMVLLTFPIEINSDMVSTLTVIENWRKLIEDRYWEHRKKFIFIGTKRDMFPEERSAENLYIWSLPGNILLSSGIKCIFLSAISGFGLQELCSYVAKQACPYKESTMSTRLRTVLYHTRSALFDFLARIFALPVPPDVNRDTPDTIEILTDEDAFQLFKLPEAIAHNQHLAQYWRSFGGIKALQAPAWKIAPTLIAKHISPFERDNTLFIRSHTNIPVPQPRCLHLNQVYVSEFVPGRMLLACWDSLSWFTQFRVACTLRNYVKIMRSLTRDIPGSVNGGHIYGQIFEMPPLCNGPFRTAEIFQNWFEYLTHVG

Nearest PDB structures (foldseek):
  5jcp-assembly1_B  TM=7.010E-01  e=1.210E-07  Homo sapiens
  7pub-assembly1_IA  TM=5.436E-01  e=2.875E-05  Trypanosoma brucei brucei
  5dsz-assembly2_B  TM=6.178E-01  e=2.220E-04  Saccharolobus solfataricus
  8unw-assembly1_A  TM=5.377E-01  e=7.084E-05  Homo sapiens
  2fa9-assembly1_A  TM=5.913E-01  e=1.060E-03  Cricetulus griseus

Radius of gyration: 26.91 Å; Cα contacts (8 Å, |Δi|>4): 502; chains: 1; bounding box: 68×37×69 Å